Protein AF-0000000077107878 (afdb_homodimer)

InterPro domains:
  IPR003453 ABC transport permease subunit MlaE, proteobacteria [TIGR00056] (146-376)
  IPR030802 ABC transporter permease MalE [PF02405] (164-373)
  IPR030802 ABC transporter permease MalE [PTHR30188] (110-376)

Solvent-accessible surface area (backbone atoms only — not comparable to full-atom values): 37541 Å² total; per-residue (Å²): 130,84,76,52,64,42,46,74,48,79,45,63,44,100,86,67,40,36,26,42,35,39,34,25,21,26,24,75,85,33,35,70,80,46,43,63,68,49,67,64,53,49,45,87,80,37,62,87,58,50,24,36,29,48,68,53,46,74,41,77,38,70,50,24,31,47,53,52,53,51,45,41,44,55,36,62,36,60,94,79,55,74,44,61,58,42,50,87,49,70,65,57,53,52,46,36,49,50,53,57,69,62,49,69,68,74,73,63,74,70,64,86,58,50,73,64,53,47,46,48,46,46,39,50,48,47,48,49,51,48,47,52,50,44,48,54,46,49,51,48,49,49,53,48,46,54,51,42,54,52,41,70,73,42,58,85,73,54,58,60,69,58,19,53,52,42,28,42,61,56,28,59,67,39,41,52,59,42,29,49,51,25,20,35,50,17,33,38,48,27,53,49,30,35,61,65,23,44,83,68,72,42,37,76,52,22,55,44,49,38,47,47,45,26,36,40,44,47,13,44,50,52,39,49,45,48,38,11,29,33,41,18,17,42,40,11,32,53,43,15,50,34,40,52,70,43,47,54,59,48,34,47,73,73,69,42,56,59,59,61,69,59,42,38,33,48,34,54,22,31,47,55,32,40,47,53,49,18,51,46,10,23,53,28,13,46,52,22,22,43,53,43,39,30,71,73,69,66,39,50,67,69,55,49,54,50,45,34,68,71,67,40,62,72,62,38,44,52,65,19,52,67,49,30,51,58,48,19,46,47,25,37,49,40,7,41,49,33,5,70,64,26,46,84,42,69,65,39,39,30,52,30,27,20,50,25,17,45,50,28,40,49,49,47,48,52,49,49,30,50,49,49,54,52,30,52,74,70,74,95,128,86,73,52,62,42,43,75,47,80,45,63,44,97,88,66,40,38,26,42,35,38,34,26,20,27,26,75,85,33,35,70,79,45,42,64,69,48,67,65,52,48,44,86,80,38,64,85,59,51,23,37,29,49,68,54,45,75,42,79,39,71,50,25,30,48,54,50,53,51,45,41,46,56,35,64,37,60,93,79,55,76,44,62,59,41,50,89,50,70,65,58,55,51,45,37,48,50,53,58,69,63,50,69,67,75,74,62,74,70,64,86,57,51,73,63,53,49,47,48,46,47,38,50,48,48,48,48,51,47,48,53,49,45,48,54,46,50,50,48,46,50,52,49,45,52,52,40,54,52,40,68,71,41,58,85,72,55,57,60,68,57,19,54,52,42,28,41,62,55,30,58,66,38,42,53,59,41,28,50,52,24,21,35,49,17,34,36,48,27,52,49,30,35,60,66,24,44,85,68,72,42,36,77,51,20,55,45,50,40,49,46,44,24,36,40,44,47,13,44,51,53,39,49,44,48,38,11,30,34,42,16,17,40,39,11,30,53,44,14,48,34,41,51,69,44,46,54,59,50,34,49,73,72,70,41,58,61,59,62,70,61,42,37,34,49,32,54,22,30,46,55,32,40,46,53,49,19,52,47,10,24,51,28,14,45,51,22,22,44,54,43,38,30,73,73,69,65,40,48,68,67,55,48,54,50,46,35,67,73,67,39,61,71,61,38,43,52,65,20,50,66,49,29,51,58,47,20,46,47,26,38,47,40,8,42,49,32,5,70,65,26,45,85,43,69,65,39,39,31,52,30,30,19,50,25,17,44,49,28,41,48,49,48,48,51,50,49,30,50,51,49,52,50,30,52,74,70,71,95

Sequence (760 aa):
MAHAQARFDITTDLAGDPVMVLEGAWTAFTVGAIDKPLRQLTSKDVSKDVSLDVSQLEDFDTAGAYVVDRTLRQLGAPSGSLAKIVGDTHSVISLLTAVNAAKPEPVKKAKDRHGFTQLLDRVGHGTVDALKEGWGILEFIGEAFTTVFFLLLNPKKIRWTSVVAIMEEAGLNALPIVSMLSFFIGIVIAFLGVNLLQSFGAQVFTVEMVGFLMLREFGLVLTAILLAGRTDSSFTAEIGAMKMREEVDAMRVMGLNPMEVLVAPRLIALLVMTPFLSFFAMISGLVGGLLVMWGVMDISPAMFIQRIQDTVPGQNFWVGIVKAPVFATVIALVGCRQGLLVSGDVQSLGQRTTSSVVQAIFLVIVIDAIFAILYMEMGLMAHAQARFDITTDLAGDPVMVLEGAWTAFTVGAIDKPLRQLTSKDVSKDVSLDVSQLEDFDTAGAYVVDRTLRQLGAPSGSLAKIVGDTHSVISLLTAVNAAKPEPVKKAKDRHGFTQLLDRVGHGTVDALKEGWGILEFIGEAFTTVFFLLLNPKKIRWTSVVAIMEEAGLNALPIVSMLSFFIGIVIAFLGVNLLQSFGAQVFTVEMVGFLMLREFGLVLTAILLAGRTDSSFTAEIGAMKMREEVDAMRVMGLNPMEVLVAPRLIALLVMTPFLSFFAMISGLVGGLLVMWGVMDISPAMFIQRIQDTVPGQNFWVGIVKAPVFATVIALVGCRQGLLVSGDVQSLGQRTTSSVVQAIFLVIVIDAIFAILYMEMGL

Secondary structure (DSSP, 8-state):
------EEEEEE-TTS-EEEEEEEEESTTTTHHHHHHHHT--TTTS-S--EEEEEEEEEE-HHHHHHHHHHHHHTT--TT----EES--HHHHHHHHHHHHT------------HHHHHHHHHHHHHHHHHHHHHHHHHHHHHHHHHHHHHHH-GGG--HHHHHHHIIIIIGGGHHHHHHHHHHHHHHHHHHHHHHHHTTT-GGGHHHHHHHHIIIIIHHHHHHHHHIIIIIHHHHHHHHHHHHTTHHHHHHHTT--HIIIIIHHHHHHHHHHHHHHHHHHHHHHHHHHHHHHHHHH---HHHHHHHHHHHS-THHHHHHHTTHHHHHHHHHHHHHHHHHT--SSHHHHHHHHHHHHHHHHHHHHHHHHHHHHHHHHHT-/------EEEEEE-TTS-EEEEEEEEESTTTTHHHHHHHHT--TTTS-S--EEEEEEEEEE-HHHHHHHHHHHHHTT--TT----EES--HHHHHHHHHHHHT------------HHHHHHHHHHHHHHHHHHHHHHHHHHHHHHHHHHHHHHH-GGGS-HHHHHHHIIIIIGGGHHHHHHHHHHHHHHHHHHHHHHHHTTT-GGGHHHHHHHHIIIIIHHHHHHHHHIIIIIHHHHHHHHHHHHTTHHHHHHHTT--HIIIIIHHHHHHHHHHHHHHHHHHHHHHHHHHHHHHHHHH---HHHHHHHHHHHS-THHHHHHHTTHHHHHHHHHHHHHHHHHT--SSHHHHHHHHHHHHHHHHHHHHHHHHHHHHHHHHHT-

pLDDT: mean 81.05, std 15.2, range [32.72, 97.5]

Structure (mmCIF, N/CA/C/O backbone):
data_AF-0000000077107878-model_v1
#
loop_
_entity.id
_entity.type
_entity.pdbx_description
1 polymer 'STAS domain-containing protein'
#
loop_
_atom_site.group_PDB
_atom_site.id
_atom_site.type_symbol
_atom_site.label_atom_id
_atom_site.label_alt_id
_atom_site.label_comp_id
_atom_site.label_asym_id
_atom_site.label_entity_id
_atom_site.label_seq_id
_atom_site.pdbx_PDB_ins_code
_atom_site.Cartn_x
_atom_site.Cartn_y
_atom_site.Cartn_z
_atom_site.occupancy
_atom_site.B_iso_or_equiv
_atom_site.auth_seq_id
_atom_site.auth_comp_id
_atom_site.auth_asym_id
_atom_site.auth_atom_id
_atom_site.pdbx_PDB_model_num
ATOM 1 N N . MET A 1 1 ? -27.266 37.781 34.75 1 37.84 1 MET A N 1
ATOM 2 C CA . MET A 1 1 ? -28.156 38.625 33.938 1 37.84 1 MET A CA 1
ATOM 3 C C . MET A 1 1 ? -29.188 37.781 33.219 1 37.84 1 MET A C 1
ATOM 5 O O . MET A 1 1 ? -28.844 36.781 32.562 1 37.84 1 MET A O 1
ATOM 9 N N . ALA A 1 2 ? -30.359 37.719 33.594 1 48.62 2 ALA A N 1
ATOM 10 C CA . ALA A 1 2 ? -31.484 36.969 33.062 1 48.62 2 ALA A CA 1
ATOM 11 C C . ALA A 1 2 ? -31.656 37.188 31.562 1 48.62 2 ALA A C 1
ATOM 13 O O . ALA A 1 2 ? -31.891 38.312 31.125 1 48.62 2 ALA A O 1
ATOM 14 N N . HIS A 1 3 ? -30.984 36.469 30.656 1 56.38 3 HIS A N 1
ATOM 15 C CA . HIS A 1 3 ? -31.156 36.656 29.219 1 56.38 3 HIS A CA 1
ATOM 16 C C . HIS A 1 3 ? -32.625 36.625 28.828 1 56.38 3 HIS A C 1
ATOM 18 O O . HIS A 1 3 ? -33.406 35.781 29.344 1 56.38 3 HIS A O 1
ATOM 24 N N . ALA A 1 4 ? -33.188 37.719 28.422 1 70.56 4 ALA A N 1
ATOM 25 C CA . ALA A 1 4 ? -34.562 37.875 28 1 70.56 4 ALA A CA 1
ATOM 26 C C . ALA A 1 4 ? -35 36.719 27.078 1 70.56 4 ALA A C 1
ATOM 28 O O . ALA A 1 4 ? -34.25 36.312 26.188 1 70.56 4 ALA A O 1
ATOM 29 N N . GLN A 1 5 ? -35.938 36.031 27.469 1 79.75 5 GLN A N 1
ATOM 30 C CA . GLN A 1 5 ? -36.5 34.875 26.75 1 79.75 5 GLN A CA 1
ATOM 31 C C . GLN A 1 5 ? -36.938 35.25 25.344 1 79.75 5 GLN A C 1
ATOM 33 O O . GLN A 1 5 ? -37.438 36.375 25.125 1 79.75 5 GLN A O 1
ATOM 38 N N . ALA A 1 6 ? -36.562 34.438 24.312 1 86.69 6 ALA A N 1
ATOM 39 C CA . ALA A 1 6 ? -37 34.656 22.938 1 86.69 6 ALA A CA 1
ATOM 40 C C . ALA A 1 6 ? -38.5 34.469 22.797 1 86.69 6 ALA A C 1
ATOM 42 O O . ALA A 1 6 ? -39.062 33.5 23.328 1 86.69 6 ALA A O 1
ATOM 43 N N . ARG A 1 7 ? -39.219 35.469 22.312 1 87.38 7 ARG A N 1
ATOM 44 C CA . ARG A 1 7 ? -40.656 35.406 22.062 1 87.38 7 ARG A CA 1
ATOM 45 C C . ARG A 1 7 ? -41 35.875 20.656 1 87.38 7 ARG A C 1
ATOM 47 O O . ARG A 1 7 ? -40.25 36.688 20.078 1 87.38 7 ARG A O 1
ATOM 54 N N . PHE A 1 8 ? -41.938 35.25 20.016 1 87.31 8 PHE A N 1
ATOM 55 C CA . PHE A 1 8 ? -42.406 35.75 18.719 1 87.31 8 PHE A CA 1
ATOM 56 C C . PHE A 1 8 ? -43.906 35.875 18.688 1 87.31 8 PHE A C 1
ATOM 58 O O . PHE A 1 8 ? -44.625 35.188 19.469 1 87.31 8 PHE A O 1
ATOM 65 N N . ASP A 1 9 ? -44.438 36.875 17.984 1 85.12 9 ASP A N 1
ATOM 66 C CA . ASP A 1 9 ? -45.875 37.031 17.75 1 85.12 9 ASP A CA 1
ATOM 67 C C . ASP A 1 9 ? -46.156 37.375 16.281 1 85.12 9 ASP A C 1
ATOM 69 O O . ASP A 1 9 ? -45.344 38 15.609 1 85.12 9 ASP A O 1
ATOM 73 N N . ILE A 1 10 ? -47.156 36.812 15.742 1 81.56 10 ILE A N 1
ATOM 74 C CA . ILE A 1 10 ? -47.562 37.125 14.375 1 81.56 10 ILE A CA 1
ATOM 75 C C . ILE A 1 10 ? -48.719 38.094 14.383 1 81.56 10 ILE A C 1
ATOM 77 O O . ILE A 1 10 ? -49.781 37.812 14.953 1 81.56 10 ILE A O 1
ATOM 81 N N . THR A 1 11 ? -48.344 39.312 13.961 1 81.5 11 THR A N 1
ATOM 82 C CA . THR A 1 11 ? -49.375 40.312 13.875 1 81.5 11 THR A CA 1
ATOM 83 C C . THR A 1 11 ? -49.594 40.75 12.43 1 81.5 11 THR A C 1
ATOM 85 O O . THR A 1 11 ? -48.875 40.312 11.531 1 81.5 11 THR A O 1
ATOM 88 N N . THR A 1 12 ? -50.594 41.406 12.062 1 78 12 THR A N 1
ATOM 89 C CA . THR A 1 12 ? -50.875 41.938 10.734 1 78 12 THR A CA 1
ATOM 90 C C . THR A 1 12 ? -50.594 43.438 10.664 1 78 12 THR A C 1
ATOM 92 O O . THR A 1 12 ? -50.875 44.156 11.602 1 78 12 THR A O 1
ATOM 95 N N . ASP A 1 13 ? -49.812 43.844 9.719 1 71.56 13 ASP A N 1
ATOM 96 C CA . ASP A 1 13 ? -49.5 45.25 9.562 1 71.56 13 ASP A CA 1
ATOM 97 C C . ASP A 1 13 ? -50.719 46.031 9.055 1 71.56 13 ASP A C 1
ATOM 99 O O . ASP A 1 13 ? -51.75 45.438 8.742 1 71.56 13 ASP A O 1
ATOM 103 N N . LEU A 1 14 ? -50.625 47.375 9.047 1 68.69 14 LEU A N 1
ATOM 104 C CA . LEU A 1 14 ? -51.719 48.25 8.625 1 68.69 14 LEU A CA 1
ATOM 105 C C . LEU A 1 14 ? -52.219 47.906 7.227 1 68.69 14 LEU A C 1
ATOM 107 O O . LEU A 1 14 ? -53.344 48.188 6.879 1 68.69 14 LEU A O 1
ATOM 111 N N . ALA A 1 15 ? -51.312 47.219 6.344 1 70.5 15 ALA A N 1
ATOM 112 C CA . ALA A 1 15 ? -51.688 46.875 4.969 1 70.5 15 ALA A CA 1
ATOM 113 C C . ALA A 1 15 ? -52.25 45.469 4.883 1 70.5 15 ALA A C 1
ATOM 115 O O . ALA A 1 15 ? -52.625 45 3.805 1 70.5 15 ALA A O 1
ATOM 116 N N . GLY A 1 16 ? -52.438 44.781 6.031 1 72 16 GLY A N 1
ATOM 117 C CA . GLY A 1 16 ? -53.062 43.469 6.066 1 72 16 GLY A CA 1
ATOM 118 C C . GLY A 1 16 ? -52.031 42.344 5.898 1 72 16 GLY A C 1
ATOM 119 O O . GLY A 1 16 ? -52.406 41.156 5.859 1 72 16 GLY A O 1
ATOM 120 N N . ASP A 1 17 ? -50.875 42.688 5.773 1 73.62 17 ASP A N 1
ATOM 121 C CA . ASP A 1 17 ? -49.875 41.656 5.562 1 73.62 17 ASP A CA 1
ATOM 122 C C . ASP A 1 17 ? -49.312 41.125 6.895 1 73.62 17 ASP A C 1
ATOM 124 O O . ASP A 1 17 ? -49.156 41.906 7.848 1 73.62 17 ASP A O 1
ATOM 128 N N . PRO A 1 18 ? -49.156 39.906 6.996 1 78.88 18 PRO A N 1
ATOM 129 C CA . PRO A 1 18 ? -48.656 39.312 8.25 1 78.88 18 PRO A CA 1
ATOM 130 C C . PRO A 1 18 ? -47.25 39.75 8.578 1 78.88 18 PRO A C 1
ATOM 132 O O . PRO A 1 18 ? -46.406 39.812 7.68 1 78.88 18 PRO A O 1
ATOM 135 N N . VAL A 1 19 ? -47.062 40.219 9.844 1 79.12 19 VAL A N 1
ATOM 136 C CA . VAL A 1 19 ? -45.75 40.594 10.336 1 79.12 19 VAL A CA 1
ATOM 137 C C . VAL A 1 19 ? -45.375 39.719 11.516 1 79.12 19 VAL A C 1
ATOM 139 O O . VAL A 1 19 ? -46.156 39.562 12.469 1 79.12 19 VAL A O 1
ATOM 142 N N . MET A 1 20 ? -44.25 39.031 11.391 1 83.69 20 MET A N 1
ATOM 143 C CA . MET A 1 20 ? -43.688 38.281 12.508 1 83.69 20 MET A CA 1
ATOM 144 C C . MET A 1 20 ? -42.812 39.188 13.383 1 83.69 20 MET A C 1
ATOM 146 O O . MET A 1 20 ? -41.812 39.719 12.914 1 83.69 20 MET A O 1
ATOM 150 N N . VAL A 1 21 ? -43.25 39.469 14.586 1 84.12 21 VAL A N 1
ATOM 151 C CA . VAL A 1 21 ? -42.5 40.344 15.516 1 84.12 21 VAL A CA 1
ATOM 152 C C . VAL A 1 21 ? -41.625 39.469 16.422 1 84.12 21 VAL A C 1
ATOM 154 O O . VAL A 1 21 ? -42.125 38.562 17.078 1 84.12 21 VAL A O 1
ATOM 157 N N . LEU A 1 22 ? -40.344 39.688 16.359 1 88 22 LEU A N 1
ATOM 158 C CA . LEU A 1 22 ? -39.375 39 17.219 1 88 22 LEU A CA 1
ATOM 159 C C . LEU A 1 22 ? -39.062 39.844 18.438 1 88 22 LEU A C 1
ATOM 161 O O . LEU A 1 22 ? -38.781 41.062 18.312 1 88 22 LEU A O 1
ATOM 165 N N . GLU A 1 23 ? -39.281 39.281 19.609 1 87.94 23 GLU A N 1
ATOM 166 C CA . GLU A 1 23 ? -39 40 20.859 1 87.94 23 GLU A CA 1
ATOM 167 C C . GLU A 1 23 ? -38.031 39.219 21.734 1 87.94 23 GLU A C 1
ATOM 169 O O . GLU A 1 23 ? -38.031 38 21.75 1 87.94 23 GLU A O 1
ATOM 174 N N . GLY A 1 24 ? -37.125 40 22.344 1 88.62 24 GLY A N 1
ATOM 175 C CA . GLY A 1 24 ? -36.188 39.375 23.297 1 88.62 24 GLY A CA 1
ATOM 176 C C . GLY A 1 24 ? -34.844 39.031 22.672 1 88.62 24 GLY A C 1
ATOM 177 O O . GLY A 1 24 ? -34.406 39.656 21.719 1 88.62 24 GLY A O 1
ATOM 178 N N . ALA A 1 25 ? -34.156 38 23.25 1 86.44 25 ALA A N 1
ATOM 179 C CA . ALA A 1 25 ? -32.844 37.562 22.781 1 86.44 25 ALA A CA 1
ATOM 180 C C . ALA A 1 25 ? -32.969 36.25 21.969 1 86.44 25 ALA A C 1
ATOM 182 O O . ALA A 1 25 ? -33.375 35.219 22.5 1 86.44 25 ALA A O 1
ATOM 183 N N . TRP A 1 26 ? -32.688 36.344 20.688 1 88.06 26 TRP A N 1
ATOM 184 C CA . TRP A 1 26 ? -32.688 35.188 19.781 1 88.06 26 TRP A CA 1
ATOM 185 C C . TRP A 1 26 ? -31.266 34.719 19.531 1 88.06 26 TRP A C 1
ATOM 187 O O . TRP A 1 26 ? -30.625 35.094 18.562 1 88.06 26 TRP A O 1
ATOM 197 N N . THR A 1 27 ? -30.781 33.969 20.531 1 83.62 27 THR A N 1
ATOM 198 C CA . THR A 1 27 ? -29.438 33.438 20.516 1 83.62 27 THR A CA 1
ATOM 199 C C . THR A 1 27 ? -29.469 31.906 20.625 1 83.62 27 THR A C 1
ATOM 201 O O . THR A 1 27 ? -30.516 31.328 20.891 1 83.62 27 THR A O 1
ATOM 204 N N . ALA A 1 28 ? -28.297 31.266 20.453 1 80.5 28 ALA A N 1
ATOM 205 C CA . ALA A 1 28 ? -28.156 29.812 20.5 1 80.5 28 ALA A CA 1
ATOM 206 C C . ALA A 1 28 ? -28.688 29.266 21.812 1 80.5 28 ALA A C 1
ATOM 208 O O . ALA A 1 28 ? -29.172 28.125 21.859 1 80.5 28 ALA A O 1
ATOM 209 N N . PHE A 1 29 ? -28.812 30.062 22.812 1 79.12 29 PHE A N 1
ATOM 210 C CA . PHE A 1 29 ? -29.203 29.609 24.141 1 79.12 29 PHE A CA 1
ATOM 211 C C . PHE A 1 29 ? -30.703 29.75 24.328 1 79.12 29 PHE A C 1
ATOM 213 O O . PHE A 1 29 ? -31.297 29.047 25.156 1 79.12 29 PHE A O 1
ATOM 220 N N . THR A 1 30 ? -31.375 30.609 23.594 1 82.12 30 THR A N 1
ATOM 221 C CA . THR A 1 30 ? -32.75 30.922 23.922 1 82.12 30 THR A CA 1
ATOM 222 C C . THR A 1 30 ? -33.688 30.438 22.812 1 82.12 30 THR A C 1
ATOM 224 O O . THR A 1 30 ? -34.875 30.203 23.062 1 82.12 30 THR A O 1
ATOM 227 N N . VAL A 1 31 ? -33.188 30.188 21.625 1 82.75 31 VAL A N 1
ATOM 228 C CA . VAL A 1 31 ? -34.031 29.906 20.5 1 82.75 31 VAL A CA 1
ATOM 229 C C . VAL A 1 31 ? -34.594 28.484 20.594 1 82.75 31 VAL A C 1
ATOM 231 O O . VAL A 1 31 ? -35.625 28.172 20.016 1 82.75 31 VAL A O 1
ATOM 234 N N . GLY A 1 32 ? -33.906 27.609 21.266 1 81.19 32 GLY A N 1
ATOM 235 C CA . GLY A 1 32 ? -34.344 26.234 21.422 1 81.19 32 GLY A CA 1
ATOM 236 C C . GLY A 1 32 ? -35.75 26.125 22.016 1 81.19 32 GLY A C 1
ATOM 237 O O . GLY A 1 32 ? -36.531 25.234 21.641 1 81.19 32 GLY A O 1
ATOM 238 N N . ALA A 1 33 ? -36.062 26.984 22.875 1 80.75 33 ALA A N 1
ATOM 239 C CA . ALA A 1 33 ? -37.344 26.938 23.562 1 80.75 33 ALA A CA 1
ATOM 240 C C . ALA A 1 33 ? -38.5 27.344 22.641 1 80.75 33 ALA A C 1
ATOM 242 O O . ALA A 1 33 ? -39.656 26.938 22.844 1 80.75 33 ALA A O 1
ATOM 243 N N . ILE A 1 34 ? -38.219 28.109 21.562 1 80.56 34 ILE A N 1
ATOM 244 C CA . ILE A 1 34 ? -39.312 28.594 20.703 1 80.56 34 ILE A CA 1
ATOM 245 C C . ILE A 1 34 ? -39.25 27.891 19.359 1 80.56 34 ILE A C 1
ATOM 247 O O . ILE A 1 34 ? -40.062 28.156 18.469 1 80.56 34 ILE A O 1
ATOM 251 N N . ASP A 1 35 ? -38.344 27 19.234 1 80.5 35 ASP A N 1
ATOM 252 C CA . ASP A 1 35 ? -38.188 26.312 17.969 1 80.5 35 ASP A CA 1
ATOM 253 C C . ASP A 1 35 ? -39.406 25.422 17.672 1 80.5 35 ASP A C 1
ATOM 255 O O . ASP A 1 35 ? -39.875 25.359 16.547 1 80.5 35 ASP A O 1
ATOM 259 N N . LYS A 1 36 ? -39.906 24.766 18.609 1 80.94 36 LYS A N 1
ATOM 260 C CA . LYS A 1 36 ? -41.031 23.875 18.406 1 80.94 36 LYS A CA 1
ATOM 261 C C . LYS A 1 36 ? -42.281 24.641 17.953 1 80.94 36 LYS A C 1
ATOM 263 O O . LYS A 1 36 ? -42.906 24.281 16.953 1 80.94 36 LYS A O 1
ATOM 268 N N . PRO A 1 37 ? -42.656 25.703 18.609 1 81.62 37 PRO A N 1
ATOM 269 C CA . PRO A 1 37 ? -43.812 26.469 18.125 1 81.62 37 PRO A CA 1
ATOM 270 C C . PRO A 1 37 ? -43.562 27.078 16.75 1 81.62 37 PRO A C 1
ATOM 272 O O . PRO A 1 37 ? -44.531 27.234 15.969 1 81.62 37 PRO A O 1
ATOM 275 N N . LEU A 1 38 ? -42.375 27.375 16.422 1 81.56 38 LEU A N 1
ATOM 276 C CA . LEU A 1 38 ? -42.062 27.969 15.125 1 81.56 38 LEU A CA 1
ATOM 277 C C . LEU A 1 38 ? -42.219 26.938 14.016 1 81.56 38 LEU A C 1
ATOM 279 O O . LEU A 1 38 ? -42.656 27.266 12.906 1 81.56 38 LEU A O 1
ATOM 283 N N . ARG A 1 39 ? -41.906 25.734 14.336 1 78.94 39 ARG A N 1
ATOM 284 C CA . ARG A 1 39 ? -42 24.672 13.344 1 78.94 39 ARG A CA 1
ATOM 285 C C . ARG A 1 39 ? -43.438 24.312 13.055 1 78.94 39 ARG A C 1
ATOM 287 O O . ARG A 1 39 ? -43.75 23.781 11.992 1 78.94 39 ARG A O 1
ATOM 294 N N . GLN A 1 40 ? -44.188 24.609 13.898 1 77 40 GLN A N 1
ATOM 295 C CA . GLN A 1 40 ? -45.594 24.312 13.727 1 77 40 GLN A CA 1
ATOM 296 C C . GLN A 1 40 ? -46.312 25.406 12.922 1 77 40 GLN A C 1
ATOM 298 O O . GLN A 1 40 ? -47.469 25.219 12.5 1 77 40 GLN A O 1
ATOM 303 N N . LEU A 1 41 ? -45.625 26.406 12.695 1 72.94 41 LEU A N 1
ATOM 304 C CA . LEU A 1 41 ? -46.219 27.469 11.875 1 72.94 41 LEU A CA 1
ATOM 305 C C . LEU A 1 41 ? -46.25 27.047 10.414 1 72.94 41 LEU A C 1
ATOM 307 O O . LEU A 1 41 ? -45.281 26.562 9.867 1 72.94 41 LEU A O 1
ATOM 311 N N . THR A 1 42 ? -47.375 26.766 9.828 1 65.5 42 THR A N 1
ATOM 312 C CA . THR A 1 42 ? -47.531 26.312 8.453 1 65.5 42 THR A CA 1
ATOM 313 C C . THR A 1 42 ? -47.969 27.469 7.555 1 65.5 42 THR A C 1
ATOM 315 O O . THR A 1 42 ? -48.438 28.5 8.039 1 65.5 42 THR A O 1
ATOM 318 N N . SER A 1 43 ? -47.625 27.359 6.203 1 62.5 43 SER A N 1
ATOM 319 C CA . SER A 1 43 ? -47.938 28.359 5.18 1 62.5 43 SER A CA 1
ATOM 320 C C . SER A 1 43 ? -49.406 28.734 5.207 1 62.5 43 SER A C 1
ATOM 322 O O . SER A 1 43 ? -49.781 29.766 4.656 1 62.5 43 SER A O 1
ATOM 324 N N . LYS A 1 44 ? -50.25 27.906 5.715 1 61.47 44 LYS A N 1
ATOM 325 C CA . LYS A 1 44 ? -51.688 28.203 5.688 1 61.47 44 LYS A CA 1
ATOM 326 C C . LYS A 1 44 ? -52.031 29.344 6.645 1 61.47 44 LYS A C 1
ATOM 328 O O . LYS A 1 44 ? -53.031 30.031 6.453 1 61.47 44 LYS A O 1
ATOM 333 N N . ASP A 1 45 ? -51.25 29.609 7.672 1 57.97 45 ASP A N 1
ATOM 334 C CA . ASP A 1 45 ? -51.562 30.578 8.711 1 57.97 45 ASP A CA 1
ATOM 335 C C . ASP A 1 45 ? -51.094 31.984 8.305 1 57.97 45 ASP A C 1
ATOM 337 O O . ASP A 1 45 ? -51.531 32.969 8.891 1 57.97 45 ASP A O 1
ATOM 341 N N . VAL A 1 46 ? -50.094 32.094 7.52 1 57.47 46 VAL A N 1
ATOM 342 C CA . VAL A 1 46 ? -49.562 33.406 7.176 1 57.47 46 VAL A CA 1
ATOM 343 C C . VAL A 1 46 ? -49.5 33.562 5.656 1 57.47 46 VAL A C 1
ATOM 345 O O . VAL A 1 46 ? -49.094 32.625 4.945 1 57.47 46 VAL A O 1
ATOM 348 N N . SER A 1 47 ? -50.406 34.344 5.117 1 55.94 47 SER A N 1
ATOM 349 C CA . SER A 1 47 ? -50.438 34.625 3.689 1 55.94 47 SER A CA 1
ATOM 350 C C . SER A 1 47 ? -49.062 34.938 3.145 1 55.94 47 SER A C 1
ATOM 352 O O . SER A 1 47 ? -48.125 35.188 3.91 1 55.94 47 SER A O 1
ATOM 354 N N . LYS A 1 48 ? -48.938 35.062 1.824 1 59.84 48 LYS A N 1
ATOM 355 C CA . LYS A 1 48 ? -47.781 35.344 0.969 1 59.84 48 LYS A CA 1
ATOM 356 C C . LYS A 1 48 ? -47.094 36.625 1.373 1 59.84 48 LYS A C 1
ATOM 358 O O . LYS A 1 48 ? -47.75 37.594 1.781 1 59.84 48 LYS A O 1
ATOM 363 N N . ASP A 1 49 ? -45.844 36.656 1.951 1 65.56 49 ASP A N 1
ATOM 364 C CA . ASP A 1 49 ? -44.875 37.75 2.129 1 65.56 49 ASP A CA 1
ATOM 365 C C . ASP A 1 49 ? -44.844 38.219 3.586 1 65.56 49 ASP A C 1
ATOM 367 O O . ASP A 1 49 ? -45.344 39.281 3.926 1 65.56 49 ASP A O 1
ATOM 371 N N . VAL A 1 50 ? -44.469 37.5 4.461 1 71.81 50 VAL A N 1
ATOM 372 C CA . VAL A 1 50 ? -44.344 37.812 5.879 1 71.81 50 VAL A CA 1
ATOM 373 C C . VAL A 1 50 ? -43.188 38.781 6.109 1 71.81 50 VAL A C 1
ATOM 375 O O . VAL A 1 50 ? -42.094 38.562 5.598 1 71.81 50 VAL A O 1
ATOM 378 N N . SER A 1 51 ? -43.625 39.938 6.629 1 76.19 51 SER A N 1
ATOM 379 C CA . SER A 1 51 ? -42.562 40.875 7.027 1 76.19 51 SER A CA 1
ATOM 380 C C . SER A 1 51 ? -42.062 40.562 8.43 1 76.19 51 SER A C 1
ATOM 382 O O . SER A 1 51 ? -42.781 40 9.25 1 76.19 51 SER A O 1
ATOM 384 N N . LEU A 1 52 ? -40.781 40.812 8.68 1 81.12 52 LEU A N 1
ATOM 385 C CA . LEU A 1 52 ? -40.125 40.531 9.961 1 81.12 52 LEU A CA 1
ATOM 386 C C . LEU A 1 52 ? -39.875 41.844 10.719 1 81.12 52 LEU A C 1
ATOM 388 O O . LEU A 1 52 ? -39.281 42.781 10.172 1 81.12 52 LEU A O 1
ATOM 392 N N . ASP A 1 53 ? -40.469 42 11.867 1 81.38 53 ASP A N 1
ATOM 393 C CA . ASP A 1 53 ? -40.219 43.156 12.742 1 81.38 53 ASP A CA 1
ATOM 394 C C . ASP A 1 53 ? -39.188 42.781 13.828 1 81.38 53 ASP A C 1
ATOM 396 O O . ASP A 1 53 ? -39.469 41.969 14.703 1 81.38 53 ASP A O 1
ATOM 400 N N . VAL A 1 54 ? -38.031 43.375 13.758 1 84.62 54 VAL A N 1
ATOM 401 C CA . VAL A 1 54 ? -36.969 43.094 14.695 1 84.62 54 VAL A CA 1
ATOM 402 C C . VAL A 1 54 ? -36.75 44.281 15.633 1 84.62 54 VAL A C 1
ATOM 404 O O . VAL A 1 54 ? -35.688 44.406 16.25 1 84.62 54 VAL A O 1
ATOM 407 N N . SER A 1 55 ? -37.688 45.125 15.758 1 81.94 55 SER A N 1
ATOM 408 C CA . SER A 1 55 ? -37.594 46.375 16.531 1 81.94 55 SER A CA 1
ATOM 409 C C . SER A 1 55 ? -37.438 46.062 18.016 1 81.94 55 SER A C 1
ATOM 411 O O . SER A 1 55 ? -36.875 46.875 18.766 1 81.94 55 SER A O 1
ATOM 413 N N . GLN A 1 56 ? -37.906 44.938 18.453 1 82.25 56 GLN A N 1
ATOM 414 C CA . GLN A 1 56 ? -37.906 44.625 19.875 1 82.25 56 GLN A CA 1
ATOM 415 C C . GLN A 1 56 ? -36.875 43.531 20.203 1 82.25 56 GLN A C 1
ATOM 417 O O . GLN A 1 56 ? -36.906 42.938 21.281 1 82.25 56 GLN A O 1
ATOM 422 N N . LEU A 1 57 ? -36 43.219 19.328 1 83.12 57 LEU A N 1
ATOM 423 C CA . LEU A 1 57 ? -34.969 42.219 19.5 1 83.12 57 LEU A CA 1
ATOM 424 C C . LEU A 1 57 ? -33.844 42.75 20.375 1 83.12 57 LEU A C 1
ATOM 426 O O . LEU A 1 57 ? -33.375 43.875 20.188 1 83.12 57 LEU A O 1
ATOM 430 N N . GLU A 1 58 ? -33.469 42.156 21.375 1 85.38 58 GLU A N 1
ATOM 431 C CA . GLU A 1 58 ? -32.406 42.594 22.297 1 85.38 58 GLU A CA 1
ATOM 432 C C . GLU A 1 58 ? -31.047 42.031 21.906 1 85.38 58 GLU A C 1
ATOM 434 O O . GLU A 1 58 ? -30.031 42.719 22.016 1 85.38 58 GLU A O 1
ATOM 439 N N . ASP A 1 59 ? -31.031 40.75 21.609 1 84.81 59 ASP A N 1
ATOM 440 C CA . ASP A 1 59 ? -29.828 40.062 21.172 1 84.81 59 ASP A CA 1
ATOM 441 C C . ASP A 1 59 ? -30.125 39.094 20.016 1 84.81 59 ASP A C 1
ATOM 443 O O . ASP A 1 59 ? -31.219 38.531 19.938 1 84.81 59 ASP A O 1
ATOM 447 N N . PHE A 1 60 ? -29.203 39 19.016 1 84.38 60 PHE A N 1
ATOM 448 C CA . PHE A 1 60 ? -29.391 38.219 17.812 1 84.38 60 PHE A CA 1
ATOM 449 C C . PHE A 1 60 ? -28.078 37.625 17.344 1 84.38 60 PHE A C 1
ATOM 451 O O . PHE A 1 60 ? -27.094 38.344 17.141 1 84.38 60 PHE A O 1
ATOM 458 N N . ASP A 1 61 ? -28.078 36.312 17.375 1 82.38 61 ASP A N 1
ATOM 459 C CA . ASP A 1 61 ? -26.859 35.688 16.906 1 82.38 61 ASP A CA 1
ATOM 460 C C . ASP A 1 61 ? -27.141 34.75 15.711 1 82.38 61 ASP A C 1
ATOM 462 O O . ASP A 1 61 ? -28.25 34.781 15.172 1 82.38 61 ASP A O 1
ATOM 466 N N . THR A 1 62 ? -26.172 33.906 15.359 1 82.56 62 THR A N 1
ATOM 467 C CA . THR A 1 62 ? -26.25 33.094 14.156 1 82.56 62 THR A CA 1
ATOM 468 C C . THR A 1 62 ? -27.344 32.031 14.305 1 82.56 62 THR A C 1
ATOM 470 O O . THR A 1 62 ? -28.062 31.734 13.344 1 82.56 62 THR A O 1
ATOM 473 N N . ALA A 1 63 ? -27.469 31.562 15.453 1 80.25 63 ALA A N 1
ATOM 474 C CA . ALA A 1 63 ? -28.516 30.578 15.695 1 80.25 63 ALA A CA 1
ATOM 475 C C . ALA A 1 63 ? -29.906 31.188 15.531 1 80.25 63 ALA A C 1
ATOM 477 O O . ALA A 1 63 ? -30.812 30.578 14.953 1 80.25 63 ALA A O 1
ATOM 478 N N . GLY A 1 64 ? -30.031 32.312 16.031 1 83.31 64 GLY A N 1
ATOM 479 C CA . GLY A 1 64 ? -31.281 33.031 15.836 1 83.31 64 GLY A CA 1
ATOM 480 C C . GLY A 1 64 ? -31.578 33.312 14.375 1 83.31 64 GLY A C 1
ATOM 481 O O . GLY A 1 64 ? -32.719 33.156 13.922 1 83.31 64 GLY A O 1
ATOM 482 N N . ALA A 1 65 ? -30.547 33.688 13.719 1 81.94 65 ALA A N 1
ATOM 483 C CA . ALA A 1 65 ? -30.703 34 12.297 1 81.94 65 ALA A CA 1
ATOM 484 C C . ALA A 1 65 ? -31.125 32.781 11.508 1 81.94 65 ALA A C 1
ATOM 486 O O . ALA A 1 65 ? -31.953 32.844 10.602 1 81.94 65 ALA A O 1
ATOM 487 N N . TYR A 1 66 ? -30.609 31.641 11.875 1 81.12 66 TYR A N 1
ATOM 488 C CA . TYR A 1 66 ? -30.922 30.375 11.203 1 81.12 66 TYR A CA 1
ATOM 489 C C . TYR A 1 66 ? -32.375 30 11.422 1 81.12 66 TYR A C 1
ATOM 491 O O . TYR A 1 66 ? -33.062 29.609 10.484 1 81.12 66 TYR A O 1
ATOM 499 N N . VAL A 1 67 ? -32.812 30.141 12.625 1 81.81 67 VAL A N 1
ATOM 500 C CA . VAL A 1 67 ? -34.156 29.75 12.969 1 81.81 67 VAL A CA 1
ATOM 501 C C . VAL A 1 67 ? -35.156 30.688 12.289 1 81.81 67 VAL A C 1
ATOM 503 O O . VAL A 1 67 ? -36.188 30.25 11.773 1 81.81 67 VAL A O 1
ATOM 506 N N . VAL A 1 68 ? -34.812 31.922 12.227 1 82.06 68 VAL A N 1
ATOM 507 C CA . VAL A 1 68 ? -35.656 32.906 11.586 1 82.06 68 VAL A CA 1
ATOM 508 C C . VAL A 1 68 ? -35.719 32.656 10.086 1 82.06 68 VAL A C 1
ATOM 510 O O . VAL A 1 68 ? -36.812 32.656 9.484 1 82.06 68 VAL A O 1
ATOM 513 N N . ASP A 1 69 ? -34.531 32.375 9.508 1 79.44 69 ASP A N 1
ATOM 514 C CA . ASP A 1 69 ? -34.469 32.125 8.07 1 79.44 69 ASP A CA 1
ATOM 515 C C . ASP A 1 69 ? -35.25 30.859 7.719 1 79.44 69 ASP A C 1
ATOM 517 O O . ASP A 1 69 ? -36 30.844 6.738 1 79.44 69 ASP A O 1
ATOM 521 N N . ARG A 1 70 ? -35.094 29.859 8.516 1 79.56 70 ARG A N 1
ATOM 522 C CA . ARG A 1 70 ? -35.812 28.609 8.312 1 79.56 70 ARG A CA 1
ATOM 523 C C . ARG A 1 70 ? -37.312 28.812 8.422 1 79.56 70 ARG A C 1
ATOM 525 O O . ARG A 1 70 ? -38.094 28.281 7.613 1 79.56 70 ARG A O 1
ATOM 532 N N . THR A 1 71 ? -37.75 29.516 9.367 1 80.25 71 THR A N 1
ATOM 533 C CA . THR A 1 71 ? -39.156 29.766 9.602 1 80.25 71 THR A CA 1
ATOM 534 C C . THR A 1 71 ? -39.75 30.609 8.484 1 80.25 71 THR A C 1
ATOM 536 O O . THR A 1 71 ? -40.875 30.328 8.023 1 80.25 71 THR A O 1
ATOM 539 N N . LEU A 1 72 ? -38.969 31.516 8.023 1 77.56 72 LEU A N 1
ATOM 540 C CA . LEU A 1 72 ? -39.469 32.344 6.938 1 77.56 72 LEU A CA 1
ATOM 541 C C . LEU A 1 72 ? -39.625 31.547 5.656 1 77.56 72 LEU A C 1
ATOM 543 O O . LEU A 1 72 ? -40.594 31.734 4.914 1 77.56 72 LEU A O 1
ATOM 547 N N . ARG A 1 73 ? -38.75 30.625 5.512 1 75.62 73 ARG A N 1
ATOM 548 C CA . ARG A 1 73 ? -38.844 29.766 4.34 1 75.62 73 ARG A CA 1
ATOM 549 C C . ARG A 1 73 ? -40.031 28.812 4.434 1 75.62 73 ARG A C 1
ATOM 551 O O . ARG A 1 73 ? -40.688 28.547 3.436 1 75.62 73 ARG A O 1
ATOM 558 N N . GLN A 1 74 ? -40.156 28.359 5.586 1 75.25 74 GLN A N 1
ATOM 559 C CA . GLN A 1 74 ? -41.281 27.453 5.824 1 75.25 74 GLN A CA 1
ATOM 560 C C . GLN A 1 74 ? -42.594 28.172 5.602 1 75.25 74 GLN A C 1
ATOM 562 O O . GLN A 1 74 ? -43.594 27.562 5.18 1 75.25 74 GLN A O 1
ATOM 567 N N . LEU A 1 75 ? -42.594 29.391 5.809 1 72.75 75 LEU A N 1
ATOM 568 C CA . LEU A 1 75 ? -43.812 30.188 5.66 1 72.75 75 LEU A CA 1
ATOM 569 C C . LEU A 1 75 ? -43.969 30.688 4.23 1 72.75 75 LEU A C 1
ATOM 571 O O . LEU A 1 75 ? -44.938 31.375 3.908 1 72.75 75 LEU A O 1
ATOM 575 N N . GLY A 1 76 ? -43 30.172 3.223 1 65.88 76 GLY A N 1
ATOM 576 C CA . GLY A 1 76 ? -43.156 30.422 1.8 1 65.88 76 GLY A CA 1
ATOM 577 C C . GLY A 1 76 ? -42.5 31.734 1.362 1 65.88 76 GLY A C 1
ATOM 578 O O . GLY A 1 76 ? -42.781 32.219 0.264 1 65.88 76 GLY A O 1
ATOM 579 N N . ALA A 1 77 ? -41.781 32.438 2.17 1 61.75 77 ALA A N 1
ATOM 580 C CA . ALA A 1 77 ? -41.125 33.688 1.728 1 61.75 77 ALA A CA 1
ATOM 581 C C . ALA A 1 77 ? -40 33.375 0.732 1 61.75 77 ALA A C 1
ATOM 583 O O . ALA A 1 77 ? -39.25 32.438 0.898 1 61.75 77 ALA A O 1
ATOM 584 N N . PRO A 1 78 ? -40 33.844 -0.535 1 54.56 78 PRO A N 1
ATOM 585 C CA . PRO A 1 78 ? -38.938 33.594 -1.521 1 54.56 78 PRO A CA 1
ATOM 586 C C . PRO A 1 78 ? -37.531 33.812 -0.962 1 54.56 78 PRO A C 1
ATOM 588 O O . PRO A 1 78 ? -37.344 34.656 -0.081 1 54.56 78 PRO A O 1
ATOM 591 N N . SER A 1 79 ? -36.5 32.812 -1.055 1 53.81 79 SER A N 1
ATOM 592 C CA . SER A 1 79 ? -35.156 32.75 -0.546 1 53.81 79 SER A CA 1
ATOM 593 C C . SER A 1 79 ? -34.469 34.125 -0.596 1 53.81 79 SER A C 1
ATOM 595 O O . SER A 1 79 ? -33.688 34.469 0.28 1 53.81 79 SER A O 1
ATOM 597 N N . GLY A 1 80 ? -34.688 34.906 -1.604 1 49.16 80 GLY A N 1
ATOM 598 C CA . GLY A 1 80 ? -34.062 36.156 -1.921 1 49.16 80 GLY A CA 1
ATOM 599 C C . GLY A 1 80 ? -34.812 37.344 -1.317 1 49.16 80 GLY A C 1
ATOM 600 O O . GLY A 1 80 ? -34.312 38.5 -1.392 1 49.16 80 GLY A O 1
ATOM 601 N N . SER A 1 81 ? -36 37.281 -1.125 1 49.62 81 SER A N 1
ATOM 602 C CA . SER A 1 81 ? -36.75 38.469 -0.721 1 49.62 81 SER A CA 1
ATOM 603 C C . SER A 1 81 ? -36.531 38.75 0.762 1 49.62 81 SER A C 1
ATOM 605 O O . SER A 1 81 ? -36.906 37.938 1.615 1 49.62 81 SER A O 1
ATOM 607 N N . LEU A 1 82 ? -35.469 39.219 1.145 1 48.97 82 LEU A N 1
ATOM 608 C CA . LEU A 1 82 ? -35.469 39.844 2.461 1 48.97 82 LEU A CA 1
ATOM 609 C C . LEU A 1 82 ? -36.812 40.469 2.758 1 48.97 82 LEU A C 1
ATOM 611 O O . LEU A 1 82 ? -37.219 41.438 2.09 1 48.97 82 LEU A O 1
ATOM 615 N N . ALA A 1 83 ? -37.75 39.75 3.148 1 54.41 83 ALA A N 1
ATOM 616 C CA . ALA A 1 83 ? -38.969 40.312 3.693 1 54.41 83 ALA A CA 1
ATOM 617 C C . ALA A 1 83 ? -38.75 41.688 4.336 1 54.41 83 ALA A C 1
ATOM 619 O O . ALA A 1 83 ? -37.625 42 4.723 1 54.41 83 ALA A O 1
ATOM 620 N N . LYS A 1 84 ? -39.594 42.594 4.121 1 66.69 84 LYS A N 1
ATOM 621 C CA . LYS A 1 84 ? -39.656 43.875 4.781 1 66.69 84 LYS A CA 1
ATOM 622 C C . LYS A 1 84 ? -39.344 43.75 6.27 1 66.69 84 LYS A C 1
ATOM 624 O O . LYS A 1 84 ? -40.094 43.125 7.008 1 66.69 84 LYS A O 1
ATOM 629 N N . ILE A 1 85 ? -38.062 43.75 6.57 1 70.62 85 ILE A N 1
ATOM 630 C CA . ILE A 1 85 ? -37.656 43.75 7.973 1 70.62 85 ILE A CA 1
ATOM 631 C C . ILE A 1 85 ? -37.875 45.125 8.57 1 70.62 85 ILE A C 1
ATOM 633 O O . ILE A 1 85 ? -37.375 46.125 8.047 1 70.62 85 ILE A O 1
ATOM 637 N N . VAL A 1 86 ? -38.812 45.156 9.352 1 72.38 86 VAL A N 1
ATOM 638 C CA . VAL A 1 86 ? -39.094 46.406 10.055 1 72.38 86 VAL A CA 1
ATOM 639 C C . VAL A 1 86 ? -38.281 46.469 11.344 1 72.38 86 VAL A C 1
ATOM 641 O O . VAL A 1 86 ? -38.281 45.531 12.141 1 72.38 86 VAL A O 1
ATOM 644 N N . GLY A 1 87 ? -37.406 47.531 11.508 1 67.56 87 GLY A N 1
ATOM 645 C CA . GLY A 1 87 ? -36.562 47.781 12.68 1 67.56 87 GLY A CA 1
ATOM 646 C C . GLY A 1 87 ? -35.094 47.594 12.406 1 67.56 87 GLY A C 1
ATOM 647 O O . GLY A 1 87 ? -34.688 46.75 11.602 1 67.56 87 GLY A O 1
ATOM 648 N N . ASP A 1 88 ? -34.375 48.5 11.734 1 60.03 88 ASP A N 1
ATOM 649 C CA . ASP A 1 88 ? -33.125 48.562 10.953 1 60.03 88 ASP A CA 1
ATOM 650 C C . ASP A 1 88 ? -31.906 48.312 11.82 1 60.03 88 ASP A C 1
ATOM 652 O O . ASP A 1 88 ? -31.375 49.219 12.461 1 60.03 88 ASP A O 1
ATOM 656 N N . THR A 1 89 ? -31.812 46.969 12.391 1 66.56 89 THR A N 1
ATOM 657 C CA . THR A 1 89 ? -30.438 46.875 12.852 1 66.56 89 THR A CA 1
ATOM 658 C C . THR A 1 89 ? -29.562 46.219 11.797 1 66.56 89 THR A C 1
ATOM 660 O O . THR A 1 89 ? -29.891 45.156 11.266 1 66.56 89 THR A O 1
ATOM 663 N N . HIS A 1 90 ? -28.719 46.938 11.273 1 73.75 90 HIS A N 1
ATOM 664 C CA . HIS A 1 90 ? -27.734 46.531 10.281 1 73.75 90 HIS A CA 1
ATOM 665 C C . HIS A 1 90 ? -27.125 45.188 10.625 1 73.75 90 HIS A C 1
ATOM 667 O O . HIS A 1 90 ? -26.875 44.375 9.734 1 73.75 90 HIS A O 1
ATOM 673 N N . SER A 1 91 ? -27.094 44.938 11.82 1 77.56 91 SER A N 1
ATOM 674 C CA . SER A 1 91 ? -26.453 43.688 12.266 1 77.56 91 SER A CA 1
ATOM 675 C C . SER A 1 91 ? -27.344 42.5 12.008 1 77.56 91 SER A C 1
ATOM 677 O O . SER A 1 91 ? -26.859 41.406 11.641 1 77.56 91 SER A O 1
ATOM 679 N N . VAL A 1 92 ? -28.688 42.688 12.148 1 79.69 92 VAL A N 1
ATOM 680 C CA . VAL A 1 92 ? -29.625 41.594 11.969 1 79.69 92 VAL A CA 1
ATOM 681 C C . VAL A 1 92 ? -29.75 41.25 10.484 1 79.69 92 VAL A C 1
ATOM 683 O O . VAL A 1 92 ? -29.703 40.062 10.109 1 79.69 92 VAL A O 1
ATOM 686 N N . ILE A 1 93 ? -29.766 42.25 9.742 1 75 93 ILE A N 1
ATOM 687 C CA . ILE A 1 93 ? -29.875 42.031 8.297 1 75 93 ILE A CA 1
ATOM 688 C C . ILE A 1 93 ? -28.609 41.344 7.777 1 75 93 ILE A C 1
ATOM 690 O O . ILE A 1 93 ? -28.688 40.438 6.957 1 75 93 ILE A O 1
ATOM 694 N N . SER A 1 94 ? -27.531 41.812 8.234 1 79.19 94 SER A N 1
ATOM 695 C CA . SER A 1 94 ? -26.266 41.219 7.793 1 79.19 94 SER A CA 1
ATOM 696 C C . SER A 1 94 ? -26.172 39.75 8.18 1 79.19 94 SER A C 1
ATOM 698 O O . SER A 1 94 ? -25.688 38.906 7.398 1 79.19 94 SER A O 1
ATOM 700 N N . LEU A 1 95 ? -26.625 39.406 9.367 1 78.56 95 LEU A N 1
ATOM 701 C CA . LEU A 1 95 ? -26.578 38.031 9.82 1 78.56 95 LEU A CA 1
ATOM 702 C C . LEU A 1 95 ? -27.578 37.156 9.055 1 78.56 95 LEU A C 1
ATOM 704 O O . LEU A 1 95 ? -27.266 36.031 8.703 1 78.56 95 LEU A O 1
ATOM 708 N N . LEU A 1 96 ? -28.656 37.719 8.773 1 77.25 96 LEU A N 1
ATOM 709 C CA . LEU A 1 96 ? -29.672 36.969 8.023 1 77.25 96 LEU A CA 1
ATOM 710 C C . LEU A 1 96 ? -29.219 36.75 6.582 1 77.25 96 LEU A C 1
ATOM 712 O O . LEU A 1 96 ? -29.438 35.688 6.016 1 77.25 96 LEU A O 1
ATOM 716 N N . THR A 1 97 ? -28.656 37.719 6.062 1 73.38 97 THR A N 1
ATOM 717 C CA . THR A 1 97 ? -28.125 37.594 4.703 1 73.38 97 THR A CA 1
ATOM 718 C C . THR A 1 97 ? -26.984 36.594 4.645 1 73.38 97 THR A C 1
ATOM 720 O O . THR A 1 97 ? -26.875 35.844 3.693 1 73.38 97 THR A O 1
ATOM 723 N N . ALA A 1 98 ? -26.141 36.656 5.559 1 73.44 98 ALA A N 1
ATOM 724 C CA . ALA A 1 98 ? -25.016 35.719 5.629 1 73.44 98 ALA A CA 1
ATOM 725 C C . ALA A 1 98 ? -25.5 34.281 5.762 1 73.44 98 ALA A C 1
ATOM 727 O O . ALA A 1 98 ? -24.953 33.375 5.129 1 73.44 98 ALA A O 1
ATOM 728 N N . VAL A 1 99 ? -26.438 34.094 6.676 1 71.75 99 VAL A N 1
ATOM 729 C CA . VAL A 1 99 ? -26.984 32.781 6.883 1 71.75 99 VAL A CA 1
ATOM 730 C C . VAL A 1 99 ? -27.719 32.312 5.625 1 71.75 99 VAL A C 1
ATOM 732 O O . VAL A 1 99 ? -27.656 31.141 5.254 1 71.75 99 VAL A O 1
ATOM 735 N N . ASN A 1 100 ? -28.469 33.25 5.012 1 64 100 ASN A N 1
ATOM 736 C CA . ASN A 1 100 ? -29.156 32.938 3.766 1 64 100 ASN A CA 1
ATOM 737 C C . ASN A 1 100 ? -28.188 32.625 2.641 1 64 100 ASN A C 1
ATOM 739 O O . ASN A 1 100 ? -28.469 31.75 1.803 1 64 100 ASN A O 1
ATOM 743 N N . ALA A 1 101 ? -27.188 33.375 2.529 1 60.59 101 ALA A N 1
ATOM 744 C CA . ALA A 1 101 ? -26.172 33.156 1.501 1 60.59 101 ALA A CA 1
ATOM 745 C C . ALA A 1 101 ? -25.406 31.875 1.742 1 60.59 101 ALA A C 1
ATOM 747 O O . ALA A 1 101 ? -24.891 31.25 0.799 1 60.59 101 ALA A O 1
ATOM 748 N N . ALA A 1 102 ? -25.078 31.531 2.895 1 50.25 102 ALA A N 1
ATOM 749 C CA . ALA A 1 102 ? -24.391 30.281 3.25 1 50.25 102 ALA A CA 1
ATOM 750 C C . ALA A 1 102 ? -25.344 29.094 3.131 1 50.25 102 ALA A C 1
ATOM 752 O O . ALA A 1 102 ? -25.062 28.016 3.682 1 50.25 102 ALA A O 1
ATOM 753 N N . LYS A 1 103 ? -26.375 29.125 2.502 1 44.88 103 LYS A N 1
ATOM 754 C CA . LYS A 1 103 ? -27.422 28.125 2.285 1 44.88 103 LYS A CA 1
ATOM 755 C C . LYS A 1 103 ? -26.812 26.766 1.909 1 44.88 103 LYS A C 1
ATOM 757 O O . LYS A 1 103 ? -26.125 26.656 0.9 1 44.88 103 LYS A O 1
ATOM 762 N N . PRO A 1 104 ? -26.609 25.906 2.775 1 37.53 104 PRO A N 1
ATOM 763 C CA . PRO A 1 104 ? -26.406 24.609 2.141 1 37.53 104 PRO A CA 1
ATOM 764 C C . PRO A 1 104 ? -27.5 24.25 1.151 1 37.53 104 PRO A C 1
ATOM 766 O O . PRO A 1 104 ? -28.656 24.641 1.336 1 37.53 104 PRO A O 1
ATOM 769 N N . GLU A 1 105 ? -27.438 24.328 -0.176 1 36.94 105 GLU A N 1
ATOM 770 C CA . GLU A 1 105 ? -28.438 23.703 -1.028 1 36.94 105 GLU A CA 1
ATOM 771 C C . GLU A 1 105 ? -29.234 22.656 -0.26 1 36.94 105 GLU A C 1
ATOM 773 O O . GLU A 1 105 ? -28.703 21.984 0.625 1 36.94 105 GLU A O 1
ATOM 778 N N . PRO A 1 106 ? -30.625 22.891 -0.084 1 33.47 106 PRO A N 1
ATOM 779 C CA . PRO A 1 106 ? -31.328 21.766 0.536 1 33.47 106 PRO A CA 1
ATOM 780 C C . PRO A 1 106 ? -30.641 20.438 0.296 1 33.47 106 PRO A C 1
ATOM 782 O O . PRO A 1 106 ? -30.203 20.156 -0.822 1 33.47 106 PRO A O 1
ATOM 785 N N . VAL A 1 107 ? -29.938 19.969 1.167 1 32.72 107 VAL A N 1
ATOM 786 C CA . VAL A 1 107 ? -29.672 18.547 0.954 1 32.72 107 VAL A CA 1
ATOM 787 C C . VAL A 1 107 ? -30.922 17.844 0.432 1 32.72 107 VAL A C 1
ATOM 789 O O . VAL A 1 107 ? -31.953 17.812 1.111 1 32.72 107 VAL A O 1
ATOM 792 N N . LYS A 1 108 ? -31.453 18.109 -0.806 1 33.28 108 LYS A N 1
ATOM 793 C CA . LYS A 1 108 ? -32.531 17.25 -1.288 1 33.28 108 LYS A CA 1
ATOM 794 C C . LYS A 1 108 ? -32.719 16.016 -0.402 1 33.28 108 LYS A C 1
ATOM 796 O O . LYS A 1 108 ? -31.734 15.328 -0.1 1 33.28 108 LYS A O 1
ATOM 801 N N . LYS A 1 109 ? -33.781 15.969 0.335 1 33.69 109 LYS A N 1
ATOM 802 C CA . LYS A 1 109 ? -34.062 14.656 0.916 1 33.69 109 LYS A CA 1
ATOM 803 C C . LYS A 1 109 ? -33.469 13.539 0.059 1 33.69 109 LYS A C 1
ATOM 805 O O . LYS A 1 109 ? -33.844 13.375 -1.104 1 33.69 109 LYS A O 1
ATOM 810 N N . ALA A 1 110 ? -32.344 13.25 0.074 1 34 110 ALA A N 1
ATOM 811 C CA . ALA A 1 110 ? -32 12.016 -0.625 1 34 110 ALA A CA 1
ATOM 812 C C . ALA A 1 110 ? -33.156 11.031 -0.615 1 34 110 ALA A C 1
ATOM 814 O O . ALA A 1 110 ? -33.688 10.688 0.449 1 34 110 ALA A O 1
ATOM 815 N N . LYS A 1 111 ? -34.094 11.148 -1.487 1 34.41 111 LYS A N 1
ATOM 816 C CA . LYS A 1 111 ? -35.062 10.078 -1.641 1 34.41 111 LYS A CA 1
ATOM 817 C C . LYS A 1 111 ? -34.594 8.797 -0.945 1 34.41 111 LYS A C 1
ATOM 819 O O . LYS A 1 111 ? -33.406 8.508 -0.901 1 34.41 111 LYS A O 1
ATOM 824 N N . ASP A 1 112 ? -35.469 8.164 -0.199 1 36.47 112 ASP A N 1
ATOM 825 C CA . ASP A 1 112 ? -35.281 6.867 0.451 1 36.47 112 ASP A CA 1
ATOM 826 C C . ASP A 1 112 ? -34.438 5.934 -0.412 1 36.47 112 ASP A C 1
ATOM 828 O O . ASP A 1 112 ? -34.969 5.094 -1.138 1 36.47 112 ASP A O 1
ATOM 832 N N . ARG A 1 113 ? -33.688 6.539 -1.26 1 39.53 113 ARG A N 1
ATOM 833 C CA . ARG A 1 113 ? -33.062 5.551 -2.117 1 39.53 113 ARG A CA 1
ATOM 834 C C . ARG A 1 113 ? -32.469 4.398 -1.292 1 39.53 113 ARG A C 1
ATOM 836 O O . ARG A 1 113 ? -31.828 4.621 -0.27 1 39.53 113 ARG A O 1
ATOM 843 N N . HIS A 1 114 ? -33 3.322 -1.41 1 41.94 114 HIS A N 1
ATOM 844 C CA . HIS A 1 114 ? -32.625 2.035 -0.82 1 41.94 114 HIS A CA 1
ATOM 845 C C . HIS A 1 114 ? -31.125 1.864 -0.733 1 41.94 114 HIS A C 1
ATOM 847 O O . HIS A 1 114 ? -30.391 2.412 -1.555 1 41.94 114 HIS A O 1
ATOM 853 N N . GLY A 1 115 ? -30.719 1.587 0.478 1 46.62 115 GLY A N 1
ATOM 854 C CA . GLY A 1 115 ? -29.359 1.331 0.911 1 46.62 115 GLY A CA 1
ATOM 855 C C . GLY A 1 115 ? -28.469 0.812 -0.201 1 46.62 115 GLY A C 1
ATOM 856 O O . GLY A 1 115 ? -27.328 1.253 -0.345 1 46.62 115 GLY A O 1
ATOM 857 N N . PHE A 1 116 ? -29.125 0.024 -0.983 1 50.41 116 PHE A N 1
ATOM 858 C CA . PHE A 1 116 ? -28.359 -0.616 -2.047 1 50.41 116 PHE A CA 1
ATOM 859 C C . PHE A 1 116 ? -28.094 0.362 -3.186 1 50.41 116 PHE A C 1
ATOM 861 O O . PHE A 1 116 ? -27 0.361 -3.77 1 50.41 116 PHE A O 1
ATOM 868 N N . THR A 1 117 ? -29.031 1.206 -3.48 1 50.59 117 THR A N 1
ATOM 869 C CA . THR A 1 117 ? -28.875 2.143 -4.59 1 50.59 117 THR A CA 1
ATOM 870 C C . THR A 1 117 ? -27.891 3.244 -4.227 1 50.59 117 THR A C 1
ATOM 872 O O . THR A 1 117 ? -27.156 3.738 -5.09 1 50.59 117 THR A O 1
ATOM 875 N N . GLN A 1 118 ? -27.906 3.543 -3.111 1 53.72 118 GLN A N 1
ATOM 876 C CA . GLN A 1 118 ? -26.969 4.562 -2.66 1 53.72 118 GLN A CA 1
ATOM 877 C C . GLN A 1 118 ? -25.531 4.035 -2.688 1 53.72 118 GLN A C 1
ATOM 879 O O . GLN A 1 118 ? -24.609 4.773 -3.014 1 53.72 118 GLN A O 1
ATOM 884 N N . LEU A 1 119 ? -25.594 2.732 -2.355 1 53.78 119 LEU A N 1
ATOM 885 C CA . LEU A 1 119 ? -24.297 2.09 -2.449 1 53.78 119 LEU A CA 1
ATOM 886 C C . LEU A 1 119 ? -23.781 2.092 -3.889 1 53.78 119 LEU A C 1
ATOM 888 O O . LEU A 1 119 ? -22.609 2.365 -4.141 1 53.78 119 LEU A O 1
ATOM 892 N N . LEU A 1 120 ? -24.781 1.778 -4.742 1 54.5 120 LEU A N 1
ATOM 893 C CA . LEU A 1 120 ? -24.438 1.76 -6.16 1 54.5 120 LEU A CA 1
ATOM 894 C C . LEU A 1 120 ? -24.078 3.16 -6.648 1 54.5 120 LEU A C 1
ATOM 896 O O . LEU A 1 120 ? -23.172 3.324 -7.461 1 54.5 120 LEU A O 1
ATOM 900 N N . ASP A 1 121 ? -24.703 4.07 -6.215 1 54.5 121 ASP A N 1
ATOM 901 C CA . ASP A 1 121 ? -24.438 5.457 -6.586 1 54.5 121 ASP A CA 1
ATOM 902 C C . ASP A 1 121 ? -23.094 5.918 -6.055 1 54.5 121 ASP A C 1
ATOM 904 O O . ASP A 1 121 ? -22.344 6.605 -6.754 1 54.5 121 ASP A O 1
ATOM 908 N N . ARG A 1 122 ? -22.938 5.504 -4.969 1 54.72 122 ARG A N 1
ATOM 909 C CA . ARG A 1 122 ? -21.672 5.871 -4.371 1 54.72 122 ARG A CA 1
ATOM 910 C C . ARG A 1 122 ? -20.516 5.156 -5.066 1 54.72 122 ARG A C 1
ATOM 912 O O . ARG A 1 122 ? -19.453 5.75 -5.305 1 54.72 122 ARG A O 1
ATOM 919 N N . VAL A 1 123 ? -20.812 3.885 -5.309 1 55.53 123 VAL A N 1
ATOM 920 C CA . VAL A 1 123 ? -19.812 3.135 -6.07 1 55.53 123 VAL A CA 1
ATOM 921 C C . VAL A 1 123 ? -19.641 3.758 -7.453 1 55.53 123 VAL A C 1
ATOM 923 O O . VAL A 1 123 ? -18.516 3.889 -7.949 1 55.53 123 VAL A O 1
ATOM 926 N N . GLY A 1 124 ? -20.797 4.062 -8.023 1 52.47 124 GLY A N 1
ATOM 927 C CA . GLY A 1 124 ? -20.75 4.719 -9.32 1 52.47 124 GLY A CA 1
ATOM 928 C C . GLY A 1 124 ? -20.062 6.07 -9.281 1 52.47 124 GLY A C 1
ATOM 929 O O . GLY A 1 124 ? -19.188 6.352 -10.102 1 52.47 124 GLY A O 1
ATOM 930 N N . HIS A 1 125 ? -20.406 6.859 -8.398 1 53.75 125 HIS A N 1
ATOM 931 C CA . HIS A 1 125 ? -19.797 8.18 -8.273 1 53.75 125 HIS A CA 1
ATOM 932 C C . HIS A 1 125 ? -18.344 8.078 -7.852 1 53.75 125 HIS A C 1
ATOM 934 O O . HIS A 1 125 ? -17.5 8.852 -8.312 1 53.75 125 HIS A O 1
ATOM 940 N N . GLY A 1 126 ? -18.141 7.16 -7.094 1 53.88 126 GLY A N 1
ATOM 941 C CA . GLY A 1 126 ? -16.766 6.902 -6.73 1 53.88 126 GLY A CA 1
ATOM 942 C C . GLY A 1 126 ? -15.898 6.516 -7.914 1 53.88 126 GLY A C 1
ATOM 943 O O . GLY A 1 126 ? -14.758 6.969 -8.031 1 53.88 126 GLY A O 1
ATOM 944 N N . THR A 1 127 ? -16.562 5.766 -8.805 1 54.94 127 THR A N 1
ATOM 945 C CA . THR A 1 127 ? -15.859 5.395 -10.023 1 54.94 127 THR A CA 1
ATOM 946 C C . THR A 1 127 ? -15.625 6.617 -10.906 1 54.94 127 THR A C 1
ATOM 948 O O . THR A 1 127 ? -14.539 6.789 -11.469 1 54.94 127 THR A O 1
ATOM 951 N N . VAL A 1 128 ? -16.547 7.426 -10.961 1 51.03 128 VAL A N 1
ATOM 952 C CA . VAL A 1 128 ? -16.422 8.633 -11.773 1 51.03 128 VAL A CA 1
ATOM 953 C C . VAL A 1 128 ? -15.391 9.57 -11.148 1 51.03 128 VAL A C 1
ATOM 955 O O . VAL A 1 128 ? -14.57 10.164 -11.859 1 51.03 128 VAL A O 1
ATOM 958 N N . ASP A 1 129 ? -15.484 9.75 -9.953 1 54.53 129 ASP A N 1
ATOM 959 C CA . ASP A 1 129 ? -14.5 10.578 -9.266 1 54.53 129 ASP A CA 1
ATOM 960 C C . ASP A 1 129 ? -13.094 10 -9.414 1 54.53 129 ASP A C 1
ATOM 962 O O . ASP A 1 129 ? -12.125 10.734 -9.609 1 54.53 129 ASP A O 1
ATOM 966 N N . ALA A 1 130 ? -13.141 8.703 -9.422 1 56.47 130 ALA A N 1
ATOM 967 C CA . ALA A 1 130 ? -11.867 8.039 -9.656 1 56.47 130 ALA A CA 1
ATOM 968 C C . ALA A 1 130 ? -11.359 8.289 -11.07 1 56.47 130 ALA A C 1
ATOM 970 O O . ALA A 1 130 ? -10.164 8.508 -11.281 1 56.47 130 ALA A O 1
ATOM 971 N N . LEU A 1 131 ? -12.297 8.281 -11.969 1 55 131 LEU A N 1
ATOM 972 C CA . LEU A 1 131 ? -11.938 8.547 -13.352 1 55 131 LEU A CA 1
ATOM 973 C C . LEU A 1 131 ? -11.523 10 -13.539 1 55 131 LEU A C 1
ATOM 975 O O . LEU A 1 131 ? -10.578 10.297 -14.273 1 55 131 LEU A O 1
ATOM 979 N N . LYS A 1 132 ? -12.227 10.891 -12.945 1 54.94 132 LYS A N 1
ATOM 980 C CA . LYS A 1 132 ? -11.852 12.305 -13.008 1 54.94 132 LYS A CA 1
ATOM 981 C C . LYS A 1 132 ? -10.492 12.547 -12.359 1 54.94 132 LYS A C 1
ATOM 983 O O . LYS A 1 132 ? -9.672 13.297 -12.883 1 54.94 132 LYS A O 1
ATOM 988 N N . GLU A 1 133 ? -10.445 11.922 -11.305 1 56.25 133 GLU A N 1
ATOM 989 C CA . GLU A 1 133 ? -9.133 11.969 -10.664 1 56.25 133 GLU A CA 1
ATOM 990 C C . GLU A 1 133 ? -8.07 11.305 -11.531 1 56.25 133 GLU A C 1
ATOM 992 O O . GLU A 1 133 ? -6.938 11.781 -11.602 1 56.25 133 GLU A O 1
ATOM 997 N N . GLY A 1 134 ? -8.539 10.328 -12.211 1 59.19 134 GLY A N 1
ATOM 998 C CA . GLY A 1 134 ? -7.645 9.68 -13.156 1 59.19 134 GLY A CA 1
ATOM 999 C C . GLY A 1 134 ? -7.184 10.594 -14.273 1 59.19 134 GLY A C 1
ATOM 1000 O O . GLY A 1 134 ? -6.008 10.586 -14.641 1 59.19 134 GLY A O 1
ATOM 1001 N N . TRP A 1 135 ? -8.094 11.43 -14.719 1 57.66 135 TRP A N 1
ATOM 1002 C CA . TRP A 1 135 ? -7.754 12.383 -15.773 1 57.66 135 TRP A CA 1
ATOM 1003 C C . TRP A 1 135 ? -6.797 13.453 -15.25 1 57.66 135 TRP A C 1
ATOM 1005 O O . TRP A 1 135 ? -5.871 13.859 -15.953 1 57.66 135 TRP A O 1
ATOM 1015 N N . GLY A 1 136 ? -7.039 13.953 -14.109 1 57.66 136 GLY A N 1
ATOM 1016 C CA . GLY A 1 136 ? -6.113 14.898 -13.5 1 57.66 136 GLY A CA 1
ATOM 1017 C C . GLY A 1 136 ? -4.719 14.336 -13.312 1 57.66 136 GLY A C 1
ATOM 1018 O O . GLY A 1 136 ? -3.729 15.023 -13.562 1 57.66 136 GLY A O 1
ATOM 1019 N N . ILE A 1 137 ? -4.75 13.102 -13.086 1 61.09 137 ILE A N 1
ATOM 1020 C CA . ILE A 1 137 ? -3.477 12.414 -12.914 1 61.09 137 ILE A CA 1
ATOM 1021 C C . ILE A 1 137 ? -2.764 12.297 -14.258 1 61.09 137 ILE A C 1
ATOM 1023 O O . ILE A 1 137 ? -1.56 12.555 -14.352 1 61.09 137 ILE A O 1
ATOM 1027 N N . LEU A 1 138 ? -3.641 12.062 -15.25 1 61.47 138 LEU A N 1
ATOM 1028 C CA . LEU A 1 138 ? -3.047 11.914 -16.578 1 61.47 138 LEU A CA 1
ATOM 1029 C C . LEU A 1 138 ? -2.477 13.242 -17.062 1 61.47 138 LEU A C 1
ATOM 1031 O O . LEU A 1 138 ? -1.406 13.273 -17.672 1 61.47 138 LEU A O 1
ATOM 1035 N N . GLU A 1 139 ? -3.219 14.273 -16.797 1 58.56 139 GLU A N 1
ATOM 1036 C CA . GLU A 1 139 ? -2.73 15.602 -17.141 1 58.56 139 GLU A CA 1
ATOM 1037 C C . GLU A 1 139 ? -1.438 15.93 -16.406 1 58.56 139 GLU A C 1
ATOM 1039 O O . GLU A 1 139 ? -0.503 16.484 -17 1 58.56 139 GLU A O 1
ATOM 1044 N N . PHE A 1 140 ? -1.492 15.68 -15.219 1 61.66 140 PHE A N 1
ATOM 1045 C CA . PHE A 1 140 ? -0.304 15.945 -14.414 1 61.66 140 PHE A CA 1
ATOM 1046 C C . PHE A 1 140 ? 0.856 15.062 -14.852 1 61.66 140 PHE A C 1
ATOM 1048 O O . PHE A 1 140 ? 1.995 15.523 -14.953 1 61.66 140 PHE A O 1
ATOM 1055 N N . ILE A 1 141 ? 0.511 13.867 -15.133 1 63.91 141 ILE A N 1
ATOM 1056 C CA . ILE A 1 141 ? 1.541 12.945 -15.602 1 63.91 141 ILE A CA 1
ATOM 1057 C C . ILE A 1 141 ? 2.129 13.453 -16.922 1 63.91 141 ILE A C 1
ATOM 1059 O O . ILE A 1 141 ? 3.346 13.43 -17.109 1 63.91 141 ILE A O 1
ATOM 1063 N N . GLY A 1 142 ? 1.249 13.984 -17.766 1 62.78 142 GLY A N 1
ATOM 1064 C CA . GLY A 1 142 ? 1.71 14.547 -19.031 1 62.78 142 GLY A CA 1
ATOM 1065 C C . GLY A 1 142 ? 2.623 15.742 -18.844 1 62.78 142 GLY A C 1
ATOM 1066 O O . GLY A 1 142 ? 3.701 15.805 -19.438 1 62.78 142 GLY A O 1
ATOM 1067 N N . GLU A 1 143 ? 2.199 16.609 -18.031 1 61.28 143 GLU A N 1
ATOM 1068 C CA . GLU A 1 143 ? 3 17.797 -17.766 1 61.28 143 GLU A CA 1
ATOM 1069 C C . GLU A 1 143 ? 4.32 17.453 -17.094 1 61.28 143 GLU A C 1
ATOM 1071 O O . GLU A 1 143 ? 5.371 17.984 -17.438 1 61.28 143 GLU A O 1
ATOM 1076 N N . ALA A 1 144 ? 4.199 16.609 -16.156 1 63.16 144 ALA A N 1
ATOM 1077 C CA . ALA A 1 144 ? 5.387 16.188 -15.414 1 63.16 144 ALA A CA 1
ATOM 1078 C C . ALA A 1 144 ? 6.375 15.461 -16.328 1 63.16 144 ALA A C 1
ATOM 1080 O O . ALA A 1 144 ? 7.582 15.68 -16.234 1 63.16 144 ALA A O 1
ATOM 1081 N N . PHE A 1 145 ? 5.75 14.688 -17.125 1 65.31 145 PHE A N 1
ATOM 1082 C CA . PHE A 1 145 ? 6.598 13.953 -18.047 1 65.31 145 PHE A CA 1
ATOM 1083 C C . PHE A 1 145 ? 7.328 14.906 -18.984 1 65.31 145 PHE A C 1
ATOM 1085 O O . PHE A 1 145 ? 8.531 14.742 -19.234 1 65.31 145 PHE A O 1
ATOM 1092 N N . THR A 1 146 ? 6.676 15.883 -19.5 1 63.75 146 THR A N 1
ATOM 1093 C CA . THR A 1 146 ? 7.305 16.844 -20.406 1 63.75 146 THR A CA 1
ATOM 1094 C C . THR A 1 146 ? 8.383 17.641 -19.688 1 63.75 146 THR A C 1
ATOM 1096 O O . THR A 1 146 ? 9.484 17.828 -20.219 1 63.75 146 THR A O 1
ATOM 1099 N N . THR A 1 147 ? 8.094 18.016 -18.562 1 61.56 147 THR A N 1
ATOM 1100 C CA . THR A 1 147 ? 9.039 18.828 -17.812 1 61.56 147 THR A CA 1
ATOM 1101 C C . THR A 1 147 ? 10.266 18 -17.422 1 61.56 147 THR A C 1
ATOM 1103 O O . THR A 1 147 ? 11.406 18.453 -17.594 1 61.56 147 THR A O 1
ATOM 1106 N N . VAL A 1 148 ? 9.969 16.891 -16.922 1 64.31 148 VAL A N 1
ATOM 1107 C CA . VAL A 1 148 ? 11.07 16.047 -16.469 1 64.31 148 VAL A CA 1
ATOM 1108 C C . VAL A 1 148 ? 11.891 15.578 -17.672 1 64.31 148 VAL A C 1
ATOM 1110 O O . VAL A 1 148 ? 13.125 15.5 -17.594 1 64.31 148 VAL A O 1
ATOM 1113 N N . PHE A 1 149 ? 11.156 15.289 -18.688 1 68.12 149 PHE A N 1
ATOM 1114 C CA . PHE A 1 149 ? 11.844 14.898 -19.906 1 68.12 149 PHE A CA 1
ATOM 1115 C C . PHE A 1 149 ? 12.805 15.992 -20.359 1 68.12 149 PHE A C 1
ATOM 1117 O O . PHE A 1 149 ? 13.953 15.711 -20.703 1 68.12 149 PHE A O 1
ATOM 1124 N N . PHE A 1 150 ? 12.383 17.188 -20.281 1 65 150 PHE A N 1
ATOM 1125 C CA . PHE A 1 150 ? 13.227 18.281 -20.703 1 65 150 PHE A CA 1
ATOM 1126 C C . PHE A 1 150 ? 14.352 18.531 -19.703 1 65 150 PHE A C 1
ATOM 1128 O O . PHE A 1 150 ? 15.453 18.938 -20.094 1 65 150 PHE A O 1
ATOM 1135 N N . LEU A 1 151 ? 14.055 18.25 -18.547 1 65.38 151 LEU A N 1
ATOM 1136 C CA . LEU A 1 151 ? 15.07 18.438 -17.516 1 65.38 151 LEU A CA 1
ATOM 1137 C C . LEU A 1 151 ? 16.156 17.359 -17.625 1 65.38 151 LEU A C 1
ATOM 1139 O O . LEU A 1 151 ? 17.328 17.641 -17.391 1 65.38 151 LEU A O 1
ATOM 1143 N N . LEU A 1 152 ? 15.664 16.25 -17.969 1 67.75 152 LEU A N 1
ATOM 1144 C CA . LEU A 1 152 ? 16.625 15.188 -18.156 1 67.75 152 LEU A CA 1
ATOM 1145 C C . LEU A 1 152 ? 17.562 15.492 -19.328 1 67.75 152 LEU A C 1
ATOM 1147 O O . LEU A 1 152 ? 18.703 15.031 -19.344 1 67.75 152 LEU A O 1
ATOM 1151 N N . LEU A 1 153 ? 17.094 16.359 -20.141 1 67.81 153 LEU A N 1
ATOM 1152 C CA . LEU A 1 153 ? 17.906 16.766 -21.281 1 67.81 153 LEU A CA 1
ATOM 1153 C C . LEU A 1 153 ? 18.844 17.906 -20.906 1 67.81 153 LEU A C 1
ATOM 1155 O O . LEU A 1 153 ? 19.828 18.172 -21.609 1 67.81 153 LEU A O 1
ATOM 1159 N N . ASN A 1 154 ? 18.578 18.625 -19.844 1 70.5 154 ASN A N 1
ATOM 1160 C CA . ASN A 1 154 ? 19.453 19.688 -19.391 1 70.5 154 ASN A CA 1
ATOM 1161 C C . ASN A 1 154 ? 19.891 19.469 -17.938 1 70.5 154 ASN A C 1
ATOM 1163 O O . ASN A 1 154 ? 19.422 20.156 -17.031 1 70.5 154 ASN A O 1
ATOM 1167 N N . PRO A 1 155 ? 20.844 18.641 -17.797 1 70.94 155 PRO A N 1
ATOM 1168 C CA . PRO A 1 155 ? 21.234 18.219 -16.453 1 70.94 155 PRO A CA 1
ATOM 1169 C C . PRO A 1 155 ? 21.891 19.359 -15.664 1 70.94 155 PRO A C 1
ATOM 1171 O O . PRO A 1 155 ? 22 19.266 -14.438 1 70.94 155 PRO A O 1
ATOM 1174 N N . LYS A 1 156 ? 22.25 20.344 -16.297 1 69.25 156 LYS A N 1
ATOM 1175 C CA . LYS A 1 156 ? 22.922 21.453 -15.602 1 69.25 156 LYS A CA 1
ATOM 1176 C C . LYS A 1 156 ? 21.984 22.141 -14.609 1 69.25 156 LYS A C 1
ATOM 1178 O O . LYS A 1 156 ? 22.438 22.766 -13.656 1 69.25 156 LYS A O 1
ATOM 1183 N N . LYS A 1 157 ? 20.859 21.938 -14.789 1 73.12 157 LYS A N 1
ATOM 1184 C CA . LYS A 1 157 ? 19.891 22.625 -13.93 1 73.12 157 LYS A CA 1
ATOM 1185 C C . LYS A 1 157 ? 19.453 21.75 -12.766 1 73.12 157 LYS A C 1
ATOM 1187 O O . LYS A 1 157 ? 18.781 22.203 -11.844 1 73.12 157 LYS A O 1
ATOM 1192 N N . ILE A 1 158 ? 20 20.609 -12.836 1 77.19 158 ILE A N 1
ATOM 1193 C CA . ILE A 1 158 ? 19.578 19.656 -11.805 1 77.19 158 ILE A CA 1
ATOM 1194 C C . ILE A 1 158 ? 20.453 19.797 -10.57 1 77.19 158 ILE A C 1
ATOM 1196 O O . ILE A 1 158 ? 21.688 19.938 -10.688 1 77.19 158 ILE A O 1
ATOM 1200 N N . ARG A 1 159 ? 19.891 19.922 -9.461 1 81.19 159 ARG A N 1
ATOM 1201 C CA . ARG A 1 159 ? 20.594 19.938 -8.18 1 81.19 159 ARG A CA 1
ATOM 1202 C C . ARG A 1 159 ? 20.938 18.516 -7.734 1 81.19 159 ARG A C 1
ATOM 1204 O O . ARG A 1 159 ? 20.172 17.891 -6.996 1 81.19 159 ARG A O 1
ATOM 1211 N N . TRP A 1 160 ? 22.078 18.047 -7.973 1 86.19 160 TRP A N 1
ATOM 1212 C CA . TRP A 1 160 ? 22.5 16.656 -7.777 1 86.19 160 TRP A CA 1
ATOM 1213 C C . TRP A 1 160 ? 22.625 16.328 -6.289 1 86.19 160 TRP A C 1
ATOM 1215 O O . TRP A 1 160 ? 22.453 15.18 -5.887 1 86.19 160 TRP A O 1
ATOM 1225 N N . THR A 1 161 ? 22.922 17.344 -5.543 1 85.62 161 THR A N 1
ATOM 1226 C CA . THR A 1 161 ? 23 17.109 -4.105 1 85.62 161 THR A CA 1
ATOM 1227 C C . THR A 1 161 ? 21.641 16.703 -3.539 1 85.62 161 THR A C 1
ATOM 1229 O O . THR A 1 161 ? 21.562 15.805 -2.693 1 85.62 161 THR A O 1
ATOM 1232 N N . SER A 1 162 ? 20.703 17.375 -4.055 1 89.12 162 SER A N 1
ATOM 1233 C CA . SER A 1 162 ? 19.344 17.031 -3.625 1 89.12 162 SER A CA 1
ATOM 1234 C C . SER A 1 162 ? 18.938 15.656 -4.121 1 89.12 162 SER A C 1
ATOM 1236 O O . SER A 1 162 ? 18.297 14.898 -3.402 1 89.12 162 SER A O 1
ATOM 1238 N N . VAL A 1 163 ? 19.375 15.273 -5.293 1 91.38 163 VAL A N 1
ATOM 1239 C CA . VAL A 1 163 ? 19.047 13.977 -5.875 1 91.38 163 VAL A CA 1
ATOM 1240 C C . VAL A 1 163 ? 19.672 12.867 -5.031 1 91.38 163 VAL A C 1
ATOM 1242 O O . VAL A 1 163 ? 19.016 11.883 -4.695 1 91.38 163 VAL A O 1
ATOM 1245 N N . VAL A 1 164 ? 20.859 13.023 -4.664 1 91.62 164 VAL A N 1
ATOM 1246 C CA . VAL A 1 164 ? 21.578 12.008 -3.9 1 91.62 164 VAL A CA 1
ATOM 1247 C C . VAL A 1 164 ? 20.969 11.875 -2.508 1 91.62 164 VAL A C 1
ATOM 1249 O O . VAL A 1 164 ? 20.859 10.766 -1.976 1 91.62 164 VAL A O 1
ATOM 1252 N N . ALA A 1 165 ? 20.609 12.984 -1.959 1 90.81 165 ALA A N 1
ATOM 1253 C CA . ALA A 1 165 ? 19.969 12.961 -0.646 1 90.81 165 ALA A CA 1
ATOM 1254 C C . ALA A 1 165 ? 18.641 12.219 -0.699 1 90.81 165 ALA A C 1
ATOM 1256 O O . ALA A 1 165 ? 18.312 11.438 0.201 1 90.81 165 ALA A O 1
ATOM 1257 N N . ILE A 1 166 ? 17.969 12.445 -1.769 1 92.69 166 ILE A N 1
ATOM 1258 C CA . ILE A 1 166 ? 16.672 11.797 -1.932 1 92.69 166 ILE A CA 1
ATOM 1259 C C . ILE A 1 166 ? 16.859 10.312 -2.232 1 92.69 166 ILE A C 1
ATOM 1261 O O . ILE A 1 166 ? 16.078 9.477 -1.783 1 92.69 166 ILE A O 1
ATOM 1265 N N . MET A 1 167 ? 17.859 9.977 -2.957 1 92.94 167 MET A N 1
ATOM 1266 C CA . MET A 1 167 ? 18.172 8.578 -3.242 1 92.94 167 MET A CA 1
ATOM 1267 C C . MET A 1 167 ? 18.453 7.809 -1.955 1 92.94 167 MET A C 1
ATOM 1269 O O . MET A 1 167 ? 18.047 6.656 -1.81 1 92.94 167 MET A O 1
ATOM 1273 N N . GLU A 1 168 ? 19.078 8.469 -1.13 1 89.25 168 GLU A N 1
ATOM 1274 C CA . GLU A 1 168 ? 19.391 7.828 0.143 1 89.25 168 GLU A CA 1
ATOM 1275 C C . GLU A 1 168 ? 18.125 7.66 0.998 1 89.25 168 GLU A C 1
ATOM 1277 O O . GLU A 1 168 ? 17.859 6.57 1.511 1 89.25 168 GLU A O 1
ATOM 1282 N N . GLU A 1 169 ? 17.375 8.672 1.106 1 85.88 169 GLU A N 1
ATOM 1283 C CA . GLU A 1 169 ? 16.203 8.664 1.974 1 85.88 169 GLU A CA 1
ATOM 1284 C C . GLU A 1 169 ? 15.094 7.801 1.389 1 85.88 169 GLU A C 1
ATOM 1286 O O . GLU A 1 169 ? 14.5 6.98 2.094 1 85.88 169 GLU A O 1
ATOM 1291 N N . ALA A 1 170 ? 14.906 7.973 0.125 1 83 170 ALA A N 1
ATOM 1292 C CA . ALA A 1 170 ? 13.773 7.312 -0.524 1 83 170 ALA A CA 1
ATOM 1293 C C . ALA A 1 170 ? 14.164 5.922 -1.017 1 83 170 ALA A C 1
ATOM 1295 O O . ALA A 1 170 ? 13.305 5.043 -1.139 1 83 170 ALA A O 1
ATOM 1296 N N . GLY A 1 171 ? 15.422 5.727 -1.274 1 83.38 171 GLY A N 1
ATOM 1297 C CA . GLY A 1 171 ? 15.859 4.473 -1.864 1 83.38 171 GLY A CA 1
ATOM 1298 C C . GLY A 1 171 ? 16.594 3.574 -0.883 1 83.38 171 GLY A C 1
ATOM 1299 O O . GLY A 1 171 ? 16.062 2.543 -0.466 1 83.38 171 GLY A O 1
ATOM 1300 N N . LEU A 1 172 ? 17.625 4.039 -0.405 1 85.38 172 LEU A N 1
ATOM 1301 C CA . LEU A 1 172 ? 18.5 3.189 0.399 1 85.38 172 LEU A CA 1
ATOM 1302 C C . LEU A 1 172 ? 17.844 2.844 1.731 1 85.38 172 LEU A C 1
ATOM 1304 O O . LEU A 1 172 ? 17.984 1.723 2.225 1 85.38 172 LEU A O 1
ATOM 1308 N N . ASN A 1 173 ? 17.203 3.811 2.273 1 86.5 173 ASN A N 1
ATOM 1309 C CA . ASN A 1 173 ? 16.562 3.576 3.559 1 86.5 173 ASN A CA 1
ATOM 1310 C C . ASN A 1 173 ? 15.375 2.631 3.422 1 86.5 173 ASN A C 1
ATOM 1312 O O . ASN A 1 173 ? 14.898 2.074 4.414 1 86.5 173 ASN A O 1
ATOM 1316 N N . ALA A 1 174 ? 14.922 2.461 2.201 1 89.31 174 ALA A N 1
ATOM 1317 C CA . ALA A 1 174 ? 13.789 1.574 1.96 1 89.31 174 ALA A CA 1
ATOM 1318 C C . ALA A 1 174 ? 14.258 0.149 1.679 1 89.31 174 ALA A C 1
ATOM 1320 O O . ALA A 1 174 ? 13.453 -0.79 1.709 1 89.31 174 ALA A O 1
ATOM 1321 N N . LEU A 1 175 ? 15.492 -0.099 1.522 1 90.62 175 LEU A N 1
ATOM 1322 C CA . LEU A 1 175 ? 16.031 -1.372 1.066 1 90.62 175 LEU A CA 1
ATOM 1323 C C . LEU A 1 175 ? 15.742 -2.48 2.07 1 90.62 175 LEU A C 1
ATOM 1325 O O . LEU A 1 175 ? 15.305 -3.568 1.69 1 90.62 175 LEU A O 1
ATOM 1329 N N . PRO A 1 176 ? 15.977 -2.232 3.346 1 86.88 176 PRO A N 1
ATOM 1330 C CA . PRO A 1 176 ? 15.719 -3.311 4.305 1 86.88 176 PRO A CA 1
ATOM 1331 C C . PRO A 1 176 ? 14.25 -3.738 4.328 1 86.88 176 PRO A C 1
ATOM 1333 O O . PRO A 1 176 ? 13.953 -4.934 4.355 1 86.88 176 PRO A O 1
ATOM 1336 N N . ILE A 1 177 ? 13.336 -2.805 4.285 1 86.94 177 ILE A N 1
ATOM 1337 C CA . ILE A 1 177 ? 11.914 -3.129 4.367 1 86.94 177 ILE A CA 1
ATOM 1338 C C . ILE A 1 177 ? 11.469 -3.822 3.082 1 86.94 177 ILE A C 1
ATOM 1340 O O . ILE A 1 177 ? 10.742 -4.816 3.127 1 86.94 177 ILE A O 1
ATOM 1344 N N . VAL A 1 178 ? 11.945 -3.342 1.963 1 93 178 VAL A N 1
ATOM 1345 C CA . VAL A 1 178 ? 11.594 -3.936 0.675 1 93 178 VAL A CA 1
ATOM 1346 C C . VAL A 1 178 ? 12.117 -5.367 0.609 1 93 178 VAL A C 1
ATOM 1348 O O . VAL A 1 178 ? 11.406 -6.273 0.157 1 93 178 VAL A O 1
ATOM 1351 N N . SER A 1 179 ? 13.328 -5.551 1.058 1 93.56 179 SER A N 1
ATOM 1352 C CA . SER A 1 179 ? 13.938 -6.875 1.022 1 93.56 179 SER A CA 1
ATOM 1353 C C . SER A 1 179 ? 13.211 -7.84 1.96 1 93.56 179 SER A C 1
ATOM 1355 O O . SER A 1 179 ? 12.961 -8.992 1.601 1 93.56 179 SER A O 1
ATOM 1357 N N . MET A 1 180 ? 12.898 -7.379 3.047 1 91.5 180 MET A N 1
ATOM 1358 C CA . MET A 1 180 ? 12.227 -8.227 4.023 1 91.5 180 MET A CA 1
ATOM 1359 C C . MET A 1 180 ? 10.836 -8.609 3.547 1 91.5 180 MET A C 1
ATOM 1361 O O . MET A 1 180 ? 10.445 -9.773 3.621 1 91.5 180 MET A O 1
ATOM 1365 N N . LEU A 1 181 ? 10.164 -7.676 3.102 1 91.62 181 LEU A N 1
ATOM 1366 C CA . LEU A 1 181 ? 8.805 -7.93 2.629 1 91.62 181 LEU A CA 1
ATOM 1367 C C . LEU A 1 181 ? 8.812 -8.898 1.453 1 91.62 181 LEU A C 1
ATOM 1369 O O . LEU A 1 181 ? 7.973 -9.797 1.381 1 91.62 181 LEU A O 1
ATOM 1373 N N . SER A 1 182 ? 9.734 -8.656 0.607 1 96.19 182 SER A N 1
ATOM 1374 C CA . SER A 1 182 ? 9.828 -9.539 -0.552 1 96.19 182 SER A CA 1
ATOM 1375 C C . SER A 1 182 ? 10.25 -10.945 -0.144 1 96.19 182 SER A C 1
ATOM 1377 O O . SER A 1 182 ? 9.828 -11.93 -0.763 1 96.19 182 SER A O 1
ATOM 1379 N N . PHE A 1 183 ? 11.086 -11 0.855 1 95.94 183 PHE A N 1
ATOM 1380 C CA . PHE A 1 183 ? 11.484 -12.297 1.405 1 95.94 183 PHE A CA 1
ATOM 1381 C C . PHE A 1 183 ? 10.266 -13.062 1.908 1 95.94 183 PHE A C 1
ATOM 1383 O O . PHE A 1 183 ? 10.086 -14.234 1.571 1 95.94 183 PHE A O 1
ATOM 1390 N N . PHE A 1 184 ? 9.398 -12.438 2.568 1 93.62 184 PHE A N 1
ATOM 1391 C CA . PHE A 1 184 ? 8.219 -13.086 3.139 1 93.62 184 PHE A CA 1
ATOM 1392 C C . PHE A 1 184 ? 7.203 -13.422 2.053 1 93.62 184 PHE A C 1
ATOM 1394 O O . PHE A 1 184 ? 6.531 -14.453 2.121 1 93.62 184 PHE A O 1
ATOM 1401 N N . ILE A 1 185 ? 7.055 -12.555 1.113 1 94.88 185 ILE A N 1
ATOM 1402 C CA . ILE A 1 185 ? 6.129 -12.828 0.018 1 94.88 185 ILE A CA 1
ATOM 1403 C C . ILE A 1 185 ? 6.621 -14.031 -0.782 1 94.88 185 ILE A C 1
ATOM 1405 O O . ILE A 1 185 ? 5.82 -14.836 -1.267 1 94.88 185 ILE A O 1
ATOM 1409 N N . GLY A 1 186 ? 7.984 -14.117 -0.937 1 95.81 186 GLY A N 1
ATOM 1410 C CA . GLY A 1 186 ? 8.547 -15.305 -1.56 1 95.81 186 GLY A CA 1
ATOM 1411 C C . GLY A 1 186 ? 8.195 -16.578 -0.824 1 95.81 186 GLY A C 1
ATOM 1412 O O . GLY A 1 186 ? 7.887 -17.594 -1.449 1 95.81 186 GLY A O 1
ATOM 1413 N N . ILE A 1 187 ? 8.242 -16.531 0.447 1 94.56 187 ILE A N 1
ATOM 1414 C CA . ILE A 1 187 ? 7.867 -17.672 1.283 1 94.56 187 ILE A CA 1
ATOM 1415 C C . ILE A 1 187 ? 6.406 -18.031 1.033 1 94.56 187 ILE A C 1
ATOM 1417 O O . ILE A 1 187 ? 6.078 -19.203 0.831 1 94.56 187 ILE A O 1
ATOM 1421 N N . VAL A 1 188 ? 5.582 -17.062 0.978 1 92.69 188 VAL A N 1
ATOM 1422 C CA . VAL A 1 188 ? 4.148 -17.281 0.814 1 92.69 188 VAL A CA 1
ATOM 1423 C C . VAL A 1 188 ? 3.869 -17.891 -0.559 1 92.69 188 VAL A C 1
ATOM 1425 O O . VAL A 1 188 ? 3.088 -18.828 -0.679 1 92.69 188 VAL A O 1
ATOM 1428 N N . ILE A 1 189 ? 4.48 -17.344 -1.549 1 93.88 189 ILE A N 1
ATOM 1429 C CA . ILE A 1 189 ? 4.277 -17.828 -2.91 1 93.88 189 ILE A CA 1
ATOM 1430 C C . ILE A 1 189 ? 4.723 -19.281 -3.01 1 93.88 189 ILE A C 1
ATOM 1432 O O . ILE A 1 189 ? 4.066 -20.094 -3.668 1 93.88 189 ILE A O 1
ATOM 1436 N N . ALA A 1 190 ? 5.824 -19.594 -2.412 1 95.19 190 ALA A N 1
ATOM 1437 C CA . ALA A 1 190 ? 6.328 -20.969 -2.441 1 95.19 190 ALA A CA 1
ATOM 1438 C C . ALA A 1 190 ? 5.359 -21.922 -1.748 1 95.19 190 ALA A C 1
ATOM 1440 O O . ALA A 1 190 ? 5.086 -23.016 -2.256 1 95.19 190 ALA A O 1
ATOM 1441 N N . PHE A 1 191 ? 4.812 -21.531 -0.686 1 92 191 PHE A N 1
ATOM 1442 C CA . PHE A 1 191 ? 3.85 -22.359 0.03 1 92 191 PHE A CA 1
ATOM 1443 C C . PHE A 1 191 ? 2.58 -22.547 -0.792 1 92 191 PHE A C 1
ATOM 1445 O O . PHE A 1 191 ? 2.02 -23.641 -0.837 1 92 191 PHE A O 1
ATOM 1452 N N . LEU A 1 192 ? 2.193 -21.5 -1.39 1 89.38 192 LEU A N 1
ATOM 1453 C CA . LEU A 1 192 ? 1.01 -21.578 -2.238 1 89.38 192 LEU A CA 1
ATOM 1454 C C . LEU A 1 192 ? 1.256 -22.5 -3.43 1 89.38 192 LEU A C 1
ATOM 1456 O O . LEU A 1 192 ? 0.369 -23.25 -3.828 1 89.38 192 LEU A O 1
ATOM 1460 N N . GLY A 1 193 ? 2.43 -22.344 -3.904 1 90.44 193 GLY A N 1
ATOM 1461 C CA . GLY A 1 193 ? 2.775 -23.188 -5.043 1 90.44 193 GLY A CA 1
ATOM 1462 C C . GLY A 1 193 ? 2.824 -24.656 -4.707 1 90.44 193 GLY A C 1
ATOM 1463 O O . GLY A 1 193 ? 2.281 -25.484 -5.441 1 90.44 193 GLY A O 1
ATOM 1464 N N . VAL A 1 194 ? 3.459 -24.984 -3.627 1 91.31 194 VAL A N 1
ATOM 1465 C CA . VAL A 1 194 ? 3.559 -26.391 -3.203 1 91.31 194 VAL A CA 1
ATOM 1466 C C . VAL A 1 194 ? 2.162 -26.953 -2.973 1 91.31 194 VAL A C 1
ATOM 1468 O O . VAL A 1 194 ? 1.863 -28.078 -3.398 1 91.31 194 VAL A O 1
ATOM 1471 N N . ASN A 1 195 ? 1.286 -26.188 -2.379 1 87.31 195 ASN A N 1
ATOM 1472 C CA . ASN A 1 195 ? -0.071 -26.641 -2.086 1 87.31 195 ASN A CA 1
ATOM 1473 C C . ASN A 1 195 ? -0.907 -26.75 -3.355 1 87.31 195 ASN A C 1
ATOM 1475 O O . ASN A 1 195 ? -1.657 -27.719 -3.52 1 87.31 195 ASN A O 1
ATOM 1479 N N . LEU A 1 196 ? -0.763 -25.781 -4.168 1 84.62 196 LEU A N 1
ATOM 1480 C CA . LEU A 1 196 ? -1.527 -25.75 -5.41 1 84.62 196 LEU A CA 1
ATOM 1481 C C . LEU A 1 196 ? -1.124 -26.906 -6.328 1 84.62 196 LEU A C 1
ATOM 1483 O O . LEU A 1 196 ? -1.981 -27.562 -6.926 1 84.62 196 LEU A O 1
ATOM 1487 N N . LEU A 1 197 ? 0.188 -27.234 -6.371 1 85.75 197 LEU A N 1
ATOM 1488 C CA . LEU A 1 197 ? 0.698 -28.188 -7.352 1 85.75 197 LEU A CA 1
ATOM 1489 C C . LEU A 1 197 ? 0.768 -29.594 -6.762 1 85.75 197 LEU A C 1
ATOM 1491 O O . LEU A 1 197 ? 1.079 -30.547 -7.469 1 85.75 197 LEU A O 1
ATOM 1495 N N . GLN A 1 198 ? 0.447 -29.656 -5.516 1 85.38 198 GLN A N 1
ATOM 1496 C CA . GLN A 1 198 ? 0.445 -30.953 -4.859 1 85.38 198 GLN A CA 1
ATOM 1497 C C . GLN A 1 198 ? -0.574 -31.891 -5.504 1 85.38 198 GLN A C 1
ATOM 1499 O O . GLN A 1 198 ? -0.293 -33.062 -5.707 1 85.38 198 GLN A O 1
ATOM 1504 N N . SER A 1 199 ? -1.644 -31.328 -5.777 1 76.94 199 SER A N 1
ATOM 1505 C CA . SER A 1 199 ? -2.699 -32.156 -6.367 1 76.94 199 SER A CA 1
ATOM 1506 C C . SER A 1 199 ? -2.287 -32.688 -7.734 1 76.94 199 SER A C 1
ATOM 1508 O O . SER A 1 199 ? -2.834 -33.688 -8.211 1 76.94 199 SER A O 1
ATOM 1510 N N . PHE A 1 200 ? -1.301 -32.094 -8.273 1 76.62 200 PHE A N 1
ATOM 1511 C CA . PHE A 1 200 ? -0.831 -32.5 -9.594 1 76.62 200 PHE A CA 1
ATOM 1512 C C . PHE A 1 200 ? 0.45 -33.344 -9.484 1 76.62 200 PHE A C 1
ATOM 1514 O O . PHE A 1 200 ? 0.963 -33.812 -10.492 1 76.62 200 PHE A O 1
ATOM 1521 N N . GLY A 1 201 ? 0.869 -33.5 -8.344 1 82.19 201 GLY A N 1
ATOM 1522 C CA . GLY A 1 201 ? 2.148 -34.188 -8.164 1 82.19 201 GLY A CA 1
ATOM 1523 C C . GLY A 1 201 ? 3.312 -33.406 -8.75 1 82.19 201 GLY A C 1
ATOM 1524 O O . GLY A 1 201 ? 4.328 -34 -9.133 1 82.19 201 GLY A O 1
ATOM 1525 N N . ALA A 1 202 ? 3.121 -32.125 -8.945 1 85.25 202 ALA A N 1
ATOM 1526 C CA . ALA A 1 202 ? 4.098 -31.266 -9.633 1 85.25 202 ALA A CA 1
ATOM 1527 C C . ALA A 1 202 ? 4.668 -30.219 -8.695 1 85.25 202 ALA A C 1
ATOM 1529 O O . ALA A 1 202 ? 4.891 -29.062 -9.102 1 85.25 202 ALA A O 1
ATOM 1530 N N . GLN A 1 203 ? 4.91 -30.594 -7.477 1 88.88 203 GLN A N 1
ATOM 1531 C CA . GLN A 1 203 ? 5.332 -29.641 -6.453 1 88.88 203 GLN A CA 1
ATOM 1532 C C . GLN A 1 203 ? 6.707 -29.062 -6.773 1 88.88 203 GLN A C 1
ATOM 1534 O O . GLN A 1 203 ? 7.004 -27.922 -6.414 1 88.88 203 GLN A O 1
ATOM 1539 N N . VAL A 1 204 ? 7.492 -29.844 -7.504 1 86.56 204 VAL A N 1
ATOM 1540 C CA . VAL A 1 204 ? 8.844 -29.406 -7.812 1 86.56 204 VAL A CA 1
ATOM 1541 C C . VAL A 1 204 ? 8.797 -28.156 -8.703 1 86.56 204 VAL A C 1
ATOM 1543 O O . VAL A 1 204 ? 9.703 -27.328 -8.68 1 86.56 204 VAL A O 1
ATOM 1546 N N . PHE A 1 205 ? 7.711 -27.984 -9.391 1 87.75 205 PHE A N 1
ATOM 1547 C CA . PHE A 1 205 ? 7.582 -26.875 -10.328 1 87.75 205 PHE A CA 1
ATOM 1548 C C . PHE A 1 205 ? 7.281 -25.578 -9.586 1 87.75 205 PHE A C 1
ATOM 1550 O O . PHE A 1 205 ? 7.219 -24.516 -10.195 1 87.75 205 PHE A O 1
ATOM 1557 N N . THR A 1 206 ? 7.168 -25.719 -8.32 1 92.62 206 THR A N 1
ATOM 1558 C CA . THR A 1 206 ? 7.02 -24.531 -7.496 1 92.62 206 THR A CA 1
ATOM 1559 C C . THR A 1 206 ? 8.234 -23.625 -7.645 1 92.62 206 THR A C 1
ATOM 1561 O O . THR A 1 206 ? 8.109 -22.391 -7.574 1 92.62 206 THR A O 1
ATOM 1564 N N . VAL A 1 207 ? 9.398 -24.219 -7.926 1 94.12 207 VAL A N 1
ATOM 1565 C CA . VAL A 1 207 ? 10.617 -23.438 -8.125 1 94.12 207 VAL A CA 1
ATOM 1566 C C . VAL A 1 207 ? 10.445 -22.5 -9.312 1 94.12 207 VAL A C 1
ATOM 1568 O O . VAL A 1 207 ? 10.75 -21.312 -9.219 1 94.12 207 VAL A O 1
ATOM 1571 N N . GLU A 1 208 ? 9.891 -23.031 -10.367 1 91.81 208 GLU A N 1
ATOM 1572 C CA . GLU A 1 208 ? 9.633 -22.234 -11.562 1 91.81 208 GLU A CA 1
ATOM 1573 C C . GLU A 1 208 ? 8.586 -21.156 -11.297 1 91.81 208 GLU A C 1
ATOM 1575 O O . GLU A 1 208 ? 8.711 -20.031 -11.789 1 91.81 208 GLU A O 1
ATOM 1580 N N . MET A 1 209 ? 7.613 -21.562 -10.562 1 91.12 209 MET A N 1
ATOM 1581 C CA . MET A 1 209 ? 6.543 -20.625 -10.242 1 91.12 209 MET A CA 1
ATOM 1582 C C . MET A 1 209 ? 7.074 -19.438 -9.453 1 91.12 209 MET A C 1
ATOM 1584 O O . MET A 1 209 ? 6.754 -18.281 -9.758 1 91.12 209 MET A O 1
ATOM 1588 N N . VAL A 1 210 ? 7.863 -19.688 -8.445 1 94.81 210 VAL A N 1
ATOM 1589 C CA . VAL A 1 210 ? 8.445 -18.641 -7.609 1 94.81 210 VAL A CA 1
ATOM 1590 C C . VAL A 1 210 ? 9.328 -17.734 -8.453 1 94.81 210 VAL A C 1
ATOM 1592 O O . VAL A 1 210 ? 9.227 -16.516 -8.367 1 94.81 210 VAL A O 1
ATOM 1595 N N . GLY A 1 211 ? 10.18 -18.359 -9.25 1 94.62 211 GLY A N 1
ATOM 1596 C CA . GLY A 1 211 ? 11.047 -17.578 -10.117 1 94.62 211 GLY A CA 1
ATOM 1597 C C . GLY A 1 211 ? 10.289 -16.703 -11.102 1 94.62 211 GLY A C 1
ATOM 1598 O O . GLY A 1 211 ? 10.578 -15.516 -11.234 1 94.62 211 GLY A O 1
ATOM 1599 N N . PHE A 1 212 ? 9.32 -17.281 -11.664 1 92.06 212 PHE A N 1
ATOM 1600 C CA . PHE A 1 212 ? 8.523 -16.594 -12.672 1 92.06 212 PHE A CA 1
ATOM 1601 C C . PHE A 1 212 ? 7.754 -15.43 -12.047 1 92.06 212 PHE A C 1
ATOM 1603 O O . PHE A 1 212 ? 7.797 -14.312 -12.555 1 92.06 212 PHE A O 1
ATOM 1610 N N . LEU A 1 213 ? 7.082 -15.656 -10.984 1 93.44 213 LEU A N 1
ATOM 1611 C CA . LEU A 1 213 ? 6.23 -14.648 -10.352 1 93.44 213 LEU A CA 1
ATOM 1612 C C . LEU A 1 213 ? 7.066 -13.523 -9.758 1 93.44 213 LEU A C 1
ATOM 1614 O O . LEU A 1 213 ? 6.699 -12.352 -9.859 1 93.44 213 LEU A O 1
ATOM 1618 N N . MET A 1 214 ? 8.195 -13.852 -9.164 1 95.56 214 MET A N 1
ATOM 1619 C CA . MET A 1 214 ? 9.016 -12.844 -8.508 1 95.56 214 MET A CA 1
ATOM 1620 C C . MET A 1 214 ? 9.742 -11.977 -9.531 1 95.56 214 MET A C 1
ATOM 1622 O O . MET A 1 214 ? 9.82 -10.758 -9.375 1 95.56 214 MET A O 1
ATOM 1626 N N . LEU A 1 215 ? 10.25 -12.578 -10.57 1 94.88 215 LEU A N 1
ATOM 1627 C CA . LEU A 1 215 ? 11.062 -11.844 -11.547 1 94.88 215 LEU A CA 1
ATOM 1628 C C . LEU A 1 215 ? 10.18 -11.039 -12.492 1 94.88 215 LEU A C 1
ATOM 1630 O O . LEU A 1 215 ? 10.523 -9.914 -12.859 1 94.88 215 LEU A O 1
ATOM 1634 N N . ARG A 1 216 ? 9.016 -11.531 -12.797 1 91.56 216 ARG A N 1
ATOM 1635 C CA . ARG A 1 216 ? 8.195 -10.883 -13.812 1 91.56 216 ARG A CA 1
ATOM 1636 C C . ARG A 1 216 ? 7.25 -9.859 -13.18 1 91.56 216 ARG A C 1
ATOM 1638 O O . ARG A 1 216 ? 6.922 -8.844 -13.805 1 91.56 216 ARG A O 1
ATOM 1645 N N . GLU A 1 217 ? 6.84 -10.141 -11.977 1 92.62 217 GLU A N 1
ATOM 1646 C CA . GLU A 1 217 ? 5.703 -9.344 -11.516 1 92.62 217 GLU A CA 1
ATOM 1647 C C . GLU A 1 217 ? 5.914 -8.859 -10.086 1 92.62 217 GLU A C 1
ATOM 1649 O O . GLU A 1 217 ? 6.047 -7.66 -9.844 1 92.62 217 GLU A O 1
ATOM 1654 N N . PHE A 1 218 ? 6.066 -9.734 -9.141 1 94.31 218 PHE A N 1
ATOM 1655 C CA . PHE A 1 218 ? 5.875 -9.406 -7.734 1 94.31 218 PHE A CA 1
ATOM 1656 C C . PHE A 1 218 ? 7.07 -8.633 -7.191 1 94.31 218 PHE A C 1
ATOM 1658 O O . PHE A 1 218 ? 6.922 -7.793 -6.297 1 94.31 218 PHE A O 1
ATOM 1665 N N . GLY A 1 219 ? 8.273 -8.93 -7.699 1 95.62 219 GLY A N 1
ATOM 1666 C CA . GLY A 1 219 ? 9.422 -8.156 -7.246 1 95.62 219 GLY A CA 1
ATOM 1667 C C . GLY A 1 219 ? 9.242 -6.664 -7.434 1 95.62 219 GLY A C 1
ATOM 1668 O O . GLY A 1 219 ? 9.461 -5.883 -6.504 1 95.62 219 GLY A O 1
ATOM 1669 N N . LEU A 1 220 ? 8.812 -6.309 -8.57 1 96.44 220 LEU A N 1
ATOM 1670 C CA . LEU A 1 220 ? 8.656 -4.895 -8.883 1 96.44 220 LEU A CA 1
ATOM 1671 C C . LEU A 1 220 ? 7.375 -4.34 -8.281 1 96.44 220 LEU A C 1
ATOM 1673 O O . LEU A 1 220 ? 7.363 -3.223 -7.758 1 96.44 220 LEU A O 1
ATOM 1677 N N . VAL A 1 221 ? 6.293 -5.102 -8.359 1 95.31 221 VAL A N 1
ATOM 1678 C CA . VAL A 1 221 ? 4.996 -4.613 -7.914 1 95.31 221 VAL A CA 1
ATOM 1679 C C . VAL A 1 221 ? 5.031 -4.348 -6.41 1 95.31 221 VAL A C 1
ATOM 1681 O O . VAL A 1 221 ? 4.531 -3.322 -5.941 1 95.31 221 VAL A O 1
ATOM 1684 N N . LEU A 1 222 ? 5.598 -5.246 -5.707 1 94.94 222 LEU A N 1
ATOM 1685 C CA . LEU A 1 222 ? 5.699 -5.062 -4.266 1 94.94 222 LEU A CA 1
ATOM 1686 C C . LEU A 1 222 ? 6.57 -3.855 -3.928 1 94.94 222 LEU A C 1
ATOM 1688 O O . LEU A 1 222 ? 6.273 -3.115 -2.986 1 94.94 222 LEU A O 1
ATOM 1692 N N . THR A 1 223 ? 7.648 -3.742 -4.617 1 96.38 223 THR A N 1
ATOM 1693 C CA . THR A 1 223 ? 8.508 -2.578 -4.441 1 96.38 223 THR A CA 1
ATOM 1694 C C . THR A 1 223 ? 7.73 -1.288 -4.695 1 96.38 223 THR A C 1
ATOM 1696 O O . THR A 1 223 ? 7.82 -0.341 -3.91 1 96.38 223 THR A O 1
ATOM 1699 N N . ALA A 1 224 ? 7.012 -1.29 -5.738 1 96.44 224 ALA A N 1
ATOM 1700 C CA . ALA A 1 224 ? 6.246 -0.105 -6.117 1 96.44 224 ALA A CA 1
ATOM 1701 C C . ALA A 1 224 ? 5.184 0.217 -5.07 1 96.44 224 ALA A C 1
ATOM 1703 O O . ALA A 1 224 ? 4.949 1.385 -4.754 1 96.44 224 ALA A O 1
ATOM 1704 N N . ILE A 1 225 ? 4.535 -0.771 -4.586 1 93.56 225 ILE A N 1
ATOM 1705 C CA . ILE A 1 225 ? 3.502 -0.577 -3.576 1 93.56 225 ILE A CA 1
ATOM 1706 C C . ILE A 1 225 ? 4.121 0.019 -2.314 1 93.56 225 ILE A C 1
ATOM 1708 O O . ILE A 1 225 ? 3.555 0.936 -1.711 1 93.56 225 ILE A O 1
ATOM 1712 N N . LEU A 1 226 ? 5.242 -0.49 -1.98 1 93.12 226 LEU A N 1
ATOM 1713 C CA . LEU A 1 226 ? 5.914 0.011 -0.788 1 93.12 226 LEU A CA 1
ATOM 1714 C C . LEU A 1 226 ? 6.398 1.441 -0.998 1 93.12 226 LEU A C 1
ATOM 1716 O O . LEU A 1 226 ? 6.336 2.264 -0.081 1 93.12 226 LEU A O 1
ATOM 1720 N N . LEU A 1 227 ? 6.922 1.67 -2.146 1 95.69 227 LEU A N 1
ATOM 1721 C CA . LEU A 1 227 ? 7.355 3.027 -2.457 1 95.69 227 LEU A CA 1
ATOM 1722 C C . LEU A 1 227 ? 6.168 3.982 -2.494 1 95.69 227 LEU A C 1
ATOM 1724 O O . LEU A 1 227 ? 6.293 5.148 -2.111 1 95.69 227 LEU A O 1
ATOM 1728 N N . ALA A 1 228 ? 5.074 3.504 -2.941 1 94.12 228 ALA A N 1
ATOM 1729 C CA . ALA A 1 228 ? 3.852 4.309 -2.941 1 94.12 228 ALA A CA 1
ATOM 1730 C C . ALA A 1 228 ? 3.418 4.641 -1.518 1 94.12 228 ALA A C 1
ATOM 1732 O O . ALA A 1 228 ? 2.939 5.746 -1.252 1 94.12 228 ALA A O 1
ATOM 1733 N N . GLY A 1 229 ? 3.596 3.756 -0.673 1 89.69 229 GLY A N 1
ATOM 1734 C CA . GLY A 1 229 ? 3.205 3.965 0.712 1 89.69 229 GLY A CA 1
ATOM 1735 C C . GLY A 1 229 ? 4.203 4.801 1.493 1 89.69 229 GLY A C 1
ATOM 1736 O O . GLY A 1 229 ? 3.814 5.617 2.332 1 89.69 229 GLY A O 1
ATOM 1737 N N . ARG A 1 230 ? 5.398 4.633 1.186 1 88.25 230 ARG A N 1
ATOM 1738 C CA . ARG A 1 230 ? 6.438 5.266 1.991 1 88.25 230 ARG A CA 1
ATOM 1739 C C . ARG A 1 230 ? 6.969 6.52 1.311 1 88.25 230 ARG A C 1
ATOM 1741 O O . ARG A 1 230 ? 6.852 7.621 1.85 1 88.25 230 ARG A O 1
ATOM 1748 N N . THR A 1 231 ? 7.492 6.312 0.203 1 93.12 231 THR A N 1
ATOM 1749 C CA . THR A 1 231 ? 8.211 7.379 -0.481 1 93.12 231 THR A CA 1
ATOM 1750 C C . THR A 1 231 ? 7.242 8.406 -1.059 1 93.12 231 THR A C 1
ATOM 1752 O O . THR A 1 231 ? 7.453 9.609 -0.923 1 93.12 231 THR A O 1
ATOM 1755 N N . ASP A 1 232 ? 6.215 7.91 -1.711 1 93.94 232 ASP A N 1
ATOM 1756 C CA . ASP A 1 232 ? 5.184 8.797 -2.248 1 93.94 232 ASP A CA 1
ATOM 1757 C C . ASP A 1 232 ? 4.555 9.641 -1.144 1 93.94 232 ASP A C 1
ATOM 1759 O O . ASP A 1 232 ? 4.402 10.852 -1.293 1 93.94 232 ASP A O 1
ATOM 1763 N N . SER A 1 233 ? 4.262 9.016 -0.06 1 90.88 233 SER A N 1
ATOM 1764 C CA . SER A 1 233 ? 3.666 9.719 1.07 1 90.88 233 SER A CA 1
ATOM 1765 C C . SER A 1 233 ? 4.621 10.766 1.637 1 90.88 233 SER A C 1
ATOM 1767 O O . SER A 1 233 ? 4.199 11.852 2.031 1 90.88 233 SER A O 1
ATOM 1769 N N . SER A 1 234 ? 5.84 10.453 1.665 1 91.5 234 SER A N 1
ATOM 1770 C CA . SER A 1 234 ? 6.855 11.375 2.162 1 91.5 234 SER A CA 1
ATOM 1771 C C . SER A 1 234 ? 6.984 12.602 1.256 1 91.5 234 SER A C 1
ATOM 1773 O O . SER A 1 234 ? 7.148 13.719 1.737 1 91.5 234 SER A O 1
ATOM 1775 N N . PHE A 1 235 ? 6.961 12.328 0 1 95.31 235 PHE A N 1
ATOM 1776 C CA . PHE A 1 235 ? 7.012 13.438 -0.947 1 95.31 235 PHE A CA 1
ATOM 1777 C C . PHE A 1 235 ? 5.832 14.375 -0.742 1 95.31 235 PHE A C 1
ATOM 1779 O O . PHE A 1 235 ? 6.004 15.602 -0.713 1 95.31 235 PHE A O 1
ATOM 1786 N N . THR A 1 236 ? 4.672 13.781 -0.556 1 94.12 236 THR A N 1
ATOM 1787 C CA . THR A 1 236 ? 3.465 14.578 -0.357 1 94.12 236 THR A CA 1
ATOM 1788 C C . THR A 1 236 ? 3.553 15.383 0.938 1 94.12 236 THR A C 1
ATOM 1790 O O . THR A 1 236 ? 3.24 16.578 0.958 1 94.12 236 THR A O 1
ATOM 1793 N N . ALA A 1 237 ? 3.996 14.758 1.967 1 90.81 237 ALA A N 1
ATOM 1794 C CA . ALA A 1 237 ? 4.086 15.398 3.273 1 90.81 237 ALA A CA 1
ATOM 1795 C C . ALA A 1 237 ? 5.102 16.547 3.254 1 90.81 237 ALA A C 1
ATOM 1797 O O . ALA A 1 237 ? 4.855 17.609 3.818 1 90.81 237 ALA A O 1
ATOM 1798 N N . GLU A 1 238 ? 6.219 16.328 2.639 1 92 238 GLU A N 1
ATOM 1799 C CA . GLU A 1 238 ? 7.277 17.328 2.6 1 92 238 GLU A CA 1
ATOM 1800 C C . GLU A 1 238 ? 6.863 18.531 1.764 1 92 238 GLU A C 1
ATOM 1802 O O . GLU A 1 238 ? 7.004 19.688 2.201 1 92 238 GLU A O 1
ATOM 1807 N N . ILE A 1 239 ? 6.387 18.266 0.637 1 94.38 239 ILE A N 1
ATOM 1808 C CA . ILE A 1 239 ? 5.977 19.359 -0.253 1 94.38 239 ILE A CA 1
ATOM 1809 C C . ILE A 1 239 ? 4.75 20.062 0.319 1 94.38 239 ILE A C 1
ATOM 1811 O O . ILE A 1 239 ? 4.633 21.281 0.239 1 94.38 239 ILE A O 1
ATOM 1815 N N . GLY A 1 240 ? 3.881 19.234 0.833 1 93.44 240 GLY A N 1
ATOM 1816 C CA . GLY A 1 240 ? 2.719 19.812 1.483 1 93.44 240 GLY A CA 1
ATOM 1817 C C . GLY A 1 240 ? 3.078 20.719 2.641 1 93.44 240 GLY A C 1
ATOM 1818 O O . GLY A 1 240 ? 2.482 21.797 2.803 1 93.44 240 GLY A O 1
ATOM 1819 N N . ALA A 1 241 ? 4 20.312 3.463 1 90 241 ALA A N 1
ATOM 1820 C CA . ALA A 1 241 ? 4.473 21.141 4.566 1 90 241 ALA A CA 1
ATOM 1821 C C . ALA A 1 241 ? 5.078 22.453 4.055 1 90 241 ALA A C 1
ATOM 1823 O O . ALA A 1 241 ? 4.879 23.516 4.648 1 90 241 ALA A O 1
ATOM 1824 N N . MET A 1 242 ? 5.848 22.359 2.971 1 91.88 242 MET A N 1
ATOM 1825 C CA . MET A 1 242 ? 6.441 23.547 2.359 1 91.88 242 MET A CA 1
ATOM 1826 C C . MET A 1 242 ? 5.359 24.484 1.838 1 91.88 242 MET A C 1
ATOM 1828 O O . MET A 1 242 ? 5.508 25.703 1.909 1 91.88 242 MET A O 1
ATOM 1832 N N . LYS A 1 243 ? 4.344 23.859 1.375 1 92.19 243 LYS A N 1
ATOM 1833 C CA . LYS A 1 243 ? 3.225 24.656 0.883 1 92.19 243 LYS A CA 1
ATOM 1834 C C . LYS A 1 243 ? 2.51 25.359 2.029 1 92.19 243 LYS A C 1
ATOM 1836 O O . LYS A 1 243 ? 2.148 26.531 1.91 1 92.19 243 LYS A O 1
ATOM 1841 N N . MET A 1 244 ? 2.342 24.703 3.068 1 88.69 244 MET A N 1
ATOM 1842 C CA . MET A 1 244 ? 1.668 25.266 4.234 1 88.69 244 MET A CA 1
ATOM 1843 C C . MET A 1 244 ? 2.477 26.422 4.824 1 88.69 244 MET A C 1
ATOM 1845 O O . MET A 1 244 ? 1.909 27.375 5.359 1 88.69 244 MET A O 1
ATOM 1849 N N . ARG A 1 245 ? 3.783 26.359 4.66 1 88 245 ARG A N 1
ATOM 1850 C CA . ARG A 1 245 ? 4.672 27.406 5.168 1 88 245 ARG A CA 1
ATOM 1851 C C . ARG A 1 245 ? 4.91 28.484 4.113 1 88 245 ARG A C 1
ATOM 1853 O O . ARG A 1 245 ? 5.77 29.344 4.285 1 88 245 ARG A O 1
ATOM 1860 N N . GLU A 1 246 ? 4.332 28.359 2.971 1 89.75 246 GLU A N 1
ATOM 1861 C CA . GLU A 1 246 ? 4.375 29.297 1.856 1 89.75 246 GLU A CA 1
ATOM 1862 C C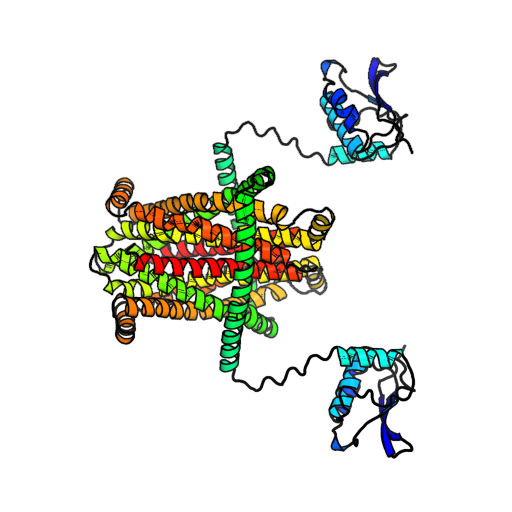 . GLU A 1 246 ? 5.758 29.312 1.21 1 89.75 246 GLU A C 1
ATOM 1864 O O . GLU A 1 246 ? 6.129 30.297 0.562 1 89.75 246 GLU A O 1
ATOM 1869 N N . GLU A 1 247 ? 6.402 28.266 1.387 1 90.5 247 GLU A N 1
ATOM 1870 C CA . GLU A 1 247 ? 7.734 28.156 0.799 1 90.5 247 GLU A CA 1
ATOM 1871 C C . GLU A 1 247 ? 7.66 27.984 -0.714 1 90.5 247 GLU A C 1
ATOM 1873 O O . GLU A 1 247 ? 8.539 28.438 -1.444 1 90.5 247 GLU A O 1
ATOM 1878 N N . VAL A 1 248 ? 6.633 27.297 -1.137 1 91.19 248 VAL A N 1
ATOM 1879 C CA . VAL A 1 248 ? 6.48 27.047 -2.568 1 91.19 248 VAL A CA 1
ATOM 1880 C C . VAL A 1 248 ? 6.18 28.359 -3.285 1 91.19 248 VAL A C 1
ATOM 1882 O O . VAL A 1 248 ? 6.719 28.625 -4.363 1 91.19 248 VAL A O 1
ATOM 1885 N N . ASP A 1 249 ? 5.375 29.141 -2.727 1 88.31 249 ASP A N 1
ATOM 1886 C CA . ASP A 1 249 ? 5.07 30.453 -3.287 1 88.31 249 ASP A CA 1
ATOM 1887 C C . ASP A 1 249 ? 6.297 31.359 -3.244 1 88.31 249 ASP A C 1
ATOM 1889 O O . ASP A 1 249 ? 6.52 32.156 -4.164 1 88.31 249 ASP A O 1
ATOM 1893 N N . ALA A 1 250 ? 7.023 31.25 -2.152 1 89.06 250 ALA A N 1
ATOM 1894 C CA . ALA A 1 250 ? 8.258 32 -2.029 1 89.06 250 ALA A CA 1
ATOM 1895 C C . ALA A 1 250 ? 9.242 31.656 -3.143 1 89.06 250 ALA A C 1
ATOM 1897 O O . ALA A 1 250 ? 9.961 32.531 -3.643 1 89.06 250 ALA A O 1
ATOM 1898 N N . MET A 1 251 ? 9.258 30.375 -3.568 1 87.25 251 MET A N 1
ATOM 1899 C CA . MET A 1 251 ? 10.109 29.922 -4.668 1 87.25 251 MET A CA 1
ATOM 1900 C C . MET A 1 251 ? 9.711 30.609 -5.973 1 87.25 251 MET A C 1
ATOM 1902 O O . MET A 1 251 ? 10.57 31.031 -6.746 1 87.25 251 MET A O 1
ATOM 1906 N N . ARG A 1 252 ? 8.469 30.781 -6.156 1 87.19 252 ARG A N 1
ATOM 1907 C CA . ARG A 1 252 ? 7.973 31.422 -7.371 1 87.19 252 ARG A CA 1
ATOM 1908 C C . ARG A 1 252 ? 8.328 32.906 -7.398 1 87.19 252 ARG A C 1
ATOM 1910 O O . ARG A 1 252 ? 8.664 33.438 -8.453 1 87.19 252 ARG A O 1
ATOM 1917 N N . VAL A 1 253 ? 8.289 33.469 -6.27 1 89.06 253 VAL A N 1
ATOM 1918 C CA . VAL A 1 253 ? 8.617 34.875 -6.164 1 89.06 253 VAL A CA 1
ATOM 1919 C C . VAL A 1 253 ? 10.102 35.094 -6.43 1 89.06 253 VAL A C 1
ATOM 1921 O O . VAL A 1 253 ? 10.5 36.094 -7.012 1 89.06 253 VAL A O 1
ATOM 1924 N N . MET A 1 254 ? 10.883 34.156 -6.082 1 90.5 254 MET A N 1
ATOM 1925 C CA . MET A 1 254 ? 12.328 34.219 -6.281 1 90.5 254 MET A CA 1
ATOM 1926 C C . MET A 1 254 ? 12.695 33.844 -7.719 1 90.5 254 MET A C 1
ATOM 1928 O O . MET A 1 254 ? 13.875 33.844 -8.078 1 90.5 254 MET A O 1
ATOM 1932 N N . GLY A 1 255 ? 11.719 33.469 -8.492 1 84.69 255 GLY A N 1
ATOM 1933 C CA . GLY A 1 255 ? 11.945 33.156 -9.898 1 84.69 255 GLY A CA 1
ATOM 1934 C C . GLY A 1 255 ? 12.336 31.703 -10.133 1 84.69 255 GLY A C 1
ATOM 1935 O O . GLY A 1 255 ? 12.844 31.359 -11.195 1 84.69 255 GLY A O 1
ATOM 1936 N N . LEU A 1 256 ? 12.117 31 -9.078 1 84.25 256 LEU A N 1
ATOM 1937 C CA . LEU A 1 256 ? 12.414 29.578 -9.211 1 84.25 256 LEU A CA 1
ATOM 1938 C C . LEU A 1 256 ? 11.172 28.797 -9.602 1 84.25 256 LEU A C 1
ATOM 1940 O O . LEU A 1 256 ? 10.062 29.109 -9.164 1 84.25 256 LEU A O 1
ATOM 1944 N N . ASN A 1 257 ? 11.344 27.828 -10.445 1 83.12 257 ASN A N 1
ATOM 1945 C CA . ASN A 1 257 ? 10.25 26.938 -10.805 1 83.12 257 ASN A CA 1
ATOM 1946 C C . ASN A 1 257 ? 10.141 25.75 -9.836 1 83.12 257 ASN A C 1
ATOM 1948 O O . ASN A 1 257 ? 11.023 24.891 -9.797 1 83.12 257 ASN A O 1
ATOM 1952 N N . PRO A 1 258 ? 9.047 25.688 -9.156 1 85.25 258 PRO A N 1
ATOM 1953 C CA . PRO A 1 258 ? 8.891 24.625 -8.172 1 85.25 258 PRO A CA 1
ATOM 1954 C C . PRO A 1 258 ? 8.977 23.219 -8.789 1 85.25 258 PRO A C 1
ATOM 1956 O O . PRO A 1 258 ? 9.398 22.281 -8.125 1 85.25 258 PRO A O 1
ATOM 1959 N N . MET A 1 259 ? 8.625 23.078 -9.953 1 82.75 259 MET A N 1
ATOM 1960 C CA . MET A 1 259 ? 8.695 21.781 -10.625 1 82.75 259 MET A CA 1
ATOM 1961 C C . MET A 1 259 ? 10.148 21.344 -10.812 1 82.75 259 MET A C 1
ATOM 1963 O O . MET A 1 259 ? 10.461 20.156 -10.672 1 82.75 259 MET A O 1
ATOM 1967 N N . GLU A 1 260 ? 10.969 22.234 -11.055 1 82.06 260 GLU A N 1
ATOM 1968 C CA . GLU A 1 260 ? 12.383 21.938 -11.273 1 82.06 260 GLU A CA 1
ATOM 1969 C C . GLU A 1 260 ? 13.102 21.688 -9.953 1 82.06 260 GLU A C 1
ATOM 1971 O O . GLU A 1 260 ? 13.992 20.844 -9.875 1 82.06 260 GLU A O 1
ATOM 1976 N N . VAL A 1 261 ? 12.656 22.391 -8.984 1 85.94 261 VAL A N 1
ATOM 1977 C CA . VAL A 1 261 ? 13.391 22.359 -7.723 1 85.94 261 VAL A CA 1
ATOM 1978 C C . VAL A 1 261 ? 12.875 21.219 -6.852 1 85.94 261 VAL A C 1
ATOM 1980 O O . VAL A 1 261 ? 13.656 20.531 -6.18 1 85.94 261 VAL A O 1
ATOM 1983 N N . LEU A 1 262 ? 11.586 20.984 -6.918 1 89.38 262 LEU A N 1
ATOM 1984 C CA . LEU A 1 262 ? 11 20.047 -5.977 1 89.38 262 LEU A CA 1
ATOM 1985 C C . LEU A 1 262 ? 10.703 18.703 -6.656 1 89.38 262 LEU A C 1
ATOM 1987 O O . LEU A 1 262 ? 10.922 17.641 -6.074 1 89.38 262 LEU A O 1
ATOM 1991 N N . VAL A 1 263 ? 10.281 18.688 -7.91 1 88.88 263 VAL A N 1
ATOM 1992 C CA . VAL A 1 263 ? 9.75 17.5 -8.555 1 88.88 263 VAL A CA 1
ATOM 1993 C C . VAL A 1 263 ? 10.875 16.766 -9.289 1 88.88 263 VAL A C 1
ATOM 1995 O O . VAL A 1 263 ? 10.992 15.539 -9.195 1 88.88 263 VAL A O 1
ATOM 1998 N N . ALA A 1 264 ? 11.734 17.484 -9.93 1 88 264 ALA A N 1
ATOM 1999 C CA . ALA A 1 264 ? 12.75 16.891 -10.797 1 88 264 ALA A CA 1
ATOM 2000 C C . ALA A 1 264 ? 13.711 16.016 -9.992 1 88 264 ALA A C 1
ATOM 2002 O O . ALA A 1 264 ? 14 14.883 -10.383 1 88 264 ALA A O 1
ATOM 2003 N N . PRO A 1 265 ? 14.203 16.531 -8.93 1 90.31 265 PRO A N 1
ATOM 2004 C CA . PRO A 1 265 ? 15.125 15.695 -8.164 1 90.31 265 PRO A CA 1
ATOM 2005 C C . PRO A 1 265 ? 14.469 14.422 -7.633 1 90.31 265 PRO A C 1
ATOM 2007 O O . PRO A 1 265 ? 15.102 13.367 -7.59 1 90.31 265 PRO A O 1
ATOM 2010 N N . ARG A 1 266 ? 13.258 14.492 -7.219 1 92.56 266 ARG A N 1
ATOM 2011 C CA . ARG A 1 266 ? 12.531 13.344 -6.688 1 92.56 266 ARG A CA 1
ATOM 2012 C C . ARG A 1 266 ? 12.273 12.312 -7.781 1 92.56 266 ARG A C 1
ATOM 2014 O O . ARG A 1 266 ? 12.391 11.109 -7.543 1 92.56 266 ARG A O 1
ATOM 2021 N N . LEU A 1 267 ? 11.961 12.789 -8.922 1 90.81 267 LEU A N 1
ATOM 2022 C CA . LEU A 1 267 ? 11.711 11.898 -10.055 1 90.81 267 LEU A CA 1
ATOM 2023 C C . LEU A 1 267 ? 12.992 11.172 -10.461 1 90.81 267 LEU A C 1
ATOM 2025 O O . LEU A 1 267 ? 12.977 9.961 -10.664 1 90.81 267 LEU A O 1
ATOM 2029 N N . ILE A 1 268 ? 14.062 11.883 -10.57 1 90.56 268 ILE A N 1
ATOM 2030 C CA . ILE A 1 268 ? 15.336 11.305 -10.977 1 90.56 268 ILE A CA 1
ATOM 2031 C C . ILE A 1 268 ? 15.789 10.281 -9.945 1 90.56 268 ILE A C 1
ATOM 2033 O O . ILE A 1 268 ? 16.266 9.195 -10.297 1 90.56 268 ILE A O 1
ATOM 2037 N N . ALA A 1 269 ? 15.641 10.648 -8.742 1 94.12 269 ALA A N 1
ATOM 2038 C CA . ALA A 1 269 ? 16.047 9.742 -7.672 1 94.12 269 ALA A CA 1
ATOM 2039 C C . ALA A 1 269 ? 15.273 8.43 -7.742 1 94.12 269 ALA A C 1
ATOM 2041 O O . ALA A 1 269 ? 15.852 7.352 -7.621 1 94.12 269 ALA A O 1
ATOM 2042 N N . LEU A 1 270 ? 13.977 8.508 -8 1 94.88 270 LEU A N 1
ATOM 2043 C CA . LEU A 1 270 ? 13.156 7.301 -8.016 1 94.88 270 LEU A CA 1
ATOM 2044 C C . LEU A 1 270 ? 13.398 6.496 -9.289 1 94.88 270 LEU A C 1
ATOM 2046 O O . LEU A 1 270 ? 13.289 5.266 -9.281 1 94.88 270 LEU A O 1
ATOM 2050 N N . LEU A 1 271 ? 13.719 7.18 -10.367 1 92.5 271 LEU A N 1
ATOM 2051 C CA . LEU A 1 271 ? 14.023 6.484 -11.609 1 92.5 271 LEU A CA 1
ATOM 2052 C C . LEU A 1 271 ? 15.242 5.594 -11.453 1 92.5 271 LEU A C 1
ATOM 2054 O O . LEU A 1 271 ? 15.32 4.523 -12.07 1 92.5 271 LEU A O 1
ATOM 2058 N N . VAL A 1 272 ? 16.062 6.012 -10.633 1 93.81 272 VAL A N 1
ATOM 2059 C CA . VAL A 1 272 ? 17.297 5.25 -10.43 1 93.81 272 VAL A CA 1
ATOM 2060 C C . VAL A 1 272 ? 17.078 4.199 -9.344 1 93.81 272 VAL A C 1
ATOM 2062 O O . VAL A 1 272 ? 17.484 3.045 -9.5 1 93.81 272 VAL A O 1
ATOM 2065 N N . MET A 1 273 ? 16.406 4.543 -8.352 1 96.06 273 MET A N 1
ATOM 2066 C CA . MET A 1 273 ? 16.344 3.688 -7.168 1 96.06 273 MET A CA 1
ATOM 2067 C C . MET A 1 273 ? 15.297 2.596 -7.34 1 96.06 273 MET A C 1
ATOM 2069 O O . MET A 1 273 ? 15.406 1.521 -6.75 1 96.06 273 MET A O 1
ATOM 2073 N N . THR A 1 274 ? 14.273 2.857 -8.102 1 96.44 274 THR A N 1
ATOM 2074 C CA . THR A 1 274 ? 13.195 1.881 -8.234 1 96.44 274 THR A CA 1
ATOM 2075 C C . THR A 1 274 ? 13.711 0.589 -8.859 1 96.44 274 THR A C 1
ATOM 2077 O O . THR A 1 274 ? 13.469 -0.501 -8.344 1 96.44 274 THR A O 1
ATOM 2080 N N . PRO A 1 275 ? 14.469 0.664 -10 1 96.25 275 PRO A N 1
ATOM 2081 C CA . PRO A 1 275 ? 15.031 -0.577 -10.539 1 96.25 275 PRO A CA 1
ATOM 2082 C C . PRO A 1 275 ? 16 -1.251 -9.578 1 96.25 275 PRO A C 1
ATOM 2084 O O . PRO A 1 275 ? 16.031 -2.48 -9.484 1 96.25 275 PRO A O 1
ATOM 2087 N N . PHE A 1 276 ? 16.672 -0.464 -8.914 1 95.94 276 PHE A N 1
ATOM 2088 C CA . PHE A 1 276 ? 17.641 -0.99 -7.957 1 95.94 276 PHE A CA 1
ATOM 2089 C C . PHE A 1 276 ? 16.938 -1.737 -6.832 1 95.94 276 PHE A C 1
ATOM 2091 O O . PHE A 1 276 ? 17.297 -2.873 -6.512 1 95.94 276 PHE A O 1
ATOM 2098 N N . LEU A 1 277 ? 15.984 -1.141 -6.238 1 96.62 277 LEU A N 1
ATOM 2099 C CA . LEU A 1 277 ? 15.227 -1.753 -5.152 1 96.62 277 LEU A CA 1
ATOM 2100 C C . LEU A 1 277 ? 14.484 -2.992 -5.641 1 96.62 277 LEU A C 1
ATOM 2102 O O . LEU A 1 277 ? 14.367 -3.977 -4.906 1 96.62 277 LEU A O 1
ATOM 2106 N N . SER A 1 278 ? 13.992 -2.922 -6.816 1 97.06 278 SER A N 1
ATOM 2107 C CA . SER A 1 278 ? 13.266 -4.055 -7.387 1 97.06 278 SER A CA 1
ATOM 2108 C C . SER A 1 278 ? 14.18 -5.262 -7.562 1 97.06 278 SER A C 1
ATOM 2110 O O . SER A 1 278 ? 13.75 -6.402 -7.375 1 97.06 278 SER A O 1
ATOM 2112 N N . PHE A 1 279 ? 15.383 -5.027 -7.988 1 96.62 279 PHE A N 1
ATOM 2113 C CA . PHE A 1 279 ? 16.359 -6.102 -8.141 1 96.62 279 PHE A CA 1
ATOM 2114 C C . PHE A 1 279 ? 16.578 -6.824 -6.816 1 96.62 279 PHE A C 1
ATOM 2116 O O . PHE A 1 279 ? 16.578 -8.055 -6.766 1 96.62 279 PHE A O 1
ATOM 2123 N N . PHE A 1 280 ? 16.688 -6.121 -5.797 1 95.56 280 PHE A N 1
ATOM 2124 C CA . PHE A 1 280 ? 16.891 -6.711 -4.48 1 95.56 280 PHE A CA 1
ATOM 2125 C C . PHE A 1 280 ? 15.625 -7.422 -4.008 1 95.56 280 PHE A C 1
ATOM 2127 O O . PHE A 1 280 ? 15.695 -8.445 -3.322 1 95.56 280 PHE A O 1
ATOM 2134 N N . ALA A 1 281 ? 14.531 -6.801 -4.34 1 97.25 281 ALA A N 1
ATOM 2135 C CA . ALA A 1 281 ? 13.258 -7.441 -4.004 1 97.25 281 ALA A CA 1
ATOM 2136 C C . ALA A 1 281 ? 13.141 -8.805 -4.688 1 97.25 281 ALA A C 1
ATOM 2138 O O . ALA A 1 281 ? 12.703 -9.773 -4.07 1 97.25 281 ALA A O 1
ATOM 2139 N N . MET A 1 282 ? 13.547 -8.859 -5.93 1 97.19 282 MET A N 1
ATOM 2140 C CA . MET A 1 282 ? 13.492 -10.109 -6.684 1 97.19 282 MET A CA 1
ATOM 2141 C C . MET A 1 282 ? 14.391 -11.164 -6.051 1 97.19 282 MET A C 1
ATOM 2143 O O . MET A 1 282 ? 13.969 -12.312 -5.859 1 97.19 282 MET A O 1
ATOM 2147 N N . ILE A 1 283 ? 15.539 -10.758 -5.711 1 96.94 283 ILE A N 1
ATOM 2148 C CA . ILE A 1 283 ? 16.5 -11.688 -5.125 1 96.94 283 ILE A CA 1
ATOM 2149 C C . ILE A 1 283 ? 16 -12.164 -3.762 1 96.94 283 ILE A C 1
ATOM 2151 O O . ILE A 1 283 ? 16.047 -13.352 -3.455 1 96.94 283 ILE A O 1
ATOM 2155 N N . SER A 1 284 ? 15.57 -11.289 -2.977 1 97.19 284 SER A N 1
ATOM 2156 C CA . SER A 1 284 ? 15.078 -11.633 -1.646 1 97.19 284 SER A CA 1
ATOM 2157 C C . SER A 1 284 ? 13.875 -12.57 -1.729 1 97.19 284 SER A C 1
ATOM 2159 O O . SER A 1 284 ? 13.727 -13.477 -0.906 1 97.19 284 SER A O 1
ATOM 2161 N N . GLY A 1 285 ? 12.992 -12.258 -2.662 1 97.5 285 GLY A N 1
ATOM 2162 C CA . GLY A 1 285 ? 11.859 -13.141 -2.869 1 97.5 285 GLY A CA 1
ATOM 2163 C C . GLY A 1 285 ? 12.266 -14.547 -3.27 1 97.5 285 GLY A C 1
ATOM 2164 O O . GLY A 1 285 ? 11.688 -15.523 -2.793 1 97.5 285 GLY A O 1
ATOM 2165 N N . LEU A 1 286 ? 13.273 -14.617 -4.129 1 97.5 286 LEU A N 1
ATOM 2166 C CA . LEU A 1 286 ? 13.781 -15.922 -4.535 1 97.5 286 LEU A CA 1
ATOM 2167 C C . LEU A 1 286 ? 14.375 -16.672 -3.348 1 97.5 286 LEU A C 1
ATOM 2169 O O . LEU A 1 286 ? 14.195 -17.875 -3.215 1 97.5 286 LEU A O 1
ATOM 2173 N N . VAL A 1 287 ? 15.039 -15.922 -2.543 1 97.44 287 VAL A N 1
ATOM 2174 C CA . VAL A 1 287 ? 15.648 -16.531 -1.361 1 97.44 287 VAL A CA 1
ATOM 2175 C C . VAL A 1 287 ? 14.562 -17.047 -0.432 1 97.44 287 VAL A C 1
ATOM 2177 O O . VAL A 1 287 ? 14.711 -18.125 0.169 1 97.44 287 VAL A O 1
ATOM 2180 N N . GLY A 1 288 ? 13.523 -16.312 -0.271 1 96.25 288 GLY A N 1
ATOM 2181 C CA . GLY A 1 288 ? 12.391 -16.797 0.502 1 96.25 288 GLY A CA 1
ATOM 2182 C C . GLY A 1 288 ? 11.82 -18.094 -0.039 1 96.25 288 GLY A C 1
ATOM 2183 O O . GLY A 1 288 ? 11.555 -19.031 0.722 1 96.25 288 GLY A O 1
ATOM 2184 N N . GLY A 1 289 ? 11.617 -18.109 -1.315 1 96.62 289 GLY A N 1
ATOM 2185 C CA . GLY A 1 289 ? 11.148 -19.328 -1.948 1 96.62 289 GLY A CA 1
ATOM 2186 C C . GLY A 1 289 ? 12.102 -20.5 -1.795 1 96.62 289 GLY A C 1
ATOM 2187 O O . GLY A 1 289 ? 11.68 -21.625 -1.576 1 96.62 289 GLY A O 1
ATOM 2188 N N . LEU A 1 290 ? 13.391 -20.188 -1.904 1 97.19 290 LEU A N 1
ATOM 2189 C CA . LEU A 1 290 ? 14.438 -21.188 -1.753 1 97.19 290 LEU A CA 1
ATOM 2190 C C . LEU A 1 290 ? 14.367 -21.844 -0.378 1 97.19 290 LEU A C 1
ATOM 2192 O O . LEU A 1 290 ? 14.492 -23.062 -0.261 1 97.19 290 LEU A O 1
ATOM 2196 N N . LEU A 1 291 ? 14.18 -21.094 0.597 1 96.19 291 LEU A N 1
ATOM 2197 C CA . LEU A 1 291 ? 14.133 -21.609 1.962 1 96.19 291 LEU A CA 1
ATOM 2198 C C . LEU A 1 291 ? 12.961 -22.562 2.143 1 96.19 291 LEU A C 1
ATOM 2200 O O . LEU A 1 291 ? 13.094 -23.594 2.814 1 96.19 291 LEU A O 1
ATOM 2204 N N . VAL A 1 292 ? 11.875 -22.234 1.576 1 94.5 292 VAL A N 1
ATOM 2205 C CA . VAL A 1 292 ? 10.688 -23.078 1.695 1 94.5 292 VAL A CA 1
ATOM 2206 C C . VAL A 1 292 ? 10.891 -24.375 0.92 1 94.5 292 VAL A C 1
ATOM 2208 O O . VAL A 1 292 ? 10.562 -25.453 1.412 1 94.5 292 VAL A O 1
ATOM 2211 N N . MET A 1 293 ? 11.398 -24.25 -0.227 1 96 293 MET A N 1
ATOM 2212 C CA . MET A 1 293 ? 11.609 -25.438 -1.044 1 96 293 MET A CA 1
ATOM 2213 C C . MET A 1 293 ? 12.641 -26.359 -0.406 1 96 293 MET A C 1
ATOM 2215 O O . MET A 1 293 ? 12.539 -27.578 -0.519 1 96 293 MET A O 1
ATOM 2219 N N . TRP A 1 294 ? 13.609 -25.781 0.211 1 95.44 294 TRP A N 1
ATOM 2220 C CA . TRP A 1 294 ? 14.617 -26.562 0.925 1 95.44 294 TRP A CA 1
ATOM 2221 C C . TRP A 1 294 ? 14.008 -27.25 2.146 1 95.44 294 TRP A C 1
ATOM 2223 O O . TRP A 1 294 ? 14.25 -28.438 2.387 1 95.44 294 TRP A O 1
ATOM 2233 N N . GLY A 1 295 ? 13.25 -26.625 2.875 1 92.5 295 GLY A N 1
ATOM 2234 C CA . GLY A 1 295 ? 12.695 -27.141 4.121 1 92.5 295 GLY A CA 1
ATOM 2235 C C . GLY A 1 295 ? 11.516 -28.062 3.91 1 92.5 295 GLY A C 1
ATOM 2236 O O . GLY A 1 295 ? 11.352 -29.031 4.648 1 92.5 295 GLY A O 1
ATOM 2237 N N . VAL A 1 296 ? 10.766 -27.812 2.918 1 90.12 296 VAL A N 1
ATOM 2238 C CA . VAL A 1 296 ? 9.508 -28.531 2.76 1 90.12 296 VAL A CA 1
ATOM 2239 C C . VAL A 1 296 ? 9.68 -29.641 1.72 1 90.12 296 VAL A C 1
ATOM 2241 O O . VAL A 1 296 ? 9.125 -30.734 1.871 1 90.12 296 VAL A O 1
ATOM 2244 N N . MET A 1 297 ? 10.469 -29.406 0.679 1 92.56 297 MET A N 1
ATOM 2245 C CA . MET A 1 297 ? 10.586 -30.344 -0.428 1 92.56 297 MET A CA 1
ATOM 2246 C C . MET A 1 297 ? 11.977 -30.953 -0.478 1 92.56 297 MET A C 1
ATOM 2248 O O . MET A 1 297 ? 12.273 -31.781 -1.348 1 92.56 297 MET A O 1
ATOM 2252 N N . ASP A 1 298 ? 12.891 -30.516 0.402 1 94 298 ASP A N 1
ATOM 2253 C CA . ASP A 1 298 ? 14.258 -31.016 0.483 1 94 298 ASP A CA 1
ATOM 2254 C C . ASP A 1 298 ? 15.023 -30.719 -0.802 1 94 298 ASP A C 1
ATOM 2256 O O . ASP A 1 298 ? 15.852 -31.531 -1.236 1 94 298 ASP A O 1
ATOM 2260 N N . ILE A 1 299 ? 14.672 -29.734 -1.424 1 93.62 299 ILE A N 1
ATOM 2261 C CA . ILE A 1 299 ? 15.43 -29.266 -2.574 1 93.62 299 ILE A CA 1
ATOM 2262 C C . ILE A 1 299 ? 16.578 -28.375 -2.104 1 93.62 299 ILE A C 1
ATOM 2264 O O . ILE A 1 299 ? 16.359 -27.328 -1.511 1 93.62 299 ILE A O 1
ATOM 2268 N N . SER A 1 300 ? 17.766 -28.797 -2.398 1 95.56 300 SER A N 1
ATOM 2269 C CA . SER A 1 300 ? 18.953 -28.062 -1.955 1 95.56 300 SER A CA 1
ATOM 2270 C C . SER A 1 300 ? 19.047 -26.703 -2.643 1 95.56 300 SER A C 1
ATOM 2272 O O . SER A 1 300 ? 18.5 -26.516 -3.729 1 95.56 300 SER A O 1
ATOM 2274 N N . PRO A 1 301 ? 19.703 -25.781 -2.01 1 95.62 301 PRO A N 1
ATOM 2275 C CA . PRO A 1 301 ? 19.891 -24.453 -2.611 1 95.62 301 PRO A CA 1
ATOM 2276 C C . PRO A 1 301 ? 20.547 -24.516 -3.986 1 95.62 301 PRO A C 1
ATOM 2278 O O . PRO A 1 301 ? 20.172 -23.781 -4.895 1 95.62 301 PRO A O 1
ATOM 2281 N N . ALA A 1 302 ? 21.484 -25.422 -4.117 1 95.69 302 ALA A N 1
ATOM 2282 C CA . ALA A 1 302 ? 22.156 -25.562 -5.402 1 95.69 302 ALA A CA 1
ATOM 2283 C C . ALA A 1 302 ? 21.188 -26.031 -6.484 1 95.69 302 ALA A C 1
ATOM 2285 O O . ALA A 1 302 ? 21.219 -25.547 -7.613 1 95.69 302 ALA A O 1
ATOM 2286 N N . MET A 1 303 ? 20.391 -26.938 -6.098 1 94.56 303 MET A N 1
ATOM 2287 C CA . MET A 1 303 ? 19.406 -27.469 -7.043 1 94.56 303 MET A CA 1
ATOM 2288 C C . MET A 1 303 ? 18.359 -26.406 -7.379 1 94.56 303 MET A C 1
ATOM 2290 O O . MET A 1 303 ? 17.891 -26.328 -8.516 1 94.56 303 MET A O 1
ATOM 2294 N N . PHE A 1 304 ? 18.016 -25.641 -6.406 1 96 304 PHE A N 1
ATOM 2295 C CA . PHE A 1 304 ? 17.062 -24.562 -6.605 1 96 304 PHE A CA 1
ATOM 2296 C C . PHE A 1 304 ? 17.578 -23.562 -7.629 1 96 304 PHE A C 1
ATOM 2298 O O . PHE A 1 304 ? 16.875 -23.188 -8.57 1 96 304 PHE A O 1
ATOM 2305 N N . ILE A 1 305 ? 18.797 -23.156 -7.438 1 94.81 305 ILE A N 1
ATOM 2306 C CA . ILE A 1 305 ? 19.406 -22.156 -8.312 1 94.81 305 ILE A CA 1
ATOM 2307 C C . ILE A 1 305 ? 19.562 -22.734 -9.711 1 94.81 305 ILE A C 1
ATOM 2309 O O . ILE A 1 305 ? 19.312 -22.047 -10.703 1 94.81 305 ILE A O 1
ATOM 2313 N N . GLN A 1 306 ? 19.938 -24 -9.828 1 94 306 GLN A N 1
ATOM 2314 C CA . GLN A 1 306 ? 20.094 -24.656 -11.117 1 94 306 GLN A CA 1
ATOM 2315 C C . GLN A 1 306 ? 18.766 -24.766 -11.859 1 94 306 GLN A C 1
ATOM 2317 O O . GLN A 1 306 ? 18.703 -24.547 -13.062 1 94 306 GLN A O 1
ATOM 2322 N N . ARG A 1 307 ? 17.828 -25.047 -11.109 1 92.06 307 ARG A N 1
ATOM 2323 C CA . ARG A 1 307 ? 16.516 -25.172 -11.711 1 92.06 307 ARG A CA 1
ATOM 2324 C C . ARG A 1 307 ? 16 -23.828 -12.211 1 92.06 307 ARG A C 1
ATOM 2326 O O . ARG A 1 307 ? 15.398 -23.734 -13.281 1 92.06 307 ARG A O 1
ATOM 2333 N N . ILE A 1 308 ? 16.219 -22.844 -11.445 1 92.94 308 ILE A N 1
ATOM 2334 C CA . ILE A 1 308 ? 15.82 -21.516 -11.867 1 92.94 308 ILE A CA 1
ATOM 2335 C C . ILE A 1 308 ? 16.531 -21.141 -13.164 1 92.94 308 ILE A C 1
ATOM 2337 O O . ILE A 1 308 ? 15.914 -20.625 -14.094 1 92.94 308 ILE A O 1
ATOM 2341 N N . GLN A 1 309 ? 17.781 -21.422 -13.242 1 91.88 309 GLN A N 1
ATOM 2342 C CA . GLN A 1 309 ? 18.562 -21.094 -14.422 1 91.88 309 GLN A CA 1
ATOM 2343 C C . GLN A 1 309 ? 18.094 -21.891 -15.641 1 91.88 309 GLN A C 1
ATOM 2345 O O . GLN A 1 309 ? 18.109 -21.391 -16.766 1 91.88 309 GLN A O 1
ATOM 2350 N N . ASP A 1 310 ? 17.594 -23.047 -15.391 1 90.25 310 ASP A N 1
ATOM 2351 C CA . ASP A 1 310 ? 17.219 -23.953 -16.469 1 90.25 310 ASP A CA 1
ATOM 2352 C C . ASP A 1 310 ? 15.797 -23.672 -16.953 1 90.25 310 ASP A C 1
ATOM 2354 O O . ASP A 1 310 ? 15.5 -23.812 -18.141 1 90.25 310 ASP A O 1
ATOM 2358 N N . THR A 1 311 ? 14.992 -23.297 -16.016 1 86.5 311 THR A N 1
ATOM 2359 C CA . THR A 1 311 ? 13.57 -23.328 -16.344 1 86.5 311 THR A CA 1
ATOM 2360 C C . THR A 1 311 ? 13 -21.906 -16.422 1 86.5 311 THR A C 1
ATOM 2362 O O . THR A 1 311 ? 11.93 -21.703 -17 1 86.5 311 THR A O 1
ATOM 2365 N N . VAL A 1 312 ? 13.695 -20.969 -15.867 1 88.19 312 VAL A N 1
ATOM 2366 C CA . VAL A 1 312 ? 13.18 -19.594 -15.883 1 88.19 312 VAL A CA 1
ATOM 2367 C C . VAL A 1 312 ? 14.062 -18.734 -16.781 1 88.19 312 VAL A C 1
ATOM 2369 O O . VAL A 1 312 ? 15.141 -18.281 -16.375 1 88.19 312 VAL A O 1
ATOM 2372 N N . PRO A 1 313 ? 13.586 -18.438 -17.922 1 85.44 313 PRO A N 1
ATOM 2373 C CA . PRO A 1 313 ? 14.391 -17.625 -18.844 1 85.44 313 PRO A CA 1
ATOM 2374 C C . PRO A 1 313 ? 14.734 -16.25 -18.281 1 85.44 313 PRO A C 1
ATOM 2376 O O . PRO A 1 313 ? 13.914 -15.641 -17.594 1 85.44 313 PRO A O 1
ATOM 2379 N N . GLY A 1 314 ? 15.852 -15.797 -18.609 1 86.44 314 GLY A N 1
ATOM 2380 C CA . GLY A 1 314 ? 16.312 -14.477 -18.203 1 86.44 314 GLY A CA 1
ATOM 2381 C C . GLY A 1 314 ? 15.453 -13.352 -18.719 1 86.44 314 GLY A C 1
ATOM 2382 O O . GLY A 1 314 ? 15.43 -12.258 -18.141 1 86.44 314 GLY A O 1
ATOM 2383 N N . GLN A 1 315 ? 14.703 -13.648 -19.672 1 87.56 315 GLN A N 1
ATOM 2384 C CA . GLN A 1 315 ? 13.797 -12.672 -20.266 1 87.56 315 GLN A CA 1
ATOM 2385 C C . GLN A 1 315 ? 12.758 -12.195 -19.25 1 87.56 315 GLN A C 1
ATOM 2387 O O . GLN A 1 315 ? 12.266 -11.07 -19.344 1 87.56 315 GLN A O 1
ATOM 2392 N N . ASN A 1 316 ? 12.453 -13.055 -18.359 1 89.06 316 ASN A N 1
ATOM 2393 C CA . ASN A 1 316 ? 11.469 -12.695 -17.344 1 89.06 316 ASN A CA 1
ATOM 2394 C C . ASN A 1 316 ? 11.961 -11.539 -16.469 1 89.06 316 ASN A C 1
ATOM 2396 O O . ASN A 1 316 ? 11.164 -10.703 -16.047 1 89.06 316 ASN A O 1
ATOM 2400 N N . PHE A 1 317 ? 13.227 -11.492 -16.266 1 91.88 317 PHE A N 1
ATOM 2401 C CA . PHE A 1 317 ? 13.812 -10.391 -15.5 1 91.88 317 PHE A CA 1
ATOM 2402 C C . PHE A 1 317 ? 13.617 -9.07 -16.219 1 91.88 317 PHE A C 1
ATOM 2404 O O . PHE A 1 317 ? 13.203 -8.078 -15.625 1 91.88 317 PHE A O 1
ATOM 2411 N N . TRP A 1 318 ? 13.875 -9.094 -17.469 1 90.12 318 TRP A N 1
ATOM 2412 C CA . TRP A 1 318 ? 13.797 -7.871 -18.266 1 90.12 318 TRP A CA 1
ATOM 2413 C C . TRP A 1 318 ? 12.352 -7.41 -18.422 1 90.12 318 TRP A C 1
ATOM 2415 O O . TRP A 1 318 ? 12.078 -6.207 -18.391 1 90.12 318 TRP A O 1
ATOM 2425 N N . VAL A 1 319 ? 11.477 -8.344 -18.594 1 88.38 319 VAL A N 1
ATOM 2426 C CA . VAL A 1 319 ? 10.062 -8.023 -18.719 1 88.38 319 VAL A CA 1
ATOM 2427 C C . VAL A 1 319 ? 9.57 -7.359 -17.438 1 88.38 319 VAL A C 1
ATOM 2429 O O . VAL A 1 319 ? 8.727 -6.461 -17.469 1 88.38 319 VAL A O 1
ATOM 2432 N N . GLY A 1 320 ? 10.133 -7.762 -16.344 1 90.56 320 GLY A N 1
ATOM 2433 C CA . GLY A 1 320 ? 9.766 -7.18 -15.062 1 90.56 320 GLY A CA 1
ATOM 2434 C C . GLY A 1 320 ? 10.375 -5.809 -14.836 1 90.56 320 GLY A C 1
ATOM 2435 O O . GLY A 1 320 ? 9.664 -4.859 -14.477 1 90.56 320 GLY A O 1
ATOM 2436 N N . ILE A 1 321 ? 11.594 -5.691 -15.156 1 93.25 321 ILE A N 1
ATOM 2437 C CA . ILE A 1 321 ? 12.344 -4.5 -14.766 1 93.25 321 ILE A CA 1
ATOM 2438 C C . ILE A 1 321 ? 12.016 -3.352 -15.719 1 93.25 321 ILE A C 1
ATOM 2440 O O . ILE A 1 321 ? 12.125 -2.18 -15.352 1 93.25 321 ILE A O 1
ATOM 2444 N N . VAL A 1 322 ? 11.562 -3.605 -16.891 1 92 322 VAL A N 1
ATOM 2445 C CA . VAL A 1 322 ? 11.273 -2.592 -17.891 1 92 322 VAL A CA 1
ATOM 2446 C C . VAL A 1 322 ? 10.133 -1.699 -17.406 1 92 322 VAL A C 1
ATOM 2448 O O . VAL A 1 322 ? 10.055 -0.524 -17.781 1 92 322 VAL A O 1
ATOM 2451 N N . LYS A 1 323 ? 9.297 -2.199 -16.562 1 94.25 323 LYS A N 1
ATOM 2452 C CA . LYS A 1 323 ? 8.156 -1.45 -16.047 1 94.25 323 LYS A CA 1
ATOM 2453 C C . LYS A 1 323 ? 8.594 -0.468 -14.961 1 94.25 323 LYS A C 1
ATOM 2455 O O . LYS A 1 323 ? 7.848 0.446 -14.602 1 94.25 323 LYS A O 1
ATOM 2460 N N . ALA A 1 324 ? 9.789 -0.63 -14.453 1 96.12 324 ALA A N 1
ATOM 2461 C CA . ALA A 1 324 ? 10.258 0.08 -13.258 1 96.12 324 ALA A CA 1
ATOM 2462 C C . ALA A 1 324 ? 10.258 1.589 -13.492 1 96.12 324 ALA A C 1
ATOM 2464 O O . ALA A 1 324 ? 9.797 2.354 -12.641 1 96.12 324 ALA A O 1
ATOM 2465 N N . PRO A 1 325 ? 10.734 2.064 -14.664 1 91.94 325 PRO A N 1
ATOM 2466 C CA . PRO A 1 325 ? 10.734 3.512 -14.875 1 91.94 325 PRO A CA 1
ATOM 2467 C C . PRO A 1 325 ? 9.328 4.102 -14.891 1 91.94 325 PRO A C 1
ATOM 2469 O O . PRO A 1 325 ? 9.117 5.223 -14.422 1 91.94 325 PRO A O 1
ATOM 2472 N N . VAL A 1 326 ? 8.438 3.396 -15.406 1 91.31 326 VAL A N 1
ATOM 2473 C CA . VAL A 1 326 ? 7.066 3.877 -15.469 1 91.31 326 VAL A CA 1
ATOM 2474 C C . VAL A 1 326 ? 6.48 3.961 -14.062 1 91.31 326 VAL A C 1
ATOM 2476 O O . VAL A 1 326 ? 5.859 4.961 -13.703 1 91.31 326 VAL A O 1
ATOM 2479 N N . PHE A 1 327 ? 6.688 2.902 -13.281 1 94.94 327 PHE A N 1
ATOM 2480 C CA . PHE A 1 327 ? 6.207 2.891 -11.906 1 94.94 327 PHE A CA 1
ATOM 2481 C C . PHE A 1 327 ? 6.836 4.023 -11.102 1 94.94 327 PHE A C 1
ATOM 2483 O O . PHE A 1 327 ? 6.152 4.707 -10.336 1 94.94 327 PHE A O 1
ATOM 2490 N N . ALA A 1 328 ? 8.133 4.207 -11.344 1 94.12 328 ALA A N 1
ATOM 2491 C CA . ALA A 1 328 ? 8.859 5.266 -10.648 1 94.12 328 ALA A CA 1
ATOM 2492 C C . ALA A 1 328 ? 8.281 6.637 -10.969 1 94.12 328 ALA A C 1
ATOM 2494 O O . ALA A 1 328 ? 8.117 7.473 -10.078 1 94.12 328 ALA A O 1
ATOM 2495 N N . THR A 1 329 ? 7.988 6.832 -12.164 1 91 329 THR A N 1
ATOM 2496 C CA . THR A 1 329 ? 7.457 8.109 -12.617 1 91 329 THR A CA 1
ATOM 2497 C C . THR A 1 329 ? 6.086 8.383 -12 1 91 329 THR A C 1
ATOM 2499 O O . THR A 1 329 ? 5.824 9.484 -11.516 1 91 329 THR A O 1
ATOM 2502 N N . VAL A 1 330 ? 5.285 7.383 -12 1 90.94 330 VAL A N 1
ATOM 2503 C CA . VAL A 1 330 ? 3.938 7.516 -11.453 1 90.94 330 VAL A CA 1
ATOM 2504 C C . VAL A 1 330 ? 4.008 7.832 -9.961 1 90.94 330 VAL A C 1
ATOM 2506 O O . VAL A 1 330 ? 3.338 8.75 -9.484 1 90.94 330 VAL A O 1
ATOM 2509 N N . ILE A 1 331 ? 4.773 7.141 -9.258 1 94.25 331 ILE A N 1
ATOM 2510 C CA . ILE A 1 331 ? 4.879 7.285 -7.809 1 94.25 331 ILE A CA 1
ATOM 2511 C C . ILE A 1 331 ? 5.406 8.68 -7.469 1 94.25 331 ILE A C 1
ATOM 2513 O O . ILE A 1 331 ? 4.859 9.359 -6.598 1 94.25 331 ILE A O 1
ATOM 2517 N N . ALA A 1 332 ? 6.453 9.078 -8.164 1 93.25 332 ALA A N 1
ATOM 2518 C CA . ALA A 1 332 ? 7.059 10.383 -7.898 1 93.25 332 ALA A CA 1
ATOM 2519 C C . ALA A 1 332 ? 6.086 11.508 -8.234 1 93.25 332 ALA A C 1
ATOM 2521 O O . ALA A 1 332 ? 5.922 12.445 -7.445 1 93.25 332 ALA A O 1
ATOM 2522 N N . LEU A 1 333 ? 5.449 11.398 -9.32 1 90.75 333 LEU A N 1
ATOM 2523 C CA . LEU A 1 333 ? 4.613 12.492 -9.797 1 90.75 333 LEU A CA 1
ATOM 2524 C C . LEU A 1 333 ? 3.336 12.602 -8.977 1 90.75 333 LEU A C 1
ATOM 2526 O O . LEU A 1 333 ? 2.865 13.711 -8.695 1 90.75 333 LEU A O 1
ATOM 2530 N N . VAL A 1 334 ? 2.764 11.508 -8.656 1 91.44 334 VAL A N 1
ATOM 2531 C CA . VAL A 1 334 ? 1.554 11.531 -7.84 1 91.44 334 VAL A CA 1
ATOM 2532 C C . VAL A 1 334 ? 1.862 12.141 -6.473 1 91.44 334 VAL A C 1
ATOM 2534 O O . VAL A 1 334 ? 1.098 12.961 -5.965 1 91.44 334 VAL A O 1
ATOM 2537 N N . GLY A 1 335 ? 2.951 11.711 -5.879 1 93 335 GLY A N 1
ATOM 2538 C CA . GLY A 1 335 ? 3.344 12.258 -4.586 1 93 335 GLY A CA 1
ATOM 2539 C C . GLY A 1 335 ? 3.57 13.758 -4.617 1 93 335 GLY A C 1
ATOM 2540 O O . GLY A 1 335 ? 3.096 14.477 -3.736 1 93 335 GLY A O 1
ATOM 2541 N N . CYS A 1 336 ? 4.27 14.211 -5.566 1 92.12 336 CYS A N 1
ATOM 2542 C CA . CYS A 1 336 ? 4.57 15.633 -5.68 1 92.12 336 CYS A CA 1
ATOM 2543 C C . CYS A 1 336 ? 3.309 16.438 -5.977 1 92.12 336 CYS A C 1
ATOM 2545 O O . CYS A 1 336 ? 3.117 17.531 -5.43 1 92.12 336 CYS A O 1
ATOM 2547 N N . ARG A 1 337 ? 2.5 15.914 -6.832 1 89.94 337 ARG A N 1
ATOM 2548 C CA . ARG A 1 337 ? 1.274 16.609 -7.195 1 89.94 337 ARG A CA 1
ATOM 2549 C C . ARG A 1 337 ? 0.361 16.781 -5.988 1 89.94 337 ARG A C 1
ATOM 2551 O O . ARG A 1 337 ? -0.166 17.875 -5.75 1 89.94 337 ARG A O 1
ATOM 2558 N N . GLN A 1 338 ? 0.151 15.711 -5.34 1 92.12 338 GLN A N 1
ATOM 2559 C CA . GLN A 1 338 ? -0.724 15.773 -4.176 1 92.12 338 GLN A CA 1
ATOM 2560 C C . GLN A 1 338 ? -0.159 16.719 -3.113 1 92.12 338 GLN A C 1
ATOM 2562 O O . GLN A 1 338 ? -0.913 17.375 -2.402 1 92.12 338 GLN A O 1
ATOM 2567 N N . GLY A 1 339 ? 1.146 16.75 -2.996 1 92.94 339 GLY A N 1
ATOM 2568 C CA . GLY A 1 339 ? 1.762 17.703 -2.094 1 92.94 339 GLY A CA 1
ATOM 2569 C C . GLY A 1 339 ? 1.499 19.141 -2.486 1 92.94 339 GLY A C 1
ATOM 2570 O O . GLY A 1 339 ? 1.213 19.984 -1.631 1 92.94 339 GLY A O 1
ATOM 2571 N N . LEU A 1 340 ? 1.564 19.422 -3.74 1 91 340 LEU A N 1
ATOM 2572 C CA . LEU A 1 340 ? 1.37 20.766 -4.254 1 91 340 LEU A CA 1
ATOM 2573 C C . LEU A 1 340 ? -0.091 21.188 -4.133 1 91 340 LEU A C 1
ATOM 2575 O O . LEU A 1 340 ? -0.405 22.375 -4.199 1 91 340 LEU A O 1
ATOM 2579 N N . LEU A 1 341 ? -0.944 20.203 -3.934 1 90.81 341 LEU A N 1
ATOM 2580 C CA . LEU A 1 341 ? -2.373 20.484 -3.861 1 90.81 341 LEU A CA 1
ATOM 2581 C C . LEU A 1 341 ? -2.811 20.719 -2.418 1 90.81 341 LEU A C 1
ATOM 2583 O O . LEU A 1 341 ? -3.963 21.062 -2.162 1 90.81 341 LEU A O 1
ATOM 2587 N N . VAL A 1 342 ? -1.837 20.484 -1.514 1 91.75 342 VAL A N 1
ATOM 2588 C CA . VAL A 1 342 ? -2.174 20.688 -0.11 1 91.75 342 VAL A CA 1
ATOM 2589 C C . VAL A 1 342 ? -2.578 22.141 0.116 1 91.75 342 VAL A C 1
ATOM 2591 O O . VAL A 1 342 ? -1.949 23.062 -0.422 1 91.75 342 VAL A O 1
ATOM 2594 N N . SER A 1 343 ? -3.639 22.203 0.91 1 88.31 343 SER A N 1
ATOM 2595 C CA . SER A 1 343 ? -4.082 23.547 1.266 1 88.31 343 SER A CA 1
ATOM 2596 C C . SER A 1 343 ? -3.43 24.016 2.561 1 88.31 343 SER A C 1
ATOM 2598 O O . SER A 1 343 ? -2.475 23.406 3.041 1 88.31 343 SER A O 1
ATOM 2600 N N . GLY A 1 344 ? -3.881 25.094 3.16 1 80.56 344 GLY A N 1
ATOM 2601 C CA . GLY A 1 344 ? -3.236 25.766 4.273 1 80.56 344 GLY A CA 1
ATOM 2602 C C . GLY A 1 344 ? -3.543 25.141 5.617 1 80.56 344 GLY A C 1
ATOM 2603 O O . GLY A 1 344 ? -3.229 25.703 6.664 1 80.56 344 GLY A O 1
ATOM 2604 N N . ASP A 1 345 ? -4.137 23.906 5.605 1 83.88 345 ASP A N 1
ATOM 2605 C CA . ASP A 1 345 ? -4.473 23.359 6.91 1 83.88 345 ASP A CA 1
ATOM 2606 C C . ASP A 1 345 ? -3.973 21.922 7.039 1 83.88 345 ASP A C 1
ATOM 2608 O O . ASP A 1 345 ? -3.697 21.25 6.031 1 83.88 345 ASP A O 1
ATOM 2612 N N . VAL A 1 346 ? -3.83 21.547 8.305 1 82.31 346 VAL A N 1
ATOM 2613 C CA . VAL A 1 346 ? -3.275 20.25 8.664 1 82.31 346 VAL A CA 1
ATOM 2614 C C . VAL A 1 346 ? -4.207 19.141 8.18 1 82.31 346 VAL A C 1
ATOM 2616 O O . VAL A 1 346 ? -3.748 18.062 7.797 1 82.31 346 VAL A O 1
ATOM 2619 N N . GLN A 1 347 ? -5.438 19.375 8.133 1 82.19 347 GLN A N 1
ATOM 2620 C CA . GLN A 1 347 ? -6.402 18.375 7.668 1 82.19 347 GLN A CA 1
ATOM 2621 C C . GLN A 1 347 ? -6.234 18.094 6.18 1 82.19 347 GLN A C 1
ATOM 2623 O O . GLN A 1 347 ? -6.328 16.953 5.742 1 82.19 347 GLN A O 1
ATOM 2628 N N . SER A 1 348 ? -5.988 19.125 5.5 1 87.88 348 SER A N 1
ATOM 2629 C CA . SER A 1 348 ? -5.75 18.969 4.07 1 87.88 348 SER A CA 1
ATOM 2630 C C . SER A 1 348 ? -4.484 18.156 3.812 1 87.88 348 SER A C 1
ATOM 2632 O O . SER A 1 348 ? -4.445 17.328 2.896 1 87.88 348 SER A O 1
ATOM 2634 N N . LEU A 1 349 ? -3.482 18.391 4.582 1 88.81 349 LEU A N 1
ATOM 2635 C CA . LEU A 1 349 ? -2.24 17.641 4.441 1 88.81 349 LEU A CA 1
ATOM 2636 C C . LEU A 1 349 ? -2.482 16.156 4.66 1 88.81 349 LEU A C 1
ATOM 2638 O O . LEU A 1 349 ? -2.012 15.32 3.877 1 88.81 349 LEU A O 1
ATOM 2642 N N . GLY A 1 350 ? -3.174 15.859 5.668 1 84.25 350 GLY A N 1
ATOM 2643 C CA . GLY A 1 350 ? -3.498 14.469 5.941 1 84.25 350 GLY A CA 1
ATOM 2644 C C . GLY A 1 350 ? -4.324 13.82 4.844 1 84.25 350 GLY A C 1
ATOM 2645 O O . GLY A 1 350 ? -4.043 12.695 4.426 1 84.25 350 GLY A O 1
ATOM 2646 N N . GLN A 1 351 ? -5.262 14.469 4.379 1 85.38 351 GLN A N 1
ATOM 2647 C CA . GLN A 1 351 ? -6.145 13.953 3.338 1 85.38 351 GLN A CA 1
ATOM 2648 C C . GLN A 1 351 ? -5.391 13.742 2.029 1 85.38 351 GLN A C 1
ATOM 2650 O O . GLN A 1 351 ? -5.598 12.742 1.34 1 85.38 351 GLN A O 1
ATOM 2655 N N . ARG A 1 352 ? -4.555 14.664 1.717 1 90 352 ARG A N 1
ATOM 2656 C CA . ARG A 1 352 ? -3.799 14.578 0.471 1 90 352 ARG A CA 1
ATOM 2657 C C . ARG A 1 352 ? -2.75 13.469 0.547 1 90 352 ARG A C 1
ATOM 2659 O O . ARG A 1 352 ? -2.447 12.828 -0.458 1 90 352 ARG A O 1
ATOM 2666 N N . THR A 1 353 ? -2.174 13.32 1.712 1 88.94 353 THR A N 1
ATOM 2667 C CA . THR A 1 353 ? -1.221 12.234 1.883 1 88.94 353 THR A CA 1
ATOM 2668 C C . THR A 1 353 ? -1.9 10.883 1.677 1 88.94 353 THR A C 1
ATOM 2670 O O . THR A 1 353 ? -1.348 9.992 1.021 1 88.94 353 THR A O 1
ATOM 2673 N N . THR A 1 354 ? -3.088 10.703 2.17 1 85 354 THR A N 1
ATOM 2674 C CA . THR A 1 354 ? -3.863 9.477 1.992 1 85 354 THR A CA 1
ATOM 2675 C C . THR A 1 354 ? -4.23 9.281 0.524 1 85 354 THR A C 1
ATOM 2677 O O . THR A 1 354 ? -4.078 8.18 -0.017 1 85 354 THR A O 1
ATOM 2680 N N . SER A 1 355 ? -4.695 10.312 -0.027 1 88 355 SER A N 1
ATOM 2681 C CA . SER A 1 355 ? -5.094 10.25 -1.429 1 88 355 SER A CA 1
ATOM 2682 C C . SER A 1 355 ? -3.91 9.906 -2.326 1 88 355 SER A C 1
ATOM 2684 O O . SER A 1 355 ? -4.074 9.258 -3.359 1 88 355 SER A O 1
ATOM 2686 N N . SER A 1 356 ? -2.793 10.445 -1.934 1 92 356 SER A N 1
ATOM 2687 C CA . SER A 1 356 ? -1.584 10.203 -2.715 1 92 356 SER A CA 1
ATOM 2688 C C . SER A 1 356 ? -1.231 8.719 -2.742 1 92 356 SER A C 1
ATOM 2690 O O . SER A 1 356 ? -0.983 8.156 -3.809 1 9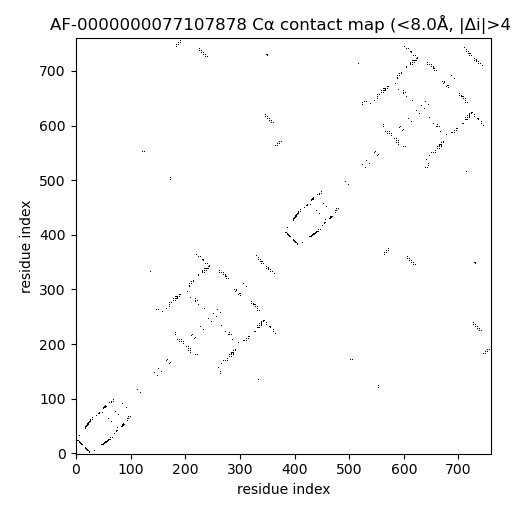2 356 SER A O 1
ATOM 2692 N N . VAL A 1 357 ? -1.261 8.086 -1.646 1 91.94 357 VAL A N 1
ATOM 2693 C CA . VAL A 1 357 ? -0.909 6.676 -1.53 1 91.94 357 VAL A CA 1
ATOM 2694 C C . VAL A 1 357 ? -1.91 5.828 -2.312 1 91.94 357 VAL A C 1
ATOM 2696 O O . VAL A 1 357 ? -1.519 4.957 -3.094 1 91.94 357 VAL A O 1
ATOM 2699 N N . VAL A 1 358 ? -3.164 6.094 -2.164 1 89.25 358 VAL A N 1
ATOM 2700 C CA . VAL A 1 358 ? -4.223 5.32 -2.803 1 89.25 358 VAL A CA 1
ATOM 2701 C C . VAL A 1 358 ? -4.117 5.453 -4.32 1 89.25 358 VAL A C 1
ATOM 2703 O O . VAL A 1 358 ? -4.199 4.457 -5.043 1 89.25 358 VAL A O 1
ATOM 2706 N N . GLN A 1 359 ? -3.893 6.605 -4.734 1 88.81 359 GLN A N 1
ATOM 2707 C CA . GLN A 1 359 ? -3.805 6.859 -6.168 1 88.81 359 GLN A CA 1
ATOM 2708 C C . GLN A 1 359 ? -2.562 6.203 -6.766 1 88.81 359 GLN A C 1
ATOM 2710 O O . GLN A 1 359 ? -2.607 5.672 -7.879 1 88.81 359 GLN A O 1
ATOM 2715 N N . ALA A 1 360 ? -1.5 6.312 -6.051 1 92.75 360 ALA A N 1
ATOM 2716 C CA . ALA A 1 360 ? -0.263 5.711 -6.543 1 92.75 360 ALA A CA 1
ATOM 2717 C C . ALA A 1 360 ? -0.394 4.195 -6.648 1 92.75 360 ALA A C 1
ATOM 2719 O O . ALA A 1 360 ? -0.011 3.604 -7.66 1 92.75 360 ALA A O 1
ATOM 2720 N N . ILE A 1 361 ? -0.927 3.561 -5.637 1 92.06 361 ILE A N 1
ATOM 2721 C CA . ILE A 1 361 ? -1.111 2.113 -5.656 1 92.06 361 ILE A CA 1
ATOM 2722 C C . ILE A 1 361 ? -2.07 1.73 -6.781 1 92.06 361 ILE A C 1
ATOM 2724 O O . ILE A 1 361 ? -1.817 0.779 -7.523 1 92.06 361 ILE A O 1
ATOM 2728 N N . PHE A 1 362 ? -3.061 2.482 -6.902 1 88.56 362 PHE A N 1
ATOM 2729 C CA . PHE A 1 362 ? -4.062 2.217 -7.93 1 88.56 362 PHE A CA 1
ATOM 2730 C C . PHE A 1 362 ? -3.441 2.279 -9.32 1 88.56 362 PHE A C 1
ATOM 2732 O O . PHE A 1 362 ? -3.617 1.363 -10.125 1 88.56 362 PHE A O 1
ATOM 2739 N N . LEU A 1 363 ? -2.764 3.299 -9.586 1 89.06 363 LEU A N 1
ATOM 2740 C CA . LEU A 1 363 ? -2.174 3.49 -10.906 1 89.06 363 LEU A CA 1
ATOM 2741 C C . LEU A 1 363 ? -1.117 2.43 -11.195 1 89.06 363 LEU A C 1
ATOM 2743 O O . LEU A 1 363 ? -1.002 1.948 -12.32 1 89.06 363 LEU A O 1
ATOM 2747 N N . VAL A 1 364 ? -0.36 2.107 -10.203 1 92.44 364 VAL A N 1
ATOM 2748 C CA . VAL A 1 364 ? 0.67 1.086 -10.352 1 92.44 364 VAL A CA 1
ATOM 2749 C C . VAL A 1 364 ? 0.028 -0.242 -10.75 1 92.44 364 VAL A C 1
ATOM 2751 O O . VAL A 1 364 ? 0.498 -0.917 -11.664 1 92.44 364 VAL A O 1
ATOM 2754 N N . ILE A 1 365 ? -1.062 -0.601 -10.133 1 92.06 365 ILE A N 1
ATOM 2755 C CA . ILE A 1 365 ? -1.705 -1.888 -10.375 1 92.06 365 ILE A CA 1
ATOM 2756 C C . ILE A 1 365 ? -2.395 -1.869 -11.734 1 92.06 365 ILE A C 1
ATOM 2758 O O . ILE A 1 365 ? -2.332 -2.848 -12.484 1 92.06 365 ILE A O 1
ATOM 2762 N N . VAL A 1 366 ? -3.002 -0.78 -12.023 1 88.62 366 VAL A N 1
ATOM 2763 C CA . VAL A 1 366 ? -3.68 -0.655 -13.305 1 88.62 366 VAL A CA 1
ATOM 2764 C C . VAL A 1 366 ? -2.658 -0.723 -14.438 1 88.62 366 VAL A C 1
ATOM 2766 O O . VAL A 1 366 ? -2.865 -1.43 -15.43 1 88.62 366 VAL A O 1
ATOM 2769 N N . ILE A 1 367 ? -1.577 -0.017 -14.312 1 90.44 367 ILE A N 1
ATOM 2770 C CA . ILE A 1 367 ? -0.528 -0.015 -15.328 1 90.44 367 ILE A CA 1
ATOM 2771 C C . ILE A 1 367 ? 0.089 -1.407 -15.43 1 90.44 367 ILE A C 1
ATOM 2773 O O . ILE A 1 367 ? 0.402 -1.872 -16.531 1 90.44 367 ILE A O 1
ATOM 2777 N N . ASP A 1 368 ? 0.267 -1.985 -14.312 1 92.56 368 ASP A N 1
ATOM 2778 C CA . ASP A 1 368 ? 0.795 -3.346 -14.312 1 92.56 368 ASP A CA 1
ATOM 2779 C C . ASP A 1 368 ? -0.102 -4.281 -15.117 1 92.56 368 ASP A C 1
ATOM 2781 O O . ASP A 1 368 ? 0.389 -5.117 -15.875 1 92.56 368 ASP A O 1
ATOM 2785 N N . ALA A 1 369 ? -1.38 -4.18 -14.945 1 90.12 369 ALA A N 1
ATOM 2786 C CA . ALA A 1 369 ? -2.334 -5.004 -15.68 1 90.12 369 ALA A CA 1
ATOM 2787 C C . ALA A 1 369 ? -2.271 -4.719 -17.172 1 90.12 369 ALA A C 1
ATOM 2789 O O . ALA A 1 369 ? -2.379 -5.633 -18 1 90.12 369 ALA A O 1
ATOM 2790 N N . ILE A 1 370 ? -2.109 -3.494 -17.516 1 89.56 370 ILE A N 1
ATOM 2791 C CA . ILE A 1 370 ? -1.996 -3.111 -18.922 1 89.56 370 ILE A CA 1
ATOM 2792 C C . ILE A 1 370 ? -0.743 -3.74 -19.531 1 89.56 370 ILE A C 1
ATOM 2794 O O . ILE A 1 370 ? -0.783 -4.266 -20.64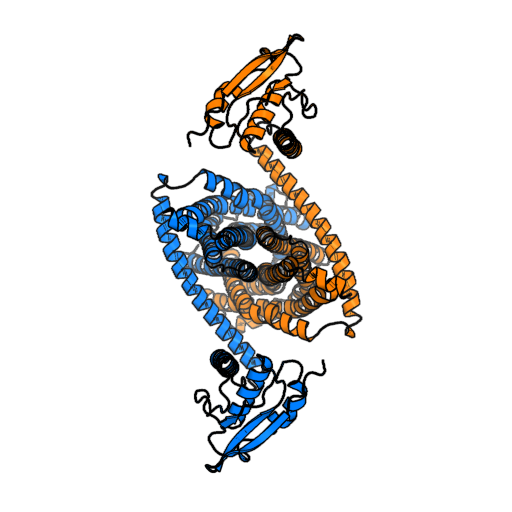1 1 89.56 370 ILE A O 1
ATOM 2798 N N . PHE A 1 371 ? 0.34 -3.707 -18.812 1 90.88 371 PHE A N 1
ATOM 2799 C CA . PHE A 1 371 ? 1.57 -4.332 -19.281 1 90.88 371 PHE A CA 1
ATOM 2800 C C . PHE A 1 371 ? 1.386 -5.836 -19.453 1 90.88 371 PHE A C 1
ATOM 2802 O O . PHE A 1 371 ? 1.927 -6.438 -20.375 1 90.88 371 PHE A O 1
ATOM 2809 N N . ALA A 1 372 ? 0.666 -6.383 -18.516 1 87.62 372 ALA A N 1
ATOM 2810 C CA . ALA A 1 372 ? 0.417 -7.82 -18.594 1 87.62 372 ALA A CA 1
ATOM 2811 C C . ALA A 1 372 ? -0.332 -8.164 -19.875 1 87.62 372 ALA A C 1
ATOM 2813 O O . ALA A 1 372 ? -0.006 -9.148 -20.547 1 87.62 372 ALA A O 1
ATOM 2814 N N . ILE A 1 373 ? -1.271 -7.387 -20.234 1 85 373 ILE A N 1
ATOM 2815 C CA . ILE A 1 373 ? -2.057 -7.598 -21.453 1 85 373 ILE A CA 1
ATOM 2816 C C . ILE A 1 373 ? -1.178 -7.375 -22.672 1 85 373 ILE A C 1
ATOM 2818 O O . ILE A 1 373 ? -1.238 -8.141 -23.641 1 85 373 ILE A O 1
ATOM 2822 N N . LEU A 1 374 ? -0.356 -6.363 -22.625 1 87.75 374 LEU A N 1
ATOM 2823 C CA . LEU A 1 374 ? 0.527 -6.051 -23.734 1 87.75 374 LEU A CA 1
ATOM 2824 C C . LEU A 1 374 ? 1.538 -7.172 -23.953 1 87.75 374 LEU A C 1
ATOM 2826 O O . LEU A 1 374 ? 1.833 -7.527 -25.109 1 87.75 374 LEU A O 1
ATOM 2830 N N . TYR A 1 375 ? 2.025 -7.672 -22.891 1 86.06 375 TYR A N 1
ATOM 2831 C CA . TYR A 1 375 ? 2.994 -8.758 -23 1 86.06 375 TYR A CA 1
ATOM 2832 C C . TYR A 1 375 ? 2.35 -10.016 -23.578 1 86.06 375 TYR A C 1
ATOM 2834 O O . TYR A 1 375 ? 2.988 -10.758 -24.328 1 86.06 375 TYR A O 1
ATOM 2842 N N . MET A 1 376 ? 1.184 -10.258 -23.25 1 79.25 376 MET A N 1
ATOM 2843 C CA . MET A 1 376 ? 0.471 -11.406 -23.797 1 79.25 376 MET A CA 1
ATOM 2844 C C . MET A 1 376 ? 0.309 -11.273 -25.312 1 79.25 376 MET A C 1
ATOM 2846 O O . MET A 1 376 ? 0.515 -12.242 -26.047 1 79.25 376 MET A O 1
ATOM 2850 N N . GLU A 1 377 ? 0.014 -10.102 -25.75 1 77.88 377 GLU A N 1
ATOM 2851 C CA . GLU A 1 377 ? -0.159 -9.852 -27.172 1 77.88 377 GLU A CA 1
ATOM 2852 C C . GLU A 1 377 ? 1.166 -9.977 -27.922 1 77.88 377 GLU A C 1
ATOM 2854 O O . GLU A 1 377 ? 1.192 -10.367 -29.078 1 77.88 377 GLU A O 1
ATOM 2859 N N . MET A 1 378 ? 2.17 -9.695 -27.25 1 81.56 378 MET A N 1
ATOM 2860 C CA . MET A 1 378 ? 3.49 -9.758 -27.859 1 81.56 378 MET A CA 1
ATOM 2861 C C . MET A 1 378 ? 4.07 -11.172 -27.766 1 81.56 378 MET A C 1
ATOM 2863 O O . MET A 1 378 ? 5.086 -11.469 -28.391 1 81.56 378 MET A O 1
ATOM 2867 N N . GLY A 1 379 ? 3.355 -12.016 -27.109 1 75.06 379 GLY A N 1
ATOM 2868 C CA . GLY A 1 379 ? 3.826 -13.383 -26.938 1 75.06 379 GLY A CA 1
ATOM 2869 C C . GLY A 1 379 ? 4.938 -13.5 -25.906 1 75.06 379 GLY A C 1
ATOM 2870 O O . GLY A 1 379 ? 5.836 -14.336 -26.062 1 75.06 379 GLY A O 1
ATOM 2871 N N . LEU A 1 380 ? 4.945 -12.539 -25.016 1 72.19 380 LEU A N 1
ATOM 2872 C CA . LEU A 1 380 ? 5.973 -12.531 -23.984 1 72.19 380 LEU A CA 1
ATOM 2873 C C . LEU A 1 380 ? 5.391 -12.984 -22.641 1 72.19 380 LEU A C 1
ATOM 2875 O O . LEU A 1 380 ? 4.203 -12.789 -22.391 1 72.19 380 LEU A O 1
ATOM 2879 N N . MET B 1 1 ? 24.359 52.031 7.891 1 38.59 1 MET B N 1
ATOM 2880 C CA . MET B 1 1 ? 25.266 52.031 9.039 1 38.59 1 MET B CA 1
ATOM 2881 C C . MET B 1 1 ? 26.391 51.031 8.859 1 38.59 1 MET B C 1
ATOM 2883 O O . MET B 1 1 ? 26.141 49.875 8.516 1 38.59 1 MET B O 1
ATOM 2887 N N . ALA B 1 2 ? 27.516 51.406 8.562 1 48.31 2 ALA B N 1
ATOM 2888 C CA . ALA B 1 2 ? 28.719 50.594 8.312 1 48.31 2 ALA B CA 1
ATOM 2889 C C . ALA B 1 2 ? 28.938 49.594 9.438 1 48.31 2 ALA B C 1
ATOM 2891 O O . ALA B 1 2 ? 29.156 49.969 10.586 1 48.31 2 ALA B O 1
ATOM 2892 N N . HIS B 1 3 ? 28.344 48.406 9.438 1 56.84 3 HIS B N 1
ATOM 2893 C CA . HIS B 1 3 ? 28.578 47.406 10.484 1 56.84 3 HIS B CA 1
ATOM 2894 C C . HIS B 1 3 ? 30.062 47.188 10.727 1 56.84 3 HIS B C 1
ATOM 2896 O O . HIS B 1 3 ? 30.844 47.125 9.773 1 56.84 3 HIS B O 1
ATOM 2902 N N . ALA B 1 4 ? 30.578 47.594 11.828 1 70.56 4 ALA B N 1
ATOM 2903 C CA . ALA B 1 4 ? 31.984 47.469 12.219 1 70.56 4 ALA B CA 1
ATOM 2904 C C . ALA B 1 4 ? 32.5 46.062 11.922 1 70.56 4 ALA B C 1
ATOM 2906 O O . ALA B 1 4 ? 31.812 45.062 12.188 1 70.56 4 ALA B O 1
ATOM 2907 N N . GLN B 1 5 ? 33.469 45.969 11.133 1 79.62 5 GLN B N 1
ATOM 2908 C CA . GLN B 1 5 ? 34.062 44.719 10.703 1 79.62 5 GLN B CA 1
ATOM 2909 C C . GLN B 1 5 ? 34.594 43.906 11.891 1 79.62 5 GLN B C 1
ATOM 2911 O O . GLN B 1 5 ? 35.062 44.469 12.883 1 79.62 5 GLN B O 1
ATOM 2916 N N . ALA B 1 6 ? 34.281 42.562 11.93 1 86.75 6 ALA B N 1
ATOM 2917 C CA . ALA B 1 6 ? 34.781 41.688 12.977 1 86.75 6 ALA B CA 1
ATOM 2918 C C . ALA B 1 6 ? 36.312 41.562 12.906 1 86.75 6 ALA B C 1
ATOM 2920 O O . ALA B 1 6 ? 36.875 41.375 11.828 1 86.75 6 ALA B O 1
ATOM 2921 N N . ARG B 1 7 ? 37 41.844 13.992 1 87.38 7 ARG B N 1
ATOM 2922 C CA . ARG B 1 7 ? 38.438 41.719 14.102 1 87.38 7 ARG B CA 1
ATOM 2923 C C . ARG B 1 7 ? 38.844 40.969 15.375 1 87.38 7 ARG B C 1
ATOM 2925 O O . ARG B 1 7 ? 38.094 40.969 16.359 1 87.38 7 ARG B O 1
ATOM 2932 N N . PHE B 1 8 ? 39.844 40.156 15.289 1 87.5 8 PHE B N 1
ATOM 2933 C CA . PHE B 1 8 ? 40.344 39.5 16.5 1 87.5 8 PHE B CA 1
ATOM 2934 C C . PHE B 1 8 ? 41.844 39.656 16.609 1 87.5 8 PHE B C 1
ATOM 2936 O O . PHE B 1 8 ? 42.531 39.875 15.617 1 87.5 8 PHE B O 1
ATOM 2943 N N . ASP B 1 9 ? 42.344 39.75 17.844 1 85.19 9 ASP B N 1
ATOM 2944 C CA . ASP B 1 9 ? 43.781 39.781 18.125 1 85.19 9 ASP B CA 1
ATOM 2945 C C . ASP B 1 9 ? 44.125 38.875 19.312 1 85.19 9 ASP B C 1
ATOM 2947 O O . ASP B 1 9 ? 43.312 38.719 20.219 1 85.19 9 ASP B O 1
ATOM 2951 N N . ILE B 1 10 ? 45.188 38.188 19.219 1 81.62 10 ILE B N 1
ATOM 2952 C CA . ILE B 1 10 ? 45.625 37.344 20.328 1 81.62 10 ILE B CA 1
ATOM 2953 C C . ILE B 1 10 ? 46.75 38.062 21.094 1 81.62 10 ILE B C 1
ATOM 2955 O O . ILE B 1 10 ? 47.781 38.375 20.516 1 81.62 10 ILE B O 1
ATOM 2959 N N . THR B 1 11 ? 46.344 38.438 22.266 1 81.38 11 THR B N 1
ATOM 2960 C CA . THR B 1 11 ? 47.344 39.094 23.109 1 81.38 11 THR B CA 1
ATOM 2961 C C . THR B 1 11 ? 47.594 38.281 24.375 1 81.38 11 THR B C 1
ATOM 2963 O O . THR B 1 11 ? 46.938 37.281 24.609 1 81.38 11 THR B O 1
ATOM 2966 N N . THR B 1 12 ? 48.594 38.469 25.109 1 77.88 12 THR B N 1
ATOM 2967 C CA . THR B 1 12 ? 48.938 37.812 26.359 1 77.88 12 THR B CA 1
ATOM 2968 C C . THR B 1 12 ? 48.562 38.688 27.562 1 77.88 12 THR B C 1
ATOM 2970 O O . THR B 1 12 ? 48.781 39.875 27.547 1 77.88 12 THR B O 1
ATOM 2973 N N . ASP B 1 13 ? 47.812 38.156 28.469 1 71.19 13 ASP B N 1
ATOM 2974 C CA . ASP B 1 13 ? 47.438 38.938 29.656 1 71.19 13 ASP B CA 1
ATOM 2975 C C . ASP B 1 13 ? 48.656 39.094 30.594 1 71.19 13 ASP B C 1
ATOM 2977 O O . ASP B 1 13 ? 49.719 38.531 30.344 1 71.19 13 ASP B O 1
ATOM 2981 N N . LEU B 1 14 ? 48.5 39.906 31.641 1 68.38 14 LEU B N 1
ATOM 2982 C CA . LEU B 1 14 ? 49.562 40.219 32.594 1 68.38 14 LEU B CA 1
ATOM 2983 C C . LEU B 1 14 ? 50.125 38.969 33.219 1 68.38 14 LEU B C 1
ATOM 2985 O O . LEU B 1 14 ? 51.25 38.938 33.656 1 68.38 14 LEU B O 1
ATOM 2989 N N . ALA B 1 15 ? 49.344 37.812 33.25 1 70.56 15 ALA B N 1
ATOM 2990 C CA . ALA B 1 15 ? 49.75 36.562 33.875 1 70.56 15 ALA B CA 1
ATOM 2991 C C . ALA B 1 15 ? 50.406 35.625 32.844 1 70.56 15 ALA B C 1
ATOM 2993 O O . ALA B 1 15 ? 50.844 34.531 33.156 1 70.56 15 ALA B O 1
ATOM 2994 N N . GLY B 1 16 ? 50.562 36.094 31.562 1 71.81 16 GLY B N 1
ATOM 2995 C CA . GLY B 1 16 ? 51.219 35.312 30.531 1 71.81 16 GLY B CA 1
ATOM 2996 C C . GLY B 1 16 ? 50.281 34.406 29.766 1 71.81 16 GLY B C 1
ATOM 2997 O O . GLY B 1 16 ? 50.719 33.656 28.891 1 71.81 16 GLY B O 1
ATOM 2998 N N . ASP B 1 17 ? 49.094 34.438 30.109 1 73.25 17 ASP B N 1
ATOM 2999 C CA . ASP B 1 17 ? 48.156 33.562 29.438 1 73.25 17 ASP B CA 1
ATOM 3000 C C . ASP B 1 17 ? 47.594 34.219 28.188 1 73.25 17 ASP B C 1
ATOM 3002 O O . ASP B 1 17 ? 47.344 35.438 28.172 1 73.25 17 ASP B O 1
ATOM 3006 N N . PRO B 1 18 ? 47.469 33.531 27.172 1 78.56 18 PRO B N 1
ATOM 3007 C CA . PRO B 1 18 ? 46.938 34.094 25.922 1 78.56 18 PRO B CA 1
ATOM 3008 C C . PRO B 1 18 ? 45.469 34.531 26.031 1 78.56 18 PRO B C 1
ATOM 3010 O O . PRO B 1 18 ? 44.688 33.812 26.656 1 78.56 18 PRO B O 1
ATOM 3013 N N . VAL B 1 19 ? 45.219 35.781 25.594 1 78.94 19 VAL B N 1
ATOM 3014 C CA . VAL B 1 19 ? 43.875 36.312 25.578 1 78.94 19 VAL B CA 1
ATOM 3015 C C . VAL B 1 19 ? 43.469 36.625 24.141 1 78.94 19 VAL B C 1
ATOM 3017 O O . VAL B 1 19 ? 44.188 37.312 23.422 1 78.94 19 VAL B O 1
ATOM 3020 N N . MET B 1 20 ? 42.406 36.031 23.688 1 83.38 20 MET B N 1
ATOM 3021 C CA . MET B 1 20 ? 41.812 36.375 22.391 1 83.38 20 MET B CA 1
ATOM 3022 C C . MET B 1 20 ? 40.875 37.562 22.531 1 83.38 20 MET B C 1
ATOM 3024 O O . MET B 1 20 ? 39.844 37.469 23.234 1 83.38 20 MET B O 1
ATOM 3028 N N . VAL B 1 21 ? 41.219 38.719 21.984 1 83.69 21 VAL B N 1
ATOM 3029 C CA . VAL B 1 21 ? 40.375 39.906 22.062 1 83.69 21 VAL B CA 1
ATOM 3030 C C . VAL B 1 21 ? 39.5 40 20.812 1 83.69 21 VAL B C 1
ATOM 3032 O O . VAL B 1 21 ? 40 39.969 19.688 1 83.69 21 VAL B O 1
ATOM 3035 N N . LEU B 1 22 ? 38.219 40 21.016 1 87.81 22 LEU B N 1
ATOM 3036 C CA . LEU B 1 22 ? 37.25 40.188 19.938 1 87.81 22 LEU B CA 1
ATOM 3037 C C . LEU B 1 22 ? 36.812 41.625 19.828 1 87.81 22 LEU B C 1
ATOM 3039 O O . LEU B 1 22 ? 36.5 42.281 20.812 1 87.81 22 LEU B O 1
ATOM 3043 N N . GLU B 1 23 ? 37 42.188 18.641 1 87.62 23 GLU B N 1
ATOM 3044 C CA . GLU B 1 23 ? 36.656 43.562 18.406 1 87.62 23 GLU B CA 1
ATOM 3045 C C . GLU B 1 23 ? 35.656 43.688 17.25 1 87.62 23 GLU B C 1
ATOM 3047 O O . GLU B 1 23 ? 35.75 42.938 16.281 1 87.62 23 GLU B O 1
ATOM 3052 N N . GLY B 1 24 ? 34.688 44.594 17.453 1 88.5 24 GLY B N 1
ATOM 3053 C CA . GLY B 1 24 ? 33.75 44.875 16.375 1 88.5 24 GLY B CA 1
ATOM 3054 C C . GLY B 1 24 ? 32.469 44.094 16.469 1 88.5 24 GLY B C 1
ATOM 3055 O O . GLY B 1 24 ? 32.062 43.719 17.562 1 88.5 24 GLY B O 1
ATOM 3056 N N . ALA B 1 25 ? 31.797 43.844 15.305 1 86.31 25 ALA B N 1
ATOM 3057 C CA . ALA B 1 25 ? 30.531 43.094 15.25 1 86.31 25 ALA B CA 1
ATOM 3058 C C . ALA B 1 25 ? 30.75 41.688 14.773 1 86.31 25 ALA B C 1
ATOM 3060 O O . ALA B 1 25 ? 31.172 41.438 13.633 1 86.31 25 ALA B O 1
ATOM 3061 N N . TRP B 1 26 ? 30.531 40.719 15.648 1 87.94 26 TRP B N 1
ATOM 3062 C CA . TRP B 1 26 ? 30.625 39.312 15.336 1 87.94 26 TRP B CA 1
ATOM 3063 C C . TRP B 1 26 ? 29.25 38.688 15.094 1 87.94 26 TRP B C 1
ATOM 3065 O O . TRP B 1 26 ? 28.625 38.156 16.016 1 87.94 26 TRP B O 1
ATOM 3075 N N . THR B 1 27 ? 28.75 39 13.906 1 83.38 27 THR B N 1
ATOM 3076 C CA . THR B 1 27 ? 27.422 38.531 13.492 1 83.38 27 THR B CA 1
ATOM 3077 C C . THR B 1 27 ? 27.531 37.656 12.242 1 83.38 27 THR B C 1
ATOM 3079 O O . THR B 1 27 ? 28.594 37.562 11.625 1 83.38 27 THR B O 1
ATOM 3082 N N . ALA B 1 28 ? 26.406 37.031 11.859 1 80.5 28 ALA B N 1
ATOM 3083 C CA . ALA B 1 28 ? 26.312 36.156 10.703 1 80.5 28 ALA B CA 1
ATOM 3084 C C . ALA B 1 28 ? 26.828 36.844 9.445 1 80.5 28 ALA B C 1
ATOM 3086 O O . ALA B 1 28 ? 27.359 36.188 8.539 1 80.5 28 ALA B O 1
ATOM 3087 N N . PHE B 1 29 ? 26.859 38.125 9.422 1 78.81 29 PHE B N 1
ATOM 3088 C CA . PHE B 1 29 ? 27.203 38.875 8.227 1 78.81 29 PHE B CA 1
ATOM 3089 C C . PHE B 1 29 ? 28.688 39.219 8.219 1 78.81 29 PHE B C 1
ATOM 3091 O O . PHE B 1 29 ? 29.281 39.469 7.16 1 78.81 29 PHE B O 1
ATOM 3098 N N . THR B 1 30 ? 29.344 39.25 9.352 1 81.88 30 THR B N 1
ATOM 3099 C CA . THR B 1 30 ? 30.688 39.781 9.398 1 81.88 30 THR B CA 1
ATOM 3100 C C . THR B 1 30 ? 31.703 38.688 9.734 1 81.88 30 THR B C 1
ATOM 3102 O O . THR B 1 30 ? 32.875 38.812 9.406 1 81.88 30 THR B O 1
ATOM 3105 N N . VAL B 1 31 ? 31.25 37.594 10.289 1 82.5 31 VAL B N 1
ATOM 3106 C CA . VAL B 1 31 ? 32.188 36.594 10.805 1 82.5 31 VAL B CA 1
ATOM 3107 C C . VAL B 1 31 ? 32.781 35.812 9.648 1 82.5 31 VAL B C 1
ATOM 3109 O O . VAL B 1 31 ? 33.875 35.25 9.781 1 82.5 31 VAL B O 1
ATOM 3112 N N . GLY B 1 32 ? 32.156 35.719 8.547 1 80.94 32 GLY B N 1
ATOM 3113 C CA . GLY B 1 32 ? 32.656 35 7.391 1 80.94 32 GLY B CA 1
ATOM 3114 C C . GLY B 1 32 ? 34 35.5 6.938 1 80.94 32 GLY B C 1
ATOM 3115 O O . GLY B 1 32 ? 34.844 34.688 6.488 1 80.94 32 GLY B O 1
ATOM 3116 N N . ALA B 1 33 ? 34.25 36.719 7.062 1 80.62 33 ALA B N 1
ATOM 3117 C CA . ALA B 1 33 ? 35.5 37.312 6.594 1 80.62 33 ALA B CA 1
ATOM 3118 C C . ALA B 1 33 ? 36.656 36.938 7.496 1 80.62 33 ALA B C 1
ATOM 3120 O O . ALA B 1 33 ? 37.812 36.906 7.059 1 80.62 33 ALA B O 1
ATOM 3121 N N . ILE B 1 34 ? 36.375 36.562 8.766 1 80.5 34 ILE B N 1
ATOM 3122 C CA . ILE B 1 34 ? 37.5 36.281 9.68 1 80.5 34 ILE B CA 1
ATOM 3123 C C . ILE B 1 34 ? 37.531 34.781 9.984 1 80.5 34 ILE B C 1
ATOM 3125 O O . ILE B 1 34 ? 38.406 34.344 10.75 1 80.5 34 ILE B O 1
ATOM 3129 N N . ASP B 1 35 ? 36.688 34.094 9.383 1 80.38 35 ASP B N 1
ATOM 3130 C CA . ASP B 1 35 ? 36.625 32.656 9.664 1 80.38 35 ASP B CA 1
ATOM 3131 C C . ASP B 1 35 ? 37.875 31.938 9.164 1 80.38 35 ASP B C 1
ATOM 3133 O O . ASP B 1 35 ? 38.406 31.062 9.836 1 80.38 35 ASP B O 1
ATOM 3137 N N . LYS B 1 36 ? 38.375 32.281 8.062 1 80.88 36 LYS B N 1
ATOM 3138 C CA . LYS B 1 36 ? 39.531 31.609 7.508 1 80.88 36 LYS B CA 1
ATOM 3139 C C . LYS B 1 36 ? 40.75 31.844 8.398 1 80.88 36 LYS B C 1
ATOM 3141 O O . LYS B 1 36 ? 41.469 30.891 8.758 1 80.88 36 LYS B O 1
ATOM 3146 N N . PRO B 1 37 ? 41.062 33.062 8.797 1 81.56 37 PRO B N 1
ATOM 3147 C CA . PRO B 1 37 ? 42.219 33.25 9.695 1 81.56 37 PRO B CA 1
ATOM 3148 C C . PRO B 1 37 ? 42 32.562 11.047 1 81.56 37 PRO B C 1
ATOM 3150 O O . PRO B 1 37 ? 43 32.094 11.664 1 81.56 37 PRO B O 1
ATOM 3153 N N . LEU B 1 38 ? 40.812 32.406 11.461 1 81.38 38 LEU B N 1
ATOM 3154 C CA . LEU B 1 38 ? 40.562 31.766 12.742 1 81.38 38 LEU B CA 1
ATOM 3155 C C . LEU B 1 38 ? 40.812 30.266 12.656 1 81.38 38 LEU B C 1
ATOM 3157 O O . LEU B 1 38 ? 41.281 29.656 13.617 1 81.38 38 LEU B O 1
ATOM 3161 N N . ARG B 1 39 ? 40.531 29.734 11.531 1 78.88 39 ARG B N 1
ATOM 3162 C CA . ARG B 1 39 ? 40.688 28.297 11.336 1 78.88 39 ARG B CA 1
ATOM 3163 C C . ARG B 1 39 ? 42.188 27.938 11.25 1 78.88 39 ARG B C 1
ATOM 3165 O O . ARG B 1 39 ? 42.562 26.797 11.523 1 78.88 39 ARG B O 1
ATOM 3172 N N . GLN B 1 40 ? 42.875 28.828 10.953 1 76.88 40 GLN B N 1
ATOM 3173 C CA . GLN B 1 40 ? 44.312 28.594 10.836 1 76.88 40 GLN B CA 1
ATOM 3174 C C . GLN B 1 40 ? 45 28.719 12.188 1 76.88 40 GLN B C 1
ATOM 3176 O O . GLN B 1 40 ? 46.156 28.344 12.336 1 76.88 40 GLN B O 1
ATOM 3181 N N . LEU B 1 41 ? 44.281 29.141 13.109 1 72.75 41 LEU B N 1
ATOM 3182 C CA . LEU B 1 41 ? 44.844 29.203 14.445 1 72.75 41 LEU B CA 1
ATOM 3183 C C . LEU B 1 41 ? 45 27.812 15.055 1 72.75 41 LEU B C 1
ATOM 3185 O O . LEU B 1 41 ? 44.062 27.016 15.016 1 72.75 41 LEU B O 1
ATOM 3189 N N . THR B 1 42 ? 46.156 27.266 15.211 1 65.62 42 THR B N 1
ATOM 3190 C CA . THR B 1 42 ? 46.406 25.938 15.742 1 65.62 42 THR B CA 1
ATOM 3191 C C . THR B 1 42 ? 46.812 26 17.203 1 65.62 42 THR B C 1
ATOM 3193 O O . THR B 1 42 ? 47.188 27.062 17.703 1 65.62 42 THR B O 1
ATOM 3196 N N . SER B 1 43 ? 46.531 24.875 17.984 1 62.78 43 SER B N 1
ATOM 3197 C CA . SER B 1 43 ? 46.844 24.734 19.406 1 62.78 43 SER B CA 1
ATOM 3198 C C . SER B 1 43 ? 48.312 25.094 19.688 1 62.78 43 SER B C 1
ATOM 3200 O O . SER B 1 43 ? 48.656 25.344 20.844 1 62.78 43 SER B O 1
ATOM 3202 N N . LYS B 1 44 ? 49.156 25.031 18.75 1 61.78 44 LYS B N 1
ATOM 3203 C CA . LYS B 1 44 ? 50.562 25.297 19 1 61.78 44 LYS B CA 1
ATOM 3204 C C . LYS B 1 44 ? 50.812 26.766 19.266 1 61.78 44 LYS B C 1
ATOM 3206 O O . LYS B 1 44 ? 51.812 27.125 19.922 1 61.78 44 LYS B O 1
ATOM 3211 N N . ASP B 1 45 ? 50 27.688 18.812 1 58.19 45 ASP B N 1
ATOM 3212 C CA . ASP B 1 45 ? 50.188 29.125 18.906 1 58.19 45 ASP B CA 1
ATOM 3213 C C . ASP B 1 45 ? 49.688 29.672 20.234 1 58.19 45 ASP B C 1
ATOM 3215 O O . ASP B 1 45 ? 50.031 30.766 20.641 1 58.19 45 ASP B O 1
ATOM 3219 N N . VAL B 1 46 ? 48.719 29.047 20.812 1 57.5 46 VAL B N 1
ATOM 3220 C CA . VAL B 1 46 ? 48.125 29.578 22.047 1 57.5 46 VAL B CA 1
ATOM 3221 C C . VAL B 1 46 ? 48.156 28.5 23.125 1 57.5 46 VAL B C 1
ATOM 3223 O O . VAL B 1 46 ? 47.812 27.344 22.859 1 57.5 46 VAL B O 1
ATOM 3226 N N . SER B 1 47 ? 49.062 28.656 24.078 1 56 47 SER B N 1
ATOM 3227 C CA . SER B 1 47 ? 49.156 27.734 25.203 1 56 47 SER B CA 1
ATOM 3228 C C . SER B 1 47 ? 47.781 27.406 25.766 1 56 47 SER B C 1
ATOM 3230 O O . SER B 1 47 ? 46.781 28.094 25.484 1 56 47 SER B O 1
ATOM 3232 N N . LYS B 1 48 ? 47.688 26.469 26.719 1 59.94 48 LYS B N 1
ATOM 3233 C CA . LYS B 1 48 ? 46.594 25.906 27.453 1 59.94 48 LYS B CA 1
ATOM 3234 C C . LYS B 1 48 ? 45.812 27 28.203 1 59.94 48 LYS B C 1
ATOM 3236 O O . LYS B 1 48 ? 46.406 27.969 28.672 1 59.94 48 LYS B O 1
ATOM 3241 N N . ASP B 1 49 ? 44.531 27.359 27.875 1 65.19 49 ASP B N 1
ATOM 3242 C CA . ASP B 1 49 ? 43.531 28.125 28.609 1 65.19 49 ASP B CA 1
ATOM 3243 C C . ASP B 1 49 ? 43.375 29.531 28.031 1 65.19 49 ASP B C 1
ATOM 3245 O O . ASP B 1 49 ? 43.812 30.516 28.641 1 65.19 49 ASP B O 1
ATOM 3249 N N . VAL B 1 50 ? 43 29.734 26.922 1 71.31 50 VAL B N 1
ATOM 3250 C CA . VAL B 1 50 ? 42.812 31.016 26.266 1 71.31 50 VAL B CA 1
ATOM 3251 C C . VAL B 1 50 ? 41.594 31.734 26.859 1 71.31 50 VAL B C 1
ATOM 3253 O O . VAL B 1 50 ? 40.531 31.125 27 1 71.31 50 VAL B O 1
ATOM 3256 N N . SER B 1 51 ? 41.938 32.906 27.422 1 75.75 51 SER B N 1
ATOM 3257 C CA . SER B 1 51 ? 40.844 33.719 27.891 1 75.75 51 SER B CA 1
ATOM 3258 C C . SER B 1 51 ? 40.281 34.594 26.75 1 75.75 51 SER B C 1
ATOM 3260 O O . SER B 1 51 ? 40.969 34.906 25.797 1 75.75 51 SER B O 1
ATOM 3262 N N . LEU B 1 52 ? 38.969 34.844 26.766 1 80.69 52 LEU B N 1
ATOM 3263 C CA . LEU B 1 52 ? 38.281 35.594 25.75 1 80.69 52 LEU B CA 1
ATOM 3264 C C . LEU B 1 52 ? 37.938 37 26.266 1 80.69 52 LEU B C 1
ATOM 3266 O O . LEU B 1 52 ? 37.312 37.125 27.328 1 80.69 52 LEU B O 1
ATOM 3270 N N . ASP B 1 53 ? 38.438 38 25.656 1 80.94 53 ASP B N 1
ATOM 3271 C CA . ASP B 1 53 ? 38.094 39.406 25.984 1 80.94 53 ASP B CA 1
ATOM 3272 C C . ASP B 1 53 ? 37.031 39.938 25.031 1 80.94 53 ASP B C 1
ATOM 3274 O O . ASP B 1 53 ? 37.312 40.094 23.828 1 80.94 53 ASP B O 1
ATOM 3278 N N . VAL B 1 54 ? 35.875 40.188 25.516 1 84.31 54 VAL B N 1
ATOM 3279 C CA . VAL B 1 54 ? 34.781 40.656 24.672 1 84.31 54 VAL B CA 1
ATOM 3280 C C . VAL B 1 54 ? 34.469 42.094 25 1 84.31 54 VAL B C 1
ATOM 3282 O O . VAL B 1 54 ? 33.375 42.594 24.703 1 84.31 54 VAL B O 1
ATOM 3285 N N . SER B 1 55 ? 35.344 42.812 25.578 1 81.69 55 SER B N 1
ATOM 3286 C CA . SER B 1 55 ? 35.125 44.188 26.047 1 81.69 55 SER B CA 1
ATOM 3287 C C . SER B 1 55 ? 34.938 45.125 24.875 1 81.69 55 SER B C 1
ATOM 3289 O O . SER B 1 55 ? 34.281 46.188 25.016 1 81.69 55 SER B O 1
ATOM 3291 N N . GLN B 1 56 ? 35.438 44.781 23.719 1 82.06 56 GLN B N 1
ATOM 3292 C CA . GLN B 1 56 ? 35.375 45.688 22.578 1 82.06 56 GLN B CA 1
ATOM 3293 C C . GLN B 1 56 ? 34.375 45.156 21.531 1 82.06 56 GLN B C 1
ATOM 3295 O O . GLN B 1 56 ? 34.406 45.625 20.375 1 82.06 56 GLN B O 1
ATOM 3300 N N . LEU B 1 57 ? 33.594 44.25 21.844 1 82.81 57 LEU B N 1
ATOM 3301 C CA . LEU B 1 57 ? 32.594 43.688 20.953 1 82.81 57 LEU B CA 1
ATOM 3302 C C . LEU B 1 57 ? 31.391 44.625 20.797 1 82.81 57 LEU B C 1
ATOM 3304 O O . LEU B 1 57 ? 30.875 45.156 21.781 1 82.81 57 LEU B O 1
ATOM 3308 N N . GLU B 1 58 ? 30.984 45 19.719 1 85.19 58 GLU B N 1
ATOM 3309 C CA . GLU B 1 58 ? 29.875 45.906 19.453 1 85.19 58 GLU B CA 1
ATOM 3310 C C . GLU B 1 58 ? 28.578 45.125 19.266 1 85.19 58 GLU B C 1
ATOM 3312 O O . GLU B 1 58 ? 27.516 45.594 19.703 1 85.19 58 GLU B O 1
ATOM 3317 N N . ASP B 1 59 ? 28.609 44.094 18.453 1 84.69 59 ASP B N 1
ATOM 3318 C CA . ASP B 1 59 ? 27.469 43.25 18.203 1 84.69 59 ASP B CA 1
ATOM 3319 C C . ASP B 1 59 ? 27.875 41.781 18.188 1 84.69 59 ASP B C 1
ATOM 3321 O O . ASP B 1 59 ? 29 41.438 17.812 1 84.69 59 ASP B O 1
ATOM 3325 N N . PHE B 1 60 ? 27 40.875 18.75 1 84.25 60 PHE B N 1
ATOM 3326 C CA . PHE B 1 60 ? 27.281 39.469 18.922 1 84.25 60 PHE B CA 1
ATOM 3327 C C . PHE B 1 60 ? 26.016 38.625 18.734 1 84.25 60 PHE B C 1
ATOM 3329 O O . PHE B 1 60 ? 25.031 38.875 19.438 1 84.25 60 PHE B O 1
ATOM 3336 N N . ASP B 1 61 ? 26.094 37.844 17.703 1 81.88 61 ASP B N 1
ATOM 3337 C CA . ASP B 1 61 ? 24.922 37 17.516 1 81.88 61 ASP B CA 1
ATOM 3338 C C . ASP B 1 61 ? 25.312 35.531 17.562 1 81.88 61 ASP B C 1
ATOM 3340 O O . ASP B 1 61 ? 26.453 35.188 17.906 1 81.88 61 ASP B O 1
ATOM 3344 N N . THR B 1 62 ? 24.391 34.625 17.125 1 82.38 62 THR B N 1
ATOM 3345 C CA . THR B 1 62 ? 24.578 33.188 17.266 1 82.38 62 THR B CA 1
ATOM 3346 C C . THR B 1 62 ? 25.703 32.719 16.344 1 82.38 62 THR B C 1
ATOM 3348 O O . THR B 1 62 ? 26.484 31.828 16.734 1 82.38 62 THR B O 1
ATOM 3351 N N . ALA B 1 63 ? 25.797 33.312 15.266 1 79.94 63 ALA B N 1
ATOM 3352 C CA . ALA B 1 63 ? 26.875 32.938 14.344 1 79.94 63 ALA B CA 1
ATOM 3353 C C . ALA B 1 63 ? 28.234 33.312 14.93 1 79.94 63 ALA B C 1
ATOM 3355 O O . ALA B 1 63 ? 29.188 32.531 14.82 1 79.94 63 ALA B O 1
ATOM 3356 N N . GLY B 1 64 ? 28.281 34.406 15.477 1 82.94 64 GLY B N 1
ATOM 3357 C CA . GLY B 1 64 ? 29.516 34.781 16.156 1 82.94 64 GLY B CA 1
ATOM 3358 C C . GLY B 1 64 ? 29.875 33.875 17.312 1 82.94 64 GLY B C 1
ATOM 3359 O O . GLY B 1 64 ? 31.031 33.5 17.469 1 82.94 64 GLY B O 1
ATOM 3360 N N . ALA B 1 65 ? 28.859 33.531 18.016 1 81.75 65 ALA B N 1
ATOM 3361 C CA . ALA B 1 65 ? 29.078 32.656 19.156 1 81.75 65 ALA B CA 1
ATOM 3362 C C . ALA B 1 65 ? 29.594 31.281 18.703 1 81.75 65 ALA B C 1
ATOM 3364 O O . ALA B 1 65 ? 30.469 30.688 19.344 1 81.75 65 ALA B O 1
ATOM 3365 N N . TYR B 1 66 ? 29.094 30.812 17.609 1 80.94 66 TYR B N 1
ATOM 3366 C CA . TYR B 1 66 ? 29.5 29.516 17.062 1 80.94 66 TYR B CA 1
ATOM 3367 C C . TYR B 1 66 ? 30.969 29.547 16.641 1 80.94 66 TYR B C 1
ATOM 3369 O O . TYR B 1 66 ? 31.719 28.609 16.938 1 80.94 66 TYR B O 1
ATOM 3377 N N . VAL B 1 67 ? 31.312 30.578 15.977 1 81.62 67 VAL B N 1
ATOM 3378 C CA . VAL B 1 67 ? 32.688 30.688 15.461 1 81.62 67 VAL B CA 1
ATOM 3379 C C . VAL B 1 67 ? 33.656 30.828 16.625 1 81.62 67 VAL B C 1
ATOM 3381 O O . VAL B 1 67 ? 34.719 30.219 16.609 1 81.62 67 VAL B O 1
ATOM 3384 N N . VAL B 1 68 ? 33.25 31.516 17.609 1 81.81 68 VAL B N 1
ATOM 3385 C CA . VAL B 1 68 ? 34.125 31.703 18.766 1 81.81 68 VAL B CA 1
ATOM 3386 C C . VAL B 1 68 ? 34.25 30.391 19.531 1 81.81 68 VAL B C 1
ATOM 3388 O O . VAL B 1 68 ? 35.344 30 19.922 1 81.81 68 VAL B O 1
ATOM 3391 N N . ASP B 1 69 ? 33.094 29.703 19.703 1 79.31 69 ASP B N 1
ATOM 3392 C CA . ASP B 1 69 ? 33.125 28.438 20.406 1 79.31 69 ASP B CA 1
ATOM 3393 C C . ASP B 1 69 ? 33.969 27.406 19.656 1 79.31 69 ASP B C 1
ATOM 3395 O O . ASP B 1 69 ? 34.781 26.688 20.266 1 79.31 69 ASP B O 1
ATOM 3399 N N . ARG B 1 70 ? 33.812 27.391 18.391 1 79.38 70 ARG B N 1
ATOM 3400 C CA . ARG B 1 70 ? 34.594 26.484 17.547 1 79.38 70 ARG B CA 1
ATOM 3401 C C . ARG B 1 70 ? 36.094 26.797 17.641 1 79.38 70 ARG B C 1
ATOM 3403 O O . ARG B 1 70 ? 36.938 25.891 17.75 1 79.38 70 ARG B O 1
ATOM 3410 N N . THR B 1 71 ? 36.438 28 17.594 1 79.88 71 THR B N 1
ATOM 3411 C CA . THR B 1 71 ? 37.844 28.422 17.641 1 79.88 71 THR B CA 1
ATOM 3412 C C . THR B 1 71 ? 38.438 28.141 19 1 79.88 71 THR B C 1
ATOM 3414 O O . THR B 1 71 ? 39.594 27.672 19.094 1 79.88 71 THR B O 1
ATOM 3417 N N . LEU B 1 72 ? 37.656 28.297 19.984 1 77.31 72 LEU B N 1
ATOM 3418 C CA . LEU B 1 72 ? 38.156 28.031 21.328 1 77.31 72 LEU B CA 1
ATOM 3419 C C . LEU B 1 72 ? 38.406 26.531 21.516 1 77.31 72 LEU B C 1
ATOM 3421 O O . LEU B 1 72 ? 39.406 26.156 22.141 1 77.31 72 LEU B O 1
ATOM 3425 N N . ARG B 1 73 ? 37.594 25.797 20.906 1 75.44 73 ARG B N 1
ATOM 3426 C CA . ARG B 1 73 ? 37.75 24.344 20.984 1 75.44 73 ARG B CA 1
ATOM 3427 C C . ARG B 1 73 ? 38.969 23.906 20.203 1 75.44 73 ARG B C 1
ATOM 3429 O O . ARG B 1 73 ? 39.719 23 20.641 1 75.44 73 ARG B O 1
ATOM 3436 N N . GLN B 1 74 ? 39.094 24.5 19.125 1 75.06 74 GLN B N 1
ATOM 3437 C CA . GLN B 1 74 ? 40.25 24.188 18.281 1 75.06 74 GLN B CA 1
ATOM 3438 C C . GLN B 1 74 ? 41.531 24.562 18.984 1 75.06 74 GLN B C 1
ATOM 3440 O O . GLN B 1 74 ? 42.562 23.906 18.797 1 75.06 74 GLN B O 1
ATOM 3445 N N . LEU B 1 75 ? 41.469 25.5 19.797 1 72.56 75 LEU B N 1
ATOM 3446 C CA . LEU B 1 75 ? 42.656 25.953 20.5 1 72.56 75 LEU B CA 1
ATOM 3447 C C . LEU B 1 75 ? 42.844 25.188 21.797 1 72.56 75 LEU B C 1
ATOM 3449 O O . LEU B 1 75 ? 43.781 25.422 22.547 1 72.56 75 LEU B O 1
ATOM 3453 N N . GLY B 1 76 ? 41.938 24.016 22.016 1 65.88 76 GLY B N 1
ATOM 3454 C CA . GLY B 1 76 ? 42.125 23.078 23.125 1 65.88 76 GLY B CA 1
ATOM 3455 C C . GLY B 1 76 ? 41.469 23.531 24.406 1 65.88 76 GLY B C 1
ATOM 3456 O O . GLY B 1 76 ? 41.75 23.016 25.484 1 65.88 76 GLY B O 1
ATOM 3457 N N . ALA B 1 77 ? 40.656 24.547 24.453 1 61.56 77 ALA B N 1
ATOM 3458 C CA . ALA B 1 77 ? 39.969 24.953 25.688 1 61.56 77 ALA B CA 1
ATOM 3459 C C . ALA B 1 77 ? 38.906 23.938 26.094 1 61.56 77 ALA B C 1
ATOM 3461 O O . ALA B 1 77 ? 38.188 23.406 25.234 1 61.56 77 ALA B O 1
ATOM 3462 N N . PRO B 1 78 ? 38.938 23.234 27.25 1 54.38 78 PRO B N 1
ATOM 3463 C CA . PRO B 1 78 ? 37.938 22.25 27.672 1 54.38 78 PRO B CA 1
ATOM 3464 C C . PRO B 1 78 ? 36.5 22.75 27.484 1 54.38 78 PRO B C 1
ATOM 3466 O O . PRO B 1 78 ? 36.25 23.953 27.578 1 54.38 78 PRO B O 1
ATOM 3469 N N . SER B 1 79 ? 35.531 21.984 26.797 1 53.78 79 SER B N 1
ATOM 3470 C CA . SER B 1 79 ? 34.125 22.281 26.453 1 53.78 79 SER B CA 1
ATOM 3471 C C . SER B 1 79 ? 33.469 23.094 27.547 1 53.78 79 SER B C 1
ATOM 3473 O O . SER B 1 79 ? 32.625 23.953 27.266 1 53.78 79 SER B O 1
ATOM 3475 N N . GLY B 1 80 ? 33.594 22.75 28.766 1 48.91 80 GLY B N 1
ATOM 3476 C CA . GLY B 1 80 ? 32.969 23.297 29.953 1 48.91 80 GLY B CA 1
ATOM 3477 C C . GLY B 1 80 ? 33.656 24.562 30.469 1 48.91 80 GLY B C 1
ATOM 3478 O O . GLY B 1 80 ? 33.156 25.203 31.406 1 48.91 80 GLY B O 1
ATOM 3479 N N . SER B 1 81 ? 34.844 24.719 30.266 1 49.22 81 SER B N 1
ATOM 3480 C CA . SER B 1 81 ? 35.531 25.812 30.906 1 49.22 81 SER B CA 1
ATOM 3481 C C . SER B 1 81 ? 35.25 27.141 30.219 1 49.22 81 SER B C 1
ATOM 3483 O O . SER B 1 81 ? 35.75 27.391 29.109 1 49.22 81 SER B O 1
ATOM 3485 N N . LEU B 1 82 ? 34.094 27.609 30.219 1 49.03 82 LEU B N 1
ATOM 3486 C CA . LEU B 1 82 ? 33.969 29.031 29.922 1 49.03 82 LEU B CA 1
ATOM 3487 C C . LEU B 1 82 ? 35.25 29.781 30.359 1 49.03 82 LEU B C 1
ATOM 3489 O O . LEU B 1 82 ? 35.5 29.922 31.547 1 49.03 82 LEU B O 1
ATOM 3493 N N . ALA B 1 83 ? 36.281 29.656 29.688 1 53.72 83 ALA B N 1
ATOM 3494 C CA . ALA B 1 83 ? 37.469 30.5 29.875 1 53.72 83 ALA B CA 1
ATOM 3495 C C . ALA B 1 83 ? 37.062 31.875 30.438 1 53.72 83 ALA B C 1
ATOM 3497 O O . ALA B 1 83 ? 35.906 32.281 30.328 1 53.72 83 ALA B O 1
ATOM 3498 N N . LYS B 1 84 ? 37.938 32.469 31.188 1 66.19 84 LYS B N 1
ATOM 3499 C CA . LYS B 1 84 ? 37.906 33.812 31.734 1 66.19 84 LYS B CA 1
ATOM 3500 C C . LYS B 1 84 ? 37.531 34.812 30.656 1 66.19 84 LYS B C 1
ATOM 3502 O O . LYS B 1 84 ? 38.281 35.031 29.703 1 66.19 84 LYS B O 1
ATOM 3507 N N . ILE B 1 85 ? 36.25 34.906 30.391 1 70.06 85 ILE B N 1
ATOM 3508 C CA . ILE B 1 85 ? 35.781 35.938 29.5 1 70.06 85 ILE B CA 1
ATOM 3509 C C . ILE B 1 85 ? 35.906 37.312 30.172 1 70.06 85 ILE B C 1
ATOM 3511 O O . ILE B 1 85 ? 35.375 37.5 31.266 1 70.06 85 ILE B O 1
ATOM 3515 N N . VAL B 1 86 ? 36.781 37.969 29.719 1 72 86 VAL B N 1
ATOM 3516 C CA . VAL B 1 86 ? 36.969 39.312 30.234 1 72 86 VAL B CA 1
ATOM 3517 C C . VAL B 1 86 ? 36.094 40.281 29.469 1 72 86 VAL B C 1
ATOM 3519 O O . VAL B 1 86 ? 36.094 40.312 28.234 1 72 86 VAL B O 1
ATOM 3522 N N . GLY B 1 87 ? 35.125 41.031 30.203 1 66.81 87 GLY B N 1
ATOM 3523 C CA . GLY B 1 87 ? 34.219 42 29.656 1 66.81 87 GLY B CA 1
ATOM 3524 C C . GLY B 1 87 ? 32.75 41.562 29.719 1 66.81 87 GLY B C 1
ATOM 3525 O O . GLY B 1 87 ? 32.469 40.375 29.734 1 66.81 87 GLY B O 1
ATOM 3526 N N . ASP B 1 88 ? 32.031 41.719 30.781 1 59.47 88 ASP B N 1
ATOM 3527 C CA . ASP B 1 88 ? 30.812 41.125 31.344 1 59.47 88 ASP B CA 1
ATOM 3528 C C . ASP B 1 88 ? 29.578 41.469 30.516 1 59.47 88 ASP B C 1
ATOM 3530 O O . ASP B 1 88 ? 28.953 42.5 30.75 1 59.47 88 ASP B O 1
ATOM 3534 N N . THR B 1 89 ? 29.578 41.031 29.156 1 66.38 89 THR B N 1
ATOM 3535 C CA . THR B 1 89 ? 28.188 41.25 28.734 1 66.38 89 THR B CA 1
ATOM 3536 C C . THR B 1 89 ? 27.391 39.938 28.875 1 66.38 89 THR B C 1
ATOM 3538 O O . THR B 1 89 ? 27.797 38.906 28.391 1 66.38 89 THR B O 1
ATOM 3541 N N . HIS B 1 90 ? 26.531 39.938 29.75 1 73.38 90 HIS B N 1
ATOM 3542 C CA . HIS B 1 90 ? 25.609 38.844 30.078 1 73.38 90 HIS B CA 1
ATOM 3543 C C . HIS B 1 90 ? 25.047 38.188 28.812 1 73.38 90 HIS B C 1
ATOM 3545 O O . HIS B 1 90 ? 24.875 36.969 28.734 1 73.38 90 HIS B O 1
ATOM 3551 N N . SER B 1 91 ? 24.953 38.969 27.844 1 77.25 91 SER B N 1
ATOM 3552 C CA . SER B 1 91 ? 24.359 38.469 26.609 1 77.25 91 SER B CA 1
ATOM 3553 C C . SER B 1 91 ? 25.328 37.562 25.844 1 77.25 91 SER B C 1
ATOM 3555 O O . SER B 1 91 ? 24.906 36.562 25.25 1 77.25 91 SER B O 1
ATOM 3557 N N . VAL B 1 92 ? 26.641 37.875 25.922 1 79.38 92 VAL B N 1
ATOM 3558 C CA . VAL B 1 92 ? 27.641 37.125 25.203 1 79.38 92 VAL B CA 1
ATOM 3559 C C . VAL B 1 92 ? 27.844 35.75 25.875 1 79.38 92 VAL B C 1
ATOM 3561 O O . VAL B 1 92 ? 27.891 34.719 25.203 1 79.38 92 VAL B O 1
ATOM 3564 N N . ILE B 1 93 ? 27.859 35.812 27.125 1 74.88 93 ILE B N 1
ATOM 3565 C CA . ILE B 1 93 ? 28.047 34.594 2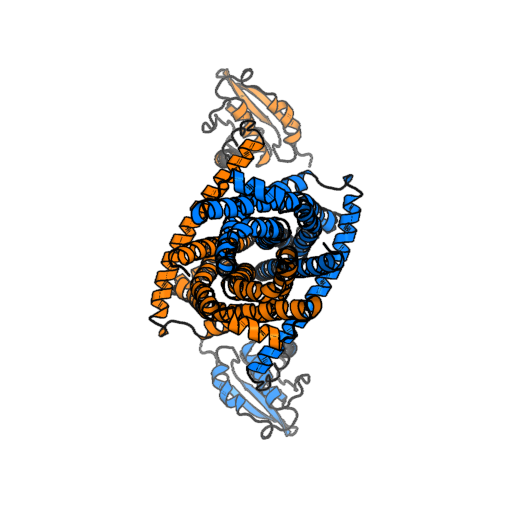7.875 1 74.88 93 ILE B CA 1
ATOM 3566 C C . ILE B 1 93 ? 26.844 33.656 27.672 1 74.88 93 ILE B C 1
ATOM 3568 O O . ILE B 1 93 ? 27 32.469 27.5 1 74.88 93 ILE B O 1
ATOM 3572 N N . SER B 1 94 ? 25.719 34.219 27.734 1 79 94 SER B N 1
ATOM 3573 C CA . SER B 1 94 ? 24.516 33.438 27.547 1 79 94 SER B CA 1
ATOM 3574 C C . SER B 1 94 ? 24.469 32.781 26.172 1 79 94 SER B C 1
ATOM 3576 O O . SER B 1 94 ? 24.078 31.625 26.031 1 79 94 SER B O 1
ATOM 3578 N N . LEU B 1 95 ? 24.891 33.5 25.156 1 78.25 95 LEU B N 1
ATOM 3579 C CA . LEU B 1 95 ? 24.875 33 23.797 1 78.25 95 LEU B CA 1
ATOM 3580 C C . LEU B 1 95 ? 25.953 31.922 23.625 1 78.25 95 LEU B C 1
ATOM 3582 O O . LEU B 1 95 ? 25.719 30.906 22.969 1 78.25 95 LEU B O 1
ATOM 3586 N N . LEU B 1 96 ? 27.016 32.125 24.25 1 76.81 96 LEU B N 1
ATOM 3587 C CA . LEU B 1 96 ? 28.094 31.141 24.156 1 76.81 96 LEU B CA 1
ATOM 3588 C C . LEU B 1 96 ? 27.734 29.859 24.906 1 76.81 96 LEU B C 1
ATOM 3590 O O . LEU B 1 96 ? 28.031 28.766 24.438 1 76.81 96 LEU B O 1
ATOM 3594 N N . THR B 1 97 ? 27.141 30.031 25.969 1 73.12 97 THR B N 1
ATOM 3595 C CA . THR B 1 97 ? 26.703 28.875 26.75 1 73.12 97 THR B CA 1
ATOM 3596 C C . THR B 1 97 ? 25.609 28.109 26 1 73.12 97 THR B C 1
ATOM 3598 O O . THR B 1 97 ? 25.578 26.891 26 1 73.12 97 THR B O 1
ATOM 3601 N N . ALA B 1 98 ? 24.719 28.797 25.453 1 73.44 98 ALA B N 1
ATOM 3602 C CA . ALA B 1 98 ? 23.641 28.172 24.688 1 73.44 98 ALA B CA 1
ATOM 3603 C C . ALA B 1 98 ? 24.188 27.391 23.5 1 73.44 98 ALA B C 1
ATOM 3605 O O . ALA B 1 98 ? 23.734 26.297 23.188 1 73.44 98 ALA B O 1
ATOM 3606 N N . VAL B 1 99 ? 25.094 28.047 22.797 1 71.5 99 VAL B N 1
ATOM 3607 C CA . VAL B 1 99 ? 25.703 27.391 21.641 1 71.5 99 VAL B CA 1
ATOM 3608 C C . VAL B 1 99 ? 26.516 26.188 22.094 1 71.5 99 VAL B C 1
ATOM 3610 O O . VAL B 1 99 ? 26.531 25.156 21.422 1 71.5 99 VAL B O 1
ATOM 3613 N N . ASN B 1 100 ? 27.219 26.359 23.188 1 64.06 100 ASN B N 1
ATOM 3614 C CA . ASN B 1 100 ? 28 25.266 23.75 1 64.06 100 ASN B CA 1
ATOM 3615 C C . ASN B 1 100 ? 27.094 24.109 24.219 1 64.06 100 ASN B C 1
ATOM 3617 O O . ASN B 1 100 ? 27.469 22.938 24.078 1 64.06 100 ASN B O 1
ATOM 3621 N N . ALA B 1 101 ? 26.062 24.422 24.844 1 60.38 101 ALA B N 1
ATOM 3622 C CA . ALA B 1 101 ? 25.109 23.438 25.344 1 60.38 101 ALA B CA 1
ATOM 3623 C C . ALA B 1 101 ? 24.391 22.734 24.188 1 60.38 101 ALA B C 1
ATOM 3625 O O . ALA B 1 101 ? 23.969 21.594 24.312 1 60.38 101 ALA B O 1
ATOM 3626 N N . ALA B 1 102 ? 24.031 23.375 23.188 1 50.25 102 ALA B N 1
ATOM 3627 C CA . ALA B 1 102 ? 23.406 22.812 22 1 50.25 102 ALA B CA 1
ATOM 3628 C C . ALA B 1 102 ? 24.406 22.016 21.156 1 50.25 102 ALA B C 1
ATOM 3630 O O . ALA B 1 102 ? 24.172 21.781 19.969 1 50.25 102 ALA B O 1
ATOM 3631 N N . LYS B 1 103 ? 25.438 21.594 21.594 1 44.56 103 LYS B N 1
ATOM 3632 C CA . LYS B 1 103 ? 26.547 20.875 20.984 1 44.56 103 LYS B CA 1
ATOM 3633 C C . LYS B 1 103 ? 26.047 19.688 20.156 1 44.56 103 LYS B C 1
ATOM 3635 O O . LYS B 1 103 ? 25.391 18.781 20.688 1 44.56 103 LYS B O 1
ATOM 3640 N N . PRO B 1 104 ? 25.875 19.797 18.938 1 37.66 104 PRO B N 1
ATOM 3641 C CA . PRO B 1 104 ? 25.766 18.484 18.328 1 37.66 104 PRO B CA 1
ATOM 3642 C C . PRO B 1 104 ? 26.938 17.562 18.703 1 37.66 104 PRO B C 1
ATOM 3644 O O . PRO B 1 104 ? 28.062 18.031 18.906 1 37.66 104 PRO B O 1
ATOM 3647 N N . GLU B 1 105 ? 26.891 16.594 19.594 1 37.12 105 GLU B N 1
ATOM 3648 C CA . GLU B 1 105 ? 27.969 15.609 19.688 1 37.12 105 GLU B CA 1
ATOM 3649 C C . GLU B 1 105 ? 28.797 15.57 18.422 1 37.12 105 GLU B C 1
ATOM 3651 O O . GLU B 1 105 ? 28.281 15.789 17.328 1 37.12 105 GLU B O 1
ATOM 3656 N N . PRO B 1 106 ? 30.156 15.938 18.531 1 33.78 106 PRO B N 1
ATOM 3657 C CA . PRO B 1 106 ? 30.922 15.742 17.281 1 33.78 106 PRO B CA 1
ATOM 3658 C C . PRO B 1 106 ? 30.328 14.648 16.406 1 33.78 106 PRO B C 1
ATOM 3660 O O . PRO B 1 106 ? 29.969 13.57 16.891 1 33.78 106 PRO B O 1
ATOM 3663 N N . VAL B 1 107 ? 29.641 14.945 15.445 1 32.88 107 VAL B N 1
ATOM 3664 C CA . VAL B 1 107 ? 29.453 13.844 14.5 1 32.88 107 VAL B CA 1
ATOM 3665 C C . VAL B 1 107 ? 30.766 13.07 14.344 1 32.88 107 VAL B C 1
ATOM 3667 O O . VAL B 1 107 ? 31.766 13.617 13.883 1 32.88 107 VAL B O 1
ATOM 3670 N N . LYS B 1 108 ? 31.312 12.32 15.352 1 33.41 108 LYS B N 1
ATOM 3671 C CA . LYS B 1 108 ? 32.438 11.469 15.039 1 33.41 108 LYS B CA 1
ATOM 3672 C C . LYS B 1 108 ? 32.625 11.328 13.531 1 33.41 108 LYS B C 1
ATOM 3674 O O . LYS B 1 108 ? 31.688 11.047 12.805 1 33.41 108 LYS B O 1
ATOM 3679 N N . LYS B 1 109 ? 33.688 11.898 13.023 1 33.97 109 LYS B N 1
ATOM 3680 C CA . LYS B 1 109 ? 34 11.5 11.656 1 33.97 109 LYS B CA 1
ATOM 3681 C C . LYS B 1 109 ? 33.531 10.086 11.359 1 33.97 109 LYS B C 1
ATOM 3683 O O . LYS B 1 109 ? 33.938 9.125 11.992 1 33.97 109 LYS B O 1
ATOM 3688 N N . ALA B 1 110 ? 32.375 9.844 11.141 1 34.56 110 ALA B N 1
ATOM 3689 C CA . ALA B 1 110 ? 32.094 8.492 10.672 1 34.56 110 ALA B CA 1
ATOM 3690 C C . ALA B 1 110 ? 33.281 7.922 9.898 1 34.56 110 ALA B C 1
ATOM 3692 O O . ALA B 1 110 ? 33.781 8.539 8.945 1 34.56 110 ALA B O 1
ATOM 3693 N N . LYS B 1 111 ? 34.25 7.34 10.539 1 34.91 111 LYS B N 1
ATOM 3694 C CA . LYS B 1 111 ? 35.281 6.586 9.82 1 34.91 111 LYS B CA 1
ATOM 3695 C C . LYS B 1 111 ? 34.844 6.285 8.391 1 34.91 111 LYS B C 1
ATOM 3697 O O . LYS B 1 111 ? 33.656 6.078 8.133 1 34.91 111 LYS B O 1
ATOM 3702 N N . ASP B 1 112 ? 35.719 6.5 7.438 1 36.66 112 ASP B N 1
ATOM 3703 C CA . ASP B 1 112 ? 35.562 6.18 6.023 1 36.66 112 ASP B CA 1
ATOM 3704 C C . ASP B 1 112 ? 34.781 4.875 5.832 1 36.66 112 ASP B C 1
ATOM 3706 O O . ASP B 1 112 ? 35.375 3.811 5.66 1 36.66 112 ASP B O 1
ATOM 3710 N N . ARG B 1 113 ? 34.031 4.574 6.828 1 40.25 113 ARG B N 1
ATOM 3711 C CA . ARG B 1 113 ? 33.469 3.248 6.602 1 40.25 113 ARG B CA 1
ATOM 3712 C C . ARG B 1 113 ? 32.938 3.115 5.176 1 40.25 113 ARG B C 1
ATOM 3714 O O . ARG B 1 113 ? 32.25 3.994 4.688 1 40.25 113 ARG B O 1
ATOM 3721 N N . HIS B 1 114 ? 33.5 2.344 4.43 1 42.69 114 HIS B N 1
ATOM 3722 C CA . HIS B 1 114 ? 33.219 1.968 3.051 1 42.69 114 HIS B CA 1
ATOM 3723 C C . HIS B 1 114 ? 31.703 1.848 2.824 1 42.69 114 HIS B C 1
ATOM 3725 O O . HIS B 1 114 ? 30.953 1.527 3.75 1 42.69 114 HIS B O 1
ATOM 3731 N N . GLY B 1 115 ? 31.281 2.584 1.82 1 46.84 115 GLY B N 1
ATOM 3732 C CA . GLY B 1 115 ? 29.938 2.693 1.313 1 46.84 115 GLY B CA 1
ATOM 3733 C C . GLY B 1 115 ? 29.094 1.464 1.595 1 46.84 115 GLY B C 1
ATOM 3734 O O . GLY B 1 115 ? 27.938 1.577 2.01 1 46.84 115 GLY B O 1
ATOM 3735 N N . PHE B 1 116 ? 29.781 0.379 1.494 1 50.88 116 PHE B N 1
ATOM 3736 C CA . PHE B 1 116 ? 29.062 -0.882 1.648 1 50.88 116 PHE B CA 1
ATOM 3737 C C . PHE B 1 116 ? 28.781 -1.162 3.117 1 50.88 116 PHE B C 1
ATOM 3739 O O . PHE B 1 116 ? 27.703 -1.662 3.457 1 50.88 116 PHE B O 1
ATOM 3746 N N . THR B 1 117 ? 29.688 -0.83 3.979 1 50.72 117 THR B N 1
ATOM 3747 C CA . THR B 1 117 ? 29.5 -1.103 5.398 1 50.72 117 THR B CA 1
ATOM 3748 C C . THR B 1 117 ? 28.453 -0.173 5.996 1 50.72 117 THR B C 1
ATOM 3750 O O . THR B 1 117 ? 27.719 -0.564 6.902 1 50.72 117 THR B O 1
ATOM 3753 N N . GLN B 1 118 ? 28.453 0.885 5.527 1 53.94 118 GLN B N 1
ATOM 3754 C CA . GLN B 1 118 ? 27.453 1.836 6.008 1 53.94 118 GLN B CA 1
ATOM 3755 C C . GLN B 1 118 ? 26.047 1.424 5.582 1 53.94 118 GLN B C 1
ATOM 3757 O O . GLN B 1 118 ? 25.094 1.599 6.336 1 53.94 118 GLN B O 1
ATOM 3762 N N . LEU B 1 119 ? 26.156 0.854 4.375 1 54 119 LEU B N 1
ATOM 3763 C CA . LEU B 1 119 ? 24.875 0.321 3.902 1 54 119 LEU B CA 1
ATOM 3764 C C . LEU B 1 119 ? 24.406 -0.813 4.801 1 54 119 LEU B C 1
ATOM 3766 O O . LEU B 1 119 ? 23.219 -0.881 5.148 1 54 119 LEU B O 1
ATOM 3770 N N . LEU B 1 120 ? 25.422 -1.63 5.125 1 54.75 120 LEU B N 1
ATOM 3771 C CA . LEU B 1 120 ? 25.094 -2.752 6 1 54.75 120 LEU B CA 1
ATOM 3772 C C . LEU B 1 120 ? 24.688 -2.258 7.383 1 54.75 120 LEU B C 1
ATOM 3774 O O . LEU B 1 120 ? 23.781 -2.82 8 1 54.75 120 LEU B O 1
ATOM 3778 N N . ASP B 1 121 ? 25.266 -1.322 7.816 1 54.75 121 ASP B N 1
ATOM 3779 C CA . ASP B 1 121 ? 24.938 -0.743 9.117 1 54.75 121 ASP B CA 1
ATOM 3780 C C . ASP B 1 121 ? 23.562 -0.097 9.109 1 54.75 121 ASP B C 1
ATOM 3782 O O . ASP B 1 121 ? 22.797 -0.236 10.062 1 54.75 121 ASP B O 1
ATOM 3786 N N . ARG B 1 122 ? 23.406 0.476 8.102 1 54.88 122 ARG B N 1
ATOM 3787 C CA . ARG B 1 122 ? 22.094 1.121 7.98 1 54.88 122 ARG B CA 1
ATOM 3788 C C . ARG B 1 122 ? 20.984 0.087 7.836 1 54.88 122 ARG B C 1
ATOM 3790 O O . ARG B 1 122 ? 19.906 0.236 8.422 1 54.88 122 ARG B O 1
ATOM 3797 N N . VAL B 1 123 ? 21.344 -0.899 7.016 1 55.81 123 VAL B N 1
ATOM 3798 C CA . VAL B 1 123 ? 20.391 -2.002 6.895 1 55.81 123 VAL B CA 1
ATOM 3799 C C . VAL B 1 123 ? 20.219 -2.686 8.25 1 55.81 123 VAL B C 1
ATOM 3801 O O . VAL B 1 123 ? 19.094 -3.025 8.633 1 55.81 123 VAL B O 1
ATOM 3804 N N . GLY B 1 124 ? 21.359 -2.883 8.875 1 52.78 124 GLY B N 1
ATOM 3805 C CA . GLY B 1 124 ? 21.312 -3.473 10.203 1 52.78 124 GLY B CA 1
ATOM 3806 C C . GLY B 1 124 ? 20.562 -2.619 11.211 1 52.78 124 GLY B C 1
ATOM 3807 O O . GLY B 1 124 ? 19.688 -3.113 11.922 1 52.78 124 GLY B O 1
ATOM 3808 N N . HIS B 1 125 ? 20.828 -1.418 11.266 1 53.84 125 HIS B N 1
ATOM 3809 C CA . HIS B 1 125 ? 20.156 -0.515 12.195 1 53.84 125 HIS B CA 1
ATOM 3810 C C . HIS B 1 125 ? 18.703 -0.315 11.812 1 53.84 125 HIS B C 1
ATOM 3812 O O . HIS B 1 125 ? 17.828 -0.216 12.688 1 53.84 125 HIS B O 1
ATOM 3818 N N . GLY B 1 126 ? 18.516 -0.318 10.625 1 54.12 126 GLY B N 1
ATOM 3819 C CA . GLY B 1 126 ? 17.141 -0.255 10.172 1 54.12 126 GLY B CA 1
ATOM 3820 C C . GLY B 1 126 ? 16.312 -1.451 10.602 1 54.12 126 GLY B C 1
ATOM 3821 O O . GLY B 1 126 ? 15.164 -1.3 11 1 54.12 126 GLY B O 1
ATOM 3822 N N . THR B 1 127 ? 17.031 -2.59 10.586 1 55.16 127 THR B N 1
ATOM 3823 C CA . THR B 1 127 ? 16.359 -3.797 11.055 1 55.16 127 THR B CA 1
ATOM 3824 C C . THR B 1 127 ? 16.094 -3.717 12.555 1 55.16 127 THR B C 1
ATOM 3826 O O . THR B 1 127 ? 15.023 -4.09 13.023 1 55.16 127 THR B O 1
ATOM 3829 N N . VAL B 1 128 ? 17 -3.215 13.234 1 51.22 128 VAL B N 1
ATOM 3830 C CA . VAL B 1 128 ? 16.844 -3.086 14.68 1 51.22 128 VAL B CA 1
ATOM 3831 C C . VAL B 1 128 ? 15.758 -2.051 14.992 1 51.22 128 VAL B C 1
ATOM 3833 O O . VAL B 1 128 ? 14.93 -2.26 15.875 1 51.22 128 VAL B O 1
ATOM 3836 N N . ASP B 1 129 ? 15.812 -0.993 14.375 1 54.53 129 ASP B N 1
ATOM 3837 C CA . ASP B 1 129 ? 14.773 0.02 14.562 1 54.53 129 ASP B CA 1
ATOM 3838 C C . ASP B 1 129 ? 13.398 -0.522 14.188 1 54.53 129 ASP B C 1
ATOM 3840 O O . ASP B 1 129 ? 12.406 -0.24 14.859 1 54.53 129 ASP B O 1
ATOM 3844 N N . ALA B 1 130 ? 13.508 -1.348 13.203 1 56.69 130 ALA B N 1
ATOM 3845 C CA . ALA B 1 130 ? 12.258 -2 12.805 1 56.69 130 ALA B CA 1
ATOM 3846 C C . ALA B 1 130 ? 11.773 -2.955 13.891 1 56.69 130 ALA B C 1
ATOM 3848 O O . ALA B 1 130 ? 10.57 -3.027 14.164 1 56.69 130 ALA B O 1
ATOM 3849 N N . LEU B 1 131 ? 12.727 -3.613 14.469 1 55.28 131 LEU B N 1
ATOM 3850 C CA . LEU B 1 131 ? 12.383 -4.535 15.539 1 55.28 131 LEU B CA 1
ATOM 3851 C C . LEU B 1 131 ? 11.914 -3.775 16.781 1 55.28 131 LEU B C 1
ATOM 3853 O O . LEU B 1 131 ? 10.969 -4.199 17.453 1 55.28 131 LEU B O 1
ATOM 3857 N N . LYS B 1 132 ? 12.562 -2.727 17.109 1 55.28 132 LYS B N 1
ATOM 3858 C CA . LYS B 1 132 ? 12.133 -1.907 18.234 1 55.28 132 LYS B CA 1
ATOM 3859 C C . LYS B 1 132 ? 10.75 -1.303 17.984 1 55.28 132 LYS B C 1
ATOM 3861 O O . LYS B 1 132 ? 9.906 -1.268 18.891 1 55.28 132 LYS B O 1
ATOM 3866 N N . GLU B 1 133 ? 10.688 -0.875 16.844 1 56.66 133 GLU B N 1
ATOM 3867 C CA . GLU B 1 133 ? 9.367 -0.398 16.453 1 56.66 133 GLU B CA 1
ATOM 3868 C C . GLU B 1 133 ? 8.344 -1.532 16.453 1 56.66 133 GLU B C 1
ATOM 3870 O O . GLU B 1 133 ? 7.188 -1.334 16.844 1 56.66 133 GLU B O 1
ATOM 3875 N N . GLY B 1 134 ? 8.867 -2.67 16.156 1 59.69 134 GLY B N 1
ATOM 3876 C CA . GLY B 1 134 ? 8.016 -3.848 16.219 1 59.69 134 GLY B CA 1
ATOM 3877 C C . GLY B 1 134 ? 7.531 -4.152 17.625 1 59.69 134 GLY B C 1
ATOM 3878 O O . GLY B 1 134 ? 6.363 -4.492 17.812 1 59.69 134 GLY B O 1
ATOM 3879 N N . TRP B 1 135 ? 8.406 -3.926 18.578 1 58.62 135 TRP B N 1
ATOM 3880 C CA . TRP B 1 135 ? 8.039 -4.156 19.969 1 58.62 135 TRP B CA 1
ATOM 3881 C C . TRP B 1 135 ? 7.023 -3.123 20.438 1 58.62 135 TRP B C 1
ATOM 3883 O O . TRP B 1 135 ? 6.09 -3.453 21.172 1 58.62 135 TRP B O 1
ATOM 3893 N N . GLY B 1 136 ? 7.227 -1.902 20.109 1 58.88 136 GLY B N 1
ATOM 3894 C CA . GLY B 1 136 ? 6.246 -0.875 20.438 1 58.88 136 GLY B CA 1
ATOM 3895 C C . GLY B 1 136 ? 4.879 -1.151 19.844 1 58.88 136 GLY B C 1
ATOM 3896 O O . GLY B 1 136 ? 3.857 -0.945 20.5 1 58.88 136 GLY B O 1
ATOM 3897 N N . ILE B 1 137 ? 4.969 -1.764 18.734 1 61.94 137 ILE B N 1
ATOM 3898 C CA . ILE B 1 137 ? 3.729 -2.119 18.062 1 61.94 137 ILE B CA 1
ATOM 3899 C C . ILE B 1 137 ? 3.041 -3.262 18.812 1 61.94 137 ILE B C 1
ATOM 3901 O O . ILE B 1 137 ? 1.827 -3.227 19.031 1 61.94 137 ILE B O 1
ATOM 3905 N N . LEU B 1 138 ? 3.947 -4.133 19.281 1 62.69 138 LEU B N 1
ATOM 3906 C CA . LEU B 1 138 ? 3.383 -5.281 19.984 1 62.69 138 LEU B CA 1
ATOM 3907 C C . LEU B 1 138 ? 2.752 -4.855 21.297 1 62.69 138 LEU B C 1
ATOM 3909 O O . LEU B 1 138 ? 1.692 -5.363 21.688 1 62.69 138 LEU B O 1
ATOM 3913 N N . GLU B 1 139 ? 3.418 -3.943 21.953 1 60.22 139 GLU B N 1
ATOM 3914 C CA . GLU B 1 139 ? 2.865 -3.41 23.188 1 60.22 139 GLU B CA 1
ATOM 3915 C C . GLU B 1 139 ? 1.543 -2.689 22.938 1 60.22 139 GLU B C 1
ATOM 3917 O O . GLU B 1 139 ? 0.587 -2.855 23.703 1 60.22 139 GLU B O 1
ATOM 3922 N N . PHE B 1 140 ? 1.606 -1.9 22.016 1 63.75 140 PHE B N 1
ATOM 3923 C CA . PHE B 1 140 ? 0.394 -1.165 21.672 1 63.75 140 PHE B CA 1
ATOM 3924 C C . PHE B 1 140 ? -0.709 -2.115 21.219 1 63.75 140 PHE B C 1
ATOM 3926 O O . PHE B 1 140 ? -1.87 -1.954 21.609 1 63.75 140 PHE B O 1
ATOM 3933 N N . ILE B 1 141 ? -0.309 -3.074 20.5 1 65.69 141 ILE B N 1
ATOM 3934 C CA . ILE B 1 141 ? -1.277 -4.062 20.047 1 65.69 141 ILE B CA 1
ATOM 3935 C C . ILE B 1 141 ? -1.872 -4.801 21.234 1 65.69 141 ILE B C 1
ATOM 3937 O O . ILE B 1 141 ? -3.082 -5.027 21.297 1 65.69 141 ILE B O 1
ATOM 3941 N N . GLY B 1 142 ? -1.021 -5.082 22.219 1 64.62 142 GLY B N 1
ATOM 3942 C CA . GLY B 1 142 ? -1.494 -5.738 23.422 1 64.62 142 GLY B CA 1
ATOM 3943 C C . GLY B 1 142 ? -2.48 -4.895 24.219 1 64.62 142 GLY B C 1
ATOM 3944 O O . GLY B 1 142 ? -3.551 -5.375 24.594 1 64.62 142 GLY B O 1
ATOM 3945 N N . GLU B 1 143 ? -2.109 -3.688 24.375 1 63.34 143 GLU B N 1
ATOM 3946 C CA . GLU B 1 143 ? -2.984 -2.775 25.094 1 63.34 143 GLU B CA 1
ATOM 3947 C C . GLU B 1 143 ? -4.293 -2.545 24.344 1 63.34 143 GLU B C 1
ATOM 3949 O O . GLU B 1 143 ? -5.367 -2.537 24.953 1 63.34 143 GLU B O 1
ATOM 3954 N N . ALA B 1 144 ? -4.121 -2.328 23.109 1 65.88 144 ALA B N 1
ATOM 3955 C CA . ALA B 1 144 ? -5.293 -2.07 22.281 1 65.88 144 ALA B CA 1
ATOM 3956 C C . ALA B 1 144 ? -6.219 -3.285 22.25 1 65.88 144 ALA B C 1
ATOM 3958 O O . ALA B 1 144 ? -7.441 -3.146 22.328 1 65.88 144 ALA B O 1
ATOM 3959 N N . PHE B 1 145 ? -5.535 -4.367 22.188 1 67.12 145 PHE B N 1
ATOM 3960 C CA . PHE B 1 145 ? -6.32 -5.594 22.156 1 67.12 145 PHE B CA 1
ATOM 3961 C C . PHE B 1 145 ? -7.086 -5.785 23.469 1 67.12 145 PHE B C 1
ATOM 3963 O O . PHE B 1 145 ? -8.266 -6.137 23.453 1 67.12 145 PHE B O 1
ATOM 3970 N N . THR B 1 146 ? -6.473 -5.562 24.562 1 65.69 146 THR B N 1
ATOM 3971 C CA . THR B 1 146 ? -7.133 -5.715 25.859 1 65.69 146 THR B CA 1
ATOM 3972 C C . THR B 1 146 ? -8.281 -4.719 26 1 65.69 146 THR B C 1
ATOM 3974 O O . THR B 1 146 ? -9.375 -5.086 26.438 1 65.69 146 THR B O 1
ATOM 3977 N N . THR B 1 147 ? -8.023 -3.547 25.625 1 63.62 147 THR B N 1
ATOM 3978 C CA . THR B 1 147 ? -9.039 -2.51 25.766 1 63.62 147 THR B CA 1
ATOM 3979 C C . THR B 1 147 ? -10.219 -2.771 24.844 1 63.62 147 THR B C 1
ATOM 3981 O O . THR B 1 147 ? -11.375 -2.689 25.266 1 63.62 147 THR B O 1
ATOM 3984 N N . VAL B 1 148 ? -9.852 -3.078 23.672 1 65.81 148 VAL B N 1
ATOM 3985 C CA . VAL B 1 148 ? -10.914 -3.283 22.688 1 65.81 148 VAL B CA 1
ATOM 3986 C C . VAL B 1 148 ? -11.68 -4.562 23.016 1 65.81 148 VAL B C 1
ATOM 3988 O O . VAL B 1 148 ? -12.898 -4.621 22.859 1 65.81 148 VAL B O 1
ATOM 3991 N N . PHE B 1 149 ? -10.898 -5.5 23.453 1 70.25 149 PHE B N 1
ATOM 3992 C CA . PHE B 1 149 ? -11.539 -6.746 23.859 1 70.25 149 PHE B CA 1
ATOM 3993 C C . PHE B 1 149 ? -12.547 -6.496 24.984 1 70.25 149 PHE B C 1
ATOM 3995 O O . PHE B 1 149 ? -13.664 -7.008 24.938 1 70.25 149 PHE B O 1
ATOM 4002 N N . PHE B 1 150 ? -12.195 -5.672 25.875 1 66.69 150 PHE B N 1
ATOM 4003 C CA . PHE B 1 150 ? -13.086 -5.375 27 1 66.69 150 PHE B CA 1
ATOM 4004 C C . PHE B 1 150 ? -14.25 -4.5 26.547 1 66.69 150 PHE B C 1
ATOM 4006 O O . PHE B 1 150 ? -15.359 -4.617 27.062 1 66.69 150 PHE B O 1
ATOM 4013 N N . LEU B 1 151 ? -13.953 -3.717 25.625 1 67.25 151 LEU B N 1
ATOM 4014 C CA . LEU B 1 151 ? -15 -2.852 25.109 1 67.25 151 LEU B CA 1
ATOM 4015 C C . LEU B 1 151 ? -16.016 -3.652 24.297 1 67.25 151 LEU B C 1
ATOM 4017 O O . LEU B 1 151 ? -17.219 -3.363 24.328 1 67.25 151 LEU B O 1
ATOM 4021 N N . LEU B 1 152 ? -15.469 -4.602 23.656 1 69.62 152 LEU B N 1
ATOM 4022 C CA . LEU B 1 152 ? -16.375 -5.465 22.906 1 69.62 152 LEU B CA 1
ATOM 4023 C C . LEU B 1 152 ? -17.297 -6.234 23.828 1 69.62 152 LEU B C 1
ATOM 4025 O O . LEU B 1 152 ? -18.406 -6.598 23.453 1 69.62 152 LEU B O 1
ATOM 4029 N N . LEU B 1 153 ? -16.844 -6.328 25.031 1 69 153 LEU B N 1
ATOM 4030 C CA . LEU B 1 153 ? -17.656 -7.012 26.031 1 69 153 LEU B CA 1
ATOM 4031 C C . LEU B 1 153 ? -18.656 -6.051 26.688 1 69 153 LEU B C 1
ATOM 4033 O O . LEU B 1 153 ? -19.625 -6.48 27.297 1 69 153 LEU B O 1
ATOM 4037 N N . ASN B 1 154 ? -18.422 -4.777 26.609 1 71.19 154 ASN B N 1
ATOM 4038 C CA . ASN B 1 154 ? -19.359 -3.783 27.125 1 71.19 154 ASN B CA 1
ATOM 4039 C C . ASN B 1 154 ? -19.781 -2.791 26.047 1 71.19 154 ASN B C 1
ATOM 4041 O O . ASN B 1 154 ? -19.344 -1.641 26.047 1 71.19 154 ASN B O 1
ATOM 4045 N N . PRO B 1 155 ? -20.703 -3.213 25.297 1 70.88 155 PRO B N 1
ATOM 4046 C CA . PRO B 1 155 ? -21.078 -2.412 24.141 1 70.88 155 PRO B CA 1
ATOM 4047 C C . PRO B 1 155 ? -21.766 -1.107 24.516 1 70.88 155 PRO B C 1
ATOM 4049 O O . PRO B 1 155 ? -21.875 -0.195 23.688 1 70.88 155 PRO B O 1
ATOM 4052 N N . LYS B 1 156 ? -22.156 -0.986 25.688 1 69.38 156 LYS B N 1
ATOM 4053 C CA . LYS B 1 156 ? -22.875 0.213 26.094 1 69.38 156 LYS B CA 1
ATOM 4054 C C . LYS B 1 156 ? -21.969 1.443 26.047 1 69.38 156 LYS B C 1
ATOM 4056 O O . LYS B 1 156 ? -22.453 2.57 25.938 1 69.38 156 LYS B O 1
ATOM 4061 N N . LYS B 1 157 ? -20.828 1.219 26.016 1 73.38 157 LYS B N 1
ATOM 4062 C CA . LYS B 1 157 ? -19.891 2.344 26.062 1 73.38 157 LYS B CA 1
ATOM 4063 C C . LYS B 1 157 ? -19.422 2.721 24.656 1 73.38 157 LYS B C 1
ATOM 4065 O O . LYS B 1 157 ? -18.766 3.746 24.469 1 73.38 157 LYS B O 1
ATOM 4070 N N . ILE B 1 158 ? -19.906 1.938 23.781 1 77.19 158 ILE B N 1
ATOM 4071 C CA . ILE B 1 158 ? -19.438 2.172 22.422 1 77.19 158 ILE B CA 1
ATOM 4072 C C . ILE B 1 158 ? -20.344 3.197 21.734 1 77.19 158 ILE B C 1
ATOM 4074 O O . ILE B 1 158 ? -21.562 3.15 21.875 1 77.19 158 ILE B O 1
ATOM 4078 N N . ARG B 1 159 ? -19.797 4.168 21.172 1 81.31 159 ARG B N 1
ATOM 4079 C CA . ARG B 1 159 ? -20.516 5.148 20.359 1 81.31 159 ARG B CA 1
ATOM 4080 C C . ARG B 1 159 ? -20.797 4.605 18.969 1 81.31 159 ARG B C 1
ATOM 4082 O O . ARG B 1 159 ? -20.016 4.82 18.047 1 81.31 159 ARG B O 1
ATOM 4089 N N . TRP B 1 160 ? -21.906 4.082 18.734 1 86.06 160 TRP B N 1
ATOM 4090 C CA . TRP B 1 160 ? -22.266 3.357 17.516 1 86.06 160 TRP B CA 1
ATOM 4091 C C . TRP B 1 160 ? -22.391 4.312 16.328 1 86.06 160 TRP B C 1
ATOM 4093 O O . TRP B 1 160 ? -22.188 3.92 15.18 1 86.06 160 TRP B O 1
ATOM 4103 N N . THR B 1 161 ? -22.75 5.504 16.641 1 85.25 161 THR B N 1
ATOM 4104 C CA . THR B 1 161 ? -22.859 6.484 15.562 1 85.25 161 THR B CA 1
ATOM 4105 C C . THR B 1 161 ? -21.484 6.727 14.922 1 85.25 161 THR B C 1
ATOM 4107 O O . THR B 1 161 ? -21.391 6.836 13.695 1 85.25 161 THR B O 1
ATOM 4110 N N . SER B 1 162 ? -20.562 6.773 15.805 1 89.12 162 SER B N 1
ATOM 4111 C CA . SER B 1 162 ? -19.203 6.953 15.305 1 89.12 162 SER B CA 1
ATOM 4112 C C . SER B 1 162 ? -18.734 5.723 14.531 1 89.12 162 SER B C 1
ATOM 4114 O O . SER B 1 162 ? -18.062 5.844 13.508 1 89.12 162 SER B O 1
ATOM 4116 N N . VAL B 1 163 ? -19.125 4.559 14.961 1 91.56 163 VAL B N 1
ATOM 4117 C CA . VAL B 1 163 ? -18.75 3.309 14.312 1 91.56 163 VAL B CA 1
ATOM 4118 C C . VAL B 1 163 ? -19.344 3.254 12.906 1 91.56 163 VAL B C 1
ATOM 4120 O O . VAL B 1 163 ? -18.641 2.93 11.945 1 91.56 163 VAL B O 1
ATOM 4123 N N . VAL B 1 164 ? -20.531 3.588 12.766 1 91.56 164 VAL B N 1
ATOM 4124 C CA . VAL B 1 164 ? -21.219 3.525 11.484 1 91.56 164 VAL B CA 1
ATOM 4125 C C . VAL B 1 164 ? -20.625 4.559 10.531 1 91.56 164 VAL B C 1
ATOM 4127 O O . VAL B 1 164 ? -20.484 4.293 9.336 1 91.56 164 VAL B O 1
ATOM 4130 N N . ALA B 1 165 ? -20.328 5.695 11.07 1 90.69 165 ALA B N 1
ATOM 4131 C CA . ALA B 1 165 ? -19.703 6.73 10.242 1 90.69 165 ALA B CA 1
ATOM 4132 C C . ALA B 1 165 ? -18.344 6.285 9.727 1 90.69 165 ALA B C 1
ATOM 4134 O O . ALA B 1 165 ? -18 6.52 8.562 1 90.69 165 ALA B O 1
ATOM 4135 N N . ILE B 1 166 ? -17.656 5.613 10.57 1 92.62 166 ILE B N 1
ATOM 4136 C CA . ILE B 1 166 ? -16.328 5.137 10.195 1 92.62 166 ILE B CA 1
ATOM 4137 C C . ILE B 1 166 ? -16.453 3.971 9.219 1 92.62 166 ILE B C 1
ATOM 4139 O O . ILE B 1 166 ? -15.641 3.834 8.297 1 92.62 166 ILE B O 1
ATOM 4143 N N . MET B 1 167 ? -17.438 3.158 9.383 1 92.94 167 MET B N 1
ATOM 4144 C CA . MET B 1 167 ? -17.672 2.053 8.461 1 92.94 167 MET B CA 1
ATOM 4145 C C . MET B 1 167 ? -17.953 2.572 7.055 1 92.94 167 MET B C 1
ATOM 4147 O O . MET B 1 167 ? -17.5 1.985 6.07 1 92.94 167 MET B O 1
ATOM 4151 N N . GLU B 1 168 ? -18.625 3.604 7.051 1 89.12 168 GLU B N 1
ATOM 4152 C CA . GLU B 1 168 ? -18.922 4.188 5.75 1 89.12 168 GLU B CA 1
ATOM 4153 C C . GLU B 1 168 ? -17.688 4.797 5.109 1 89.12 168 GLU B C 1
ATOM 4155 O O . GLU B 1 168 ? -17.391 4.535 3.945 1 89.12 168 GLU B O 1
ATOM 4160 N N . GLU B 1 169 ? -16.969 5.535 5.84 1 85.75 169 GLU B N 1
ATOM 4161 C CA . GLU B 1 169 ? -15.82 6.258 5.32 1 85.75 169 GLU B CA 1
ATOM 4162 C C . GLU B 1 169 ? -14.656 5.309 5.031 1 85.75 169 GLU B C 1
ATOM 4164 O O . GLU B 1 169 ? -14.039 5.379 3.967 1 85.75 169 GLU B O 1
ATOM 4169 N N . ALA B 1 170 ? -14.453 4.441 5.949 1 82.94 170 ALA B N 1
ATOM 4170 C CA . ALA B 1 170 ? -13.289 3.57 5.863 1 82.94 170 ALA B CA 1
ATOM 4171 C C . ALA B 1 170 ? -13.602 2.301 5.074 1 82.94 170 ALA B C 1
ATOM 4173 O O . ALA B 1 170 ? -12.711 1.691 4.48 1 82.94 170 ALA B O 1
ATOM 4174 N N . GLY B 1 171 ? -14.852 1.93 5.055 1 83 171 GLY B N 1
ATOM 4175 C CA . GLY B 1 171 ? -15.219 0.668 4.434 1 83 171 GLY B CA 1
ATOM 4176 C C . GLY B 1 171 ? -15.93 0.844 3.104 1 83 171 GLY B C 1
ATOM 4177 O O . GLY B 1 171 ? -15.367 0.542 2.049 1 83 171 GLY B O 1
ATOM 4178 N N . LEU B 1 172 ? -17 1.475 3.156 1 85.12 172 LEU B N 1
ATOM 4179 C CA . LEU B 1 172 ? -17.844 1.539 1.974 1 85.12 172 LEU B CA 1
ATOM 4180 C C . LEU B 1 172 ? -17.203 2.391 0.886 1 85.12 172 LEU B C 1
ATOM 4182 O O . LEU B 1 172 ? -17.312 2.074 -0.301 1 85.12 172 LEU B O 1
ATOM 4186 N N . ASN B 1 173 ? -16.625 3.434 1.312 1 86.31 173 ASN B N 1
ATOM 4187 C CA . ASN B 1 173 ? -15.984 4.316 0.341 1 86.31 173 ASN B CA 1
ATOM 4188 C C . ASN B 1 173 ? -14.75 3.67 -0.286 1 86.31 173 ASN B C 1
ATOM 4190 O O . ASN B 1 173 ? -14.266 4.121 -1.324 1 86.31 173 ASN B O 1
ATOM 4194 N N . ALA B 1 174 ? -14.273 2.627 0.357 1 89.38 174 ALA B N 1
ATOM 4195 C CA . ALA B 1 174 ? -13.094 1.932 -0.161 1 89.38 174 ALA B CA 1
ATOM 4196 C C . ALA B 1 174 ? -13.5 0.808 -1.111 1 89.38 174 ALA B C 1
ATOM 4198 O O . ALA B 1 174 ? -12.664 0.279 -1.847 1 89.38 174 ALA B O 1
ATOM 4199 N N . LEU B 1 175 ? -14.727 0.481 -1.234 1 90.56 175 LEU B N 1
ATOM 4200 C CA . LEU B 1 175 ? -15.211 -0.69 -1.955 1 90.56 175 LEU B CA 1
ATOM 4201 C C . LEU B 1 175 ? -14.898 -0.583 -3.443 1 90.56 175 LEU B C 1
ATOM 4203 O O . LEU B 1 175 ? -14.398 -1.538 -4.047 1 90.56 175 LEU B O 1
ATOM 4207 N N . PRO B 1 176 ? -15.164 0.557 -4.055 1 86.69 176 PRO B N 1
ATOM 4208 C CA . PRO B 1 176 ? -14.875 0.644 -5.488 1 86.69 176 PRO B CA 1
ATOM 4209 C C . PRO B 1 176 ? -13.398 0.458 -5.812 1 86.69 176 PRO B C 1
ATOM 4211 O O . PRO B 1 176 ? -13.055 -0.253 -6.758 1 86.69 176 PRO B O 1
ATOM 4214 N N . ILE B 1 177 ? -12.516 1.035 -5.035 1 86.81 177 ILE B N 1
ATOM 4215 C CA . ILE B 1 177 ? -11.086 0.954 -5.309 1 86.81 177 ILE B CA 1
ATOM 4216 C C . ILE B 1 177 ? -10.594 -0.466 -5.043 1 86.81 177 ILE B C 1
ATOM 4218 O O . ILE B 1 177 ? -9.828 -1.02 -5.836 1 86.81 177 ILE B O 1
ATOM 4222 N N . VAL B 1 178 ? -11.062 -1.059 -3.973 1 92.94 178 VAL B N 1
ATOM 4223 C CA . VAL B 1 178 ? -10.664 -2.42 -3.627 1 92.94 178 VAL B CA 1
ATOM 4224 C C . VAL B 1 178 ? -11.125 -3.385 -4.719 1 92.94 178 VAL B C 1
ATOM 4226 O O . VAL B 1 178 ? -10.375 -4.273 -5.129 1 92.94 178 VAL B O 1
ATOM 4229 N N . SER B 1 179 ? -12.328 -3.199 -5.172 1 93.5 179 SER B N 1
ATOM 4230 C CA . SER B 1 179 ? -12.883 -4.078 -6.195 1 93.5 179 SER B CA 1
ATOM 4231 C C . SER B 1 179 ? -12.148 -3.916 -7.52 1 93.5 179 SER B C 1
ATOM 4233 O O . SER B 1 179 ? -11.836 -4.902 -8.188 1 93.5 179 SER B O 1
ATOM 4235 N N . MET B 1 180 ? -11.883 -2.77 -7.832 1 91.25 180 MET B N 1
ATOM 4236 C CA . MET B 1 180 ? -11.195 -2.51 -9.094 1 91.25 180 MET B CA 1
ATOM 4237 C C . MET B 1 180 ? -9.773 -3.064 -9.062 1 91.25 180 MET B C 1
ATOM 4239 O O . MET B 1 180 ? -9.344 -3.719 -10.016 1 91.25 180 MET B O 1
ATOM 4243 N N . LEU B 1 181 ? -9.125 -2.801 -8.039 1 91.5 181 LEU B N 1
ATOM 4244 C CA . LEU B 1 181 ? -7.75 -3.277 -7.914 1 91.5 181 LEU B CA 1
ATOM 4245 C C . LEU B 1 181 ? -7.699 -4.801 -7.941 1 91.5 181 LEU B C 1
ATOM 4247 O O . LEU B 1 181 ? -6.824 -5.387 -8.586 1 91.5 181 LEU B O 1
ATOM 4251 N N . SER B 1 182 ? -8.617 -5.344 -7.25 1 96.19 182 SER B N 1
ATOM 4252 C CA . SER B 1 182 ? -8.656 -6.801 -7.219 1 96.19 182 SER B CA 1
ATOM 4253 C C . SER B 1 182 ? -9.023 -7.375 -8.578 1 96.19 182 SER B C 1
ATOM 4255 O O . SER B 1 182 ? -8.555 -8.453 -8.953 1 96.19 182 SER B O 1
ATOM 4257 N N . PHE B 1 183 ? -9.875 -6.672 -9.266 1 95.81 183 PHE B N 1
ATOM 4258 C CA . PHE B 1 183 ? -10.227 -7.062 -10.625 1 95.81 183 PHE B CA 1
ATOM 4259 C C . PHE B 1 183 ? -8.992 -7.098 -11.516 1 95.81 183 PHE B C 1
ATOM 4261 O O . PHE B 1 183 ? -8.758 -8.078 -12.219 1 95.81 183 PHE B O 1
ATOM 4268 N N . PHE B 1 184 ? -8.164 -6.16 -11.422 1 93.44 184 PHE B N 1
ATOM 4269 C CA . PHE B 1 184 ? -6.977 -6.07 -12.258 1 93.44 184 PHE B CA 1
ATOM 4270 C C . PHE B 1 184 ? -5.926 -7.086 -11.828 1 93.44 184 PHE B C 1
ATOM 4272 O O . PHE B 1 184 ? -5.211 -7.645 -12.664 1 93.44 184 PHE B O 1
ATOM 4279 N N . ILE B 1 185 ? -5.797 -7.266 -10.555 1 94.88 185 ILE B N 1
ATOM 4280 C CA . ILE B 1 185 ? -4.844 -8.258 -10.07 1 94.88 185 ILE B CA 1
ATOM 4281 C C . ILE B 1 185 ? -5.27 -9.648 -10.523 1 94.88 185 ILE B C 1
ATOM 4283 O O . ILE B 1 185 ? -4.43 -10.5 -10.828 1 94.88 185 ILE B O 1
ATOM 4287 N N . GLY B 1 186 ? -6.625 -9.875 -10.516 1 95.88 186 GLY B N 1
ATOM 4288 C CA . GLY B 1 186 ? -7.129 -11.125 -11.07 1 95.88 186 GLY B CA 1
ATOM 4289 C C . GLY B 1 186 ? -6.742 -11.336 -12.523 1 95.88 186 GLY B C 1
ATOM 4290 O O . GLY B 1 186 ? -6.379 -12.445 -12.914 1 95.88 186 GLY B O 1
ATOM 4291 N N . ILE B 1 187 ? -6.809 -10.312 -13.273 1 94.5 187 ILE B N 1
ATOM 4292 C CA . ILE B 1 187 ? -6.406 -10.352 -14.672 1 94.5 187 ILE B CA 1
ATOM 4293 C C . ILE B 1 187 ? -4.926 -10.711 -14.773 1 94.5 187 ILE B C 1
ATOM 4295 O O . ILE B 1 187 ? -4.547 -11.594 -15.555 1 94.5 187 ILE B O 1
ATOM 4299 N N . VAL B 1 188 ? -4.133 -10.117 -13.961 1 92.62 188 VAL B N 1
ATOM 4300 C CA . VAL B 1 188 ? -2.689 -10.32 -14 1 92.62 188 VAL B CA 1
ATOM 4301 C C . VAL B 1 188 ? -2.359 -11.758 -13.617 1 92.62 188 VAL B C 1
ATOM 4303 O O . VAL B 1 188 ? -1.537 -12.406 -14.266 1 92.62 188 VAL B O 1
ATOM 4306 N N . ILE B 1 189 ? -2.979 -12.219 -12.586 1 93.88 189 ILE B N 1
ATOM 4307 C CA . ILE B 1 189 ? -2.729 -13.578 -12.117 1 93.88 189 ILE B CA 1
ATOM 4308 C C . ILE B 1 189 ? -3.113 -14.586 -13.195 1 93.88 189 ILE B C 1
ATOM 4310 O O . ILE B 1 189 ? -2.412 -15.578 -13.414 1 93.88 189 ILE B O 1
ATOM 4314 N N . ALA B 1 190 ? -4.215 -14.359 -13.828 1 95.19 190 ALA B N 1
ATOM 4315 C CA . ALA B 1 190 ? -4.66 -15.258 -14.891 1 95.19 190 ALA B CA 1
ATOM 4316 C C . ALA B 1 190 ? -3.67 -15.273 -16.047 1 95.19 190 ALA B C 1
ATOM 4318 O O . ALA B 1 190 ? -3.34 -16.344 -16.578 1 95.19 190 ALA B O 1
ATOM 4319 N N . PHE B 1 191 ? -3.166 -14.172 -16.406 1 92 191 PHE B N 1
ATOM 4320 C CA . PHE B 1 191 ? -2.184 -14.094 -17.484 1 92 191 PHE B CA 1
ATOM 4321 C C . PHE B 1 191 ? -0.892 -14.797 -17.094 1 92 191 PHE B C 1
ATOM 4323 O O . PHE B 1 191 ? -0.286 -15.492 -17.906 1 92 191 PHE B O 1
ATOM 4330 N N . LEU B 1 192 ? -0.531 -14.602 -15.883 1 89.38 192 LEU B N 1
ATOM 4331 C CA . LEU B 1 192 ? 0.671 -15.266 -15.398 1 89.38 192 LEU B CA 1
ATOM 4332 C C . LEU B 1 192 ? 0.486 -1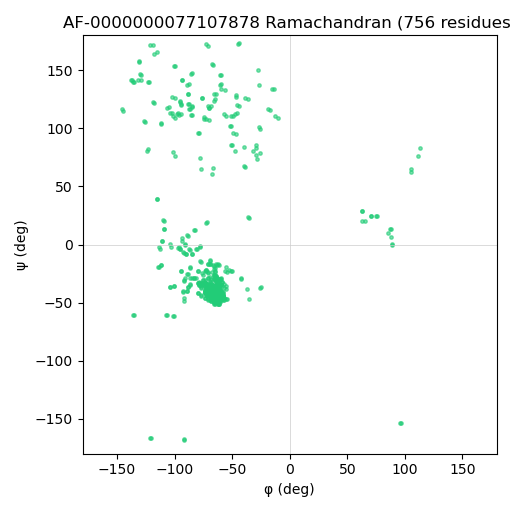6.781 -15.375 1 89.38 192 LEU B C 1
ATOM 4334 O O . LEU B 1 192 ? 1.41 -17.531 -15.703 1 89.38 192 LEU B O 1
ATOM 4338 N N . GLY B 1 193 ? -0.681 -17.109 -14.984 1 90.5 193 GLY B N 1
ATOM 4339 C CA . GLY B 1 193 ? -0.968 -18.531 -14.938 1 90.5 193 GLY B CA 1
ATOM 4340 C C . GLY B 1 193 ? -0.961 -19.188 -16.297 1 90.5 193 GLY B C 1
ATOM 4341 O O . GLY B 1 193 ? -0.372 -20.266 -16.469 1 90.5 193 GLY B O 1
ATOM 4342 N N . VAL B 1 194 ? -1.604 -18.578 -17.25 1 91.38 194 VAL B N 1
ATOM 4343 C CA . VAL B 1 194 ? -1.657 -19.125 -18.594 1 91.38 194 VAL B CA 1
ATOM 4344 C C . VAL B 1 194 ? -0.243 -19.25 -19.172 1 91.38 194 VAL B C 1
ATOM 4346 O O . VAL B 1 194 ? 0.107 -20.266 -19.766 1 91.38 194 VAL B O 1
ATOM 4349 N N . ASN B 1 195 ? 0.583 -18.266 -18.906 1 87.31 195 ASN B N 1
ATOM 4350 C CA . ASN B 1 195 ? 1.95 -18.25 -19.422 1 87.31 195 ASN B CA 1
ATOM 4351 C C . ASN B 1 195 ? 2.816 -19.281 -18.703 1 87.31 195 ASN B C 1
ATOM 4353 O O . ASN B 1 195 ? 3.609 -19.984 -19.344 1 87.31 195 ASN B O 1
ATOM 4357 N N . LEU B 1 196 ? 2.65 -19.328 -17.438 1 84.56 196 LEU B N 1
ATOM 4358 C CA . LEU B 1 196 ? 3.438 -20.234 -16.625 1 84.56 196 LEU B CA 1
ATOM 4359 C C . LEU B 1 196 ? 3.102 -21.688 -16.953 1 84.56 196 LEU B C 1
ATOM 4361 O O . LEU B 1 196 ? 3.996 -22.531 -17.062 1 84.56 196 LEU B O 1
ATOM 4365 N N . LEU B 1 197 ? 1.802 -21.984 -17.219 1 85.81 197 LEU B N 1
ATOM 4366 C CA . LEU B 1 197 ? 1.353 -23.359 -17.359 1 85.81 197 LEU B CA 1
ATOM 4367 C C . LEU B 1 197 ? 1.329 -23.781 -18.828 1 85.81 197 LEU B C 1
ATOM 4369 O O . LEU B 1 197 ? 1.069 -24.938 -19.141 1 85.81 197 LEU B O 1
ATOM 4373 N N . GLN B 1 198 ? 1.627 -22.828 -19.641 1 85.31 198 GLN B N 1
ATOM 4374 C CA . GLN B 1 198 ? 1.672 -23.141 -21.062 1 85.31 198 GLN B CA 1
ATOM 4375 C C . GLN B 1 198 ? 2.74 -24.188 -21.375 1 85.31 198 GLN B C 1
ATOM 4377 O O . GLN B 1 198 ? 2.512 -25.094 -22.172 1 85.31 198 GLN B O 1
ATOM 4382 N N . SER B 1 199 ? 3.785 -24.016 -20.75 1 76.75 199 SER B N 1
ATOM 4383 C CA . SER B 1 199 ? 4.887 -24.938 -20.984 1 76.75 199 SER B CA 1
ATOM 4384 C C . SER B 1 199 ? 4.52 -26.359 -20.562 1 76.75 199 SER B C 1
ATOM 4386 O O . SER B 1 199 ? 5.117 -27.328 -21.031 1 76.75 199 SER B O 1
ATOM 4388 N N . PHE B 1 200 ? 3.523 -26.438 -19.781 1 76.62 200 PHE B N 1
ATOM 4389 C CA . PHE B 1 200 ? 3.096 -27.75 -19.281 1 76.62 200 PHE B CA 1
ATOM 4390 C C . PHE B 1 200 ? 1.844 -28.219 -20.016 1 76.62 200 PHE B C 1
ATOM 4392 O O . PHE B 1 200 ? 1.371 -29.328 -19.781 1 76.62 200 PHE B O 1
ATOM 4399 N N . GLY B 1 201 ? 1.407 -27.469 -20.891 1 82.19 201 GLY B N 1
ATOM 4400 C CA . GLY B 1 201 ? 0.151 -27.797 -21.531 1 82.19 201 GLY B CA 1
ATOM 4401 C C . GLY B 1 201 ? -1.029 -27.812 -20.594 1 82.19 201 GLY B C 1
ATOM 4402 O O . GLY B 1 201 ? -2.008 -28.531 -20.828 1 82.19 201 GLY B O 1
ATOM 4403 N N . ALA B 1 202 ? -0.892 -27.156 -19.453 1 85.25 202 ALA B N 1
ATOM 4404 C CA . ALA B 1 202 ? -1.885 -27.203 -18.391 1 85.25 202 ALA B CA 1
ATOM 4405 C C . ALA B 1 202 ? -2.521 -25.844 -18.156 1 85.25 202 ALA B C 1
ATOM 4407 O O . ALA B 1 202 ? -2.789 -25.453 -17.016 1 85.25 202 ALA B O 1
ATOM 4408 N N . GLN B 1 203 ? -2.766 -25.141 -19.219 1 89 203 GLN B N 1
ATOM 4409 C CA . GLN B 1 203 ? -3.246 -23.766 -19.125 1 89 203 GLN B CA 1
ATOM 4410 C C . GLN B 1 203 ? -4.641 -23.703 -18.516 1 89 203 GLN B C 1
ATOM 4412 O O . GLN B 1 203 ? -4.996 -22.734 -17.844 1 89 203 GLN B O 1
ATOM 4417 N N . VAL B 1 204 ? -5.371 -24.797 -18.688 1 86.62 204 VAL B N 1
ATOM 4418 C CA . VAL B 1 204 ? -6.738 -24.828 -18.172 1 86.62 204 VAL B CA 1
ATOM 4419 C C . VAL B 1 204 ? -6.723 -24.75 -16.656 1 86.62 204 VAL B C 1
ATOM 4421 O O . VAL B 1 204 ? -7.664 -24.234 -16.047 1 86.62 204 VAL B O 1
ATOM 4424 N N . PHE B 1 205 ? -5.645 -25.141 -16.062 1 87.81 205 PHE B N 1
ATOM 4425 C CA . PHE B 1 205 ? -5.543 -25.156 -14.609 1 87.81 205 PHE B CA 1
ATOM 4426 C C . PHE B 1 205 ? -5.305 -23.766 -14.055 1 87.81 205 PHE B C 1
ATOM 4428 O O . PHE B 1 205 ? -5.273 -23.562 -12.836 1 87.81 205 PHE B O 1
ATOM 4435 N N . THR B 1 206 ? -5.207 -22.859 -14.953 1 92.75 206 THR B N 1
ATOM 4436 C CA . THR B 1 206 ? -5.121 -21.469 -14.531 1 92.75 206 THR B CA 1
ATOM 4437 C C . THR B 1 206 ? -6.367 -21.062 -13.75 1 92.75 206 THR B C 1
ATOM 4439 O O . THR B 1 206 ? -6.293 -20.234 -12.844 1 92.75 206 THR B O 1
ATOM 4442 N N . VAL B 1 207 ? -7.508 -21.703 -14.07 1 94.12 207 VAL B N 1
ATOM 4443 C CA . VAL B 1 207 ? -8.75 -21.422 -13.359 1 94.12 207 VAL B CA 1
ATOM 4444 C C . VAL B 1 207 ? -8.594 -21.75 -11.875 1 94.12 207 VAL B C 1
ATOM 4446 O O . VAL B 1 207 ? -8.945 -20.953 -11.016 1 94.12 207 VAL B O 1
ATOM 4449 N N . GLU B 1 208 ? -8 -22.875 -11.625 1 91.81 208 GLU B N 1
ATOM 4450 C CA . GLU B 1 208 ? -7.75 -23.312 -10.25 1 91.81 208 GLU B CA 1
ATOM 4451 C C . GLU B 1 208 ? -6.754 -22.391 -9.555 1 91.81 208 GLU B C 1
ATOM 4453 O O . GLU B 1 208 ? -6.914 -22.078 -8.375 1 91.81 208 GLU B O 1
ATOM 4458 N N . MET B 1 209 ? -5.773 -22.031 -10.312 1 91.12 209 MET B N 1
ATOM 4459 C CA . MET B 1 209 ? -4.746 -21.156 -9.758 1 91.12 209 MET B CA 1
ATOM 4460 C C . MET B 1 209 ? -5.34 -19.812 -9.336 1 91.12 209 MET B C 1
ATOM 4462 O O . MET B 1 209 ? -5.062 -19.328 -8.242 1 91.12 209 MET B O 1
ATOM 4466 N N . VAL B 1 210 ? -6.141 -19.234 -10.18 1 94.81 210 VAL B N 1
ATOM 4467 C CA . VAL B 1 210 ? -6.777 -17.938 -9.898 1 94.81 210 VAL B CA 1
ATOM 4468 C C . VAL B 1 210 ? -7.68 -18.078 -8.672 1 94.81 210 VAL B C 1
ATOM 4470 O O . VAL B 1 210 ? -7.637 -17.234 -7.77 1 94.81 210 VAL B O 1
ATOM 4473 N N . GLY B 1 211 ? -8.492 -19.109 -8.672 1 94.56 211 GLY B N 1
ATOM 4474 C CA . GLY B 1 211 ? -9.375 -19.328 -7.543 1 94.56 211 GLY B CA 1
ATOM 4475 C C . GLY B 1 211 ? -8.633 -19.516 -6.234 1 94.56 211 GLY B C 1
ATOM 4476 O O . GLY B 1 211 ? -8.969 -18.891 -5.227 1 94.56 211 GLY B O 1
ATOM 4477 N N . PHE B 1 212 ? -7.633 -20.281 -6.309 1 92.25 212 PHE B N 1
ATOM 4478 C CA . PHE B 1 212 ? -6.848 -20.609 -5.117 1 92.25 212 PHE B CA 1
ATOM 4479 C C . PHE B 1 212 ? -6.141 -19.359 -4.59 1 92.25 212 PHE B C 1
ATOM 4481 O O . PHE B 1 212 ? -6.219 -19.062 -3.396 1 92.25 212 PHE B O 1
ATOM 4488 N N . LEU B 1 213 ? -5.473 -18.656 -5.414 1 93.5 213 LEU B N 1
ATOM 4489 C CA . LEU B 1 213 ? -4.672 -17.5 -5.012 1 93.5 213 LEU B CA 1
ATOM 4490 C C . LEU B 1 213 ? -5.562 -16.375 -4.52 1 93.5 213 LEU B C 1
ATOM 4492 O O . LEU B 1 213 ? -5.242 -15.703 -3.531 1 93.5 213 LEU B O 1
ATOM 4496 N N . MET B 1 214 ? -6.68 -16.156 -5.176 1 95.56 214 MET B N 1
ATOM 4497 C CA . MET B 1 214 ? -7.555 -15.047 -4.812 1 95.56 214 MET B CA 1
ATOM 4498 C C . MET B 1 214 ? -8.289 -15.336 -3.512 1 95.56 214 MET B C 1
ATOM 4500 O O . MET B 1 214 ? -8.422 -14.461 -2.658 1 95.56 214 MET B O 1
ATOM 4504 N N . LEU B 1 215 ? -8.758 -16.547 -3.338 1 95 215 LEU B N 1
ATOM 4505 C CA . LEU B 1 215 ? -9.586 -16.875 -2.182 1 95 215 LEU B CA 1
ATOM 4506 C C . LEU B 1 215 ? -8.719 -17.078 -0.939 1 95 215 LEU B C 1
ATOM 4508 O O . LEU B 1 215 ? -9.109 -16.688 0.162 1 95 215 LEU B O 1
ATOM 4512 N N . ARG B 1 216 ? -7.531 -17.578 -1.108 1 91.69 216 ARG B N 1
ATOM 4513 C CA . ARG B 1 216 ? -6.719 -17.922 0.05 1 91.69 216 ARG B CA 1
ATOM 4514 C C . ARG B 1 216 ? -5.828 -16.766 0.471 1 91.69 216 ARG B C 1
ATOM 4516 O O . ARG B 1 216 ? -5.523 -16.609 1.655 1 91.69 216 ARG B O 1
ATOM 4523 N N . GLU B 1 217 ? -5.43 -15.977 -0.484 1 92.75 217 GLU B N 1
ATOM 4524 C CA . GLU B 1 217 ? -4.336 -15.078 -0.133 1 92.75 217 GLU B CA 1
ATOM 4525 C C . GLU B 1 217 ? -4.594 -13.672 -0.654 1 92.75 217 GLU B C 1
ATOM 4527 O O . GLU B 1 217 ? -4.781 -12.734 0.131 1 92.75 217 GLU B O 1
ATOM 4532 N N . PHE B 1 218 ? -4.73 -13.484 -1.926 1 94.38 218 PHE B N 1
ATOM 4533 C CA . PHE B 1 218 ? -4.578 -12.172 -2.539 1 94.38 218 PHE B CA 1
ATOM 4534 C C . PHE B 1 218 ? -5.816 -11.312 -2.293 1 94.38 218 PHE B C 1
ATOM 4536 O O . PHE B 1 218 ? -5.715 -10.086 -2.188 1 94.38 218 PHE B O 1
ATOM 4543 N N . GLY B 1 219 ? -6.992 -11.945 -2.24 1 95.62 219 GLY B N 1
ATOM 4544 C CA . GLY B 1 219 ? -8.18 -11.156 -1.939 1 95.62 219 GLY B CA 1
ATOM 4545 C C . GLY B 1 219 ? -8.055 -10.367 -0.652 1 95.62 219 GLY B C 1
ATOM 4546 O O . GLY B 1 219 ? -8.32 -9.164 -0.63 1 95.62 219 GLY B O 1
ATOM 4547 N N . LEU B 1 220 ? -7.617 -11.016 0.337 1 96.5 220 LEU B N 1
ATOM 4548 C CA . LEU B 1 220 ? -7.516 -10.375 1.644 1 96.5 220 LEU B CA 1
ATOM 4549 C C . LEU B 1 220 ? -6.27 -9.5 1.728 1 96.5 220 LEU B C 1
ATOM 4551 O O . LEU B 1 220 ? -6.312 -8.398 2.271 1 96.5 220 LEU B O 1
ATOM 4555 N N . VAL B 1 221 ? -5.152 -9.992 1.202 1 95.38 221 VAL B N 1
ATOM 4556 C CA . VAL B 1 221 ? -3.885 -9.281 1.331 1 95.38 221 VAL B CA 1
ATOM 4557 C C . VAL B 1 221 ? -3.965 -7.945 0.599 1 95.38 221 VAL B C 1
ATOM 4559 O O . VAL B 1 221 ? -3.516 -6.918 1.115 1 95.38 221 VAL B O 1
ATOM 4562 N N . LEU B 1 222 ? -4.512 -7.98 -0.55 1 95 222 LEU B N 1
ATOM 4563 C CA . LEU B 1 222 ? -4.648 -6.742 -1.311 1 95 222 LEU B CA 1
ATOM 4564 C C . LEU B 1 222 ? -5.578 -5.766 -0.596 1 95 222 LEU B C 1
ATOM 4566 O O . LEU B 1 222 ? -5.336 -4.555 -0.603 1 95 222 LEU B O 1
ATOM 4570 N N . THR B 1 223 ? -6.637 -6.273 -0.093 1 96.38 223 THR B N 1
ATOM 4571 C CA . THR B 1 223 ? -7.547 -5.449 0.692 1 96.38 223 THR B CA 1
ATOM 4572 C C . THR B 1 223 ? -6.82 -4.809 1.87 1 96.38 223 THR B C 1
ATOM 4574 O O . THR B 1 223 ? -6.961 -3.609 2.117 1 96.38 223 THR B O 1
ATOM 4577 N N . ALA B 1 224 ? -6.082 -5.598 2.525 1 96.5 224 ALA B N 1
ATOM 4578 C CA . ALA B 1 224 ? -5.359 -5.125 3.703 1 96.5 224 ALA B CA 1
ATOM 4579 C C . ALA B 1 224 ? -4.328 -4.066 3.322 1 96.5 224 ALA B C 1
ATOM 4581 O O . ALA B 1 224 ? -4.148 -3.078 4.039 1 96.5 224 ALA B O 1
ATOM 4582 N N . ILE B 1 225 ? -3.645 -4.273 2.27 1 93.62 225 ILE B N 1
ATOM 4583 C CA . ILE B 1 225 ? -2.639 -3.324 1.809 1 93.62 225 ILE B CA 1
ATOM 4584 C C . ILE B 1 225 ? -3.303 -1.991 1.476 1 93.62 225 ILE B C 1
ATOM 4586 O O . ILE B 1 225 ? -2.787 -0.927 1.827 1 93.62 225 ILE B O 1
ATOM 4590 N N . LEU B 1 226 ? -4.41 -2.088 0.839 1 93.06 226 LEU B N 1
ATOM 4591 C CA . LEU B 1 226 ? -5.125 -0.872 0.473 1 93.06 226 LEU B CA 1
ATOM 4592 C C . LEU B 1 226 ? -5.66 -0.164 1.713 1 93.06 226 LEU B C 1
ATOM 4594 O O . LEU B 1 226 ? -5.641 1.067 1.787 1 93.06 226 LEU B O 1
ATOM 4598 N N . LEU B 1 227 ? -6.18 -0.938 2.598 1 95.69 227 LEU B N 1
ATOM 4599 C CA . LEU B 1 227 ? -6.664 -0.351 3.842 1 95.69 227 LEU B CA 1
ATOM 4600 C C . LEU B 1 227 ? -5.516 0.262 4.637 1 95.69 227 LEU B C 1
ATOM 4602 O O . LEU B 1 227 ? -5.691 1.282 5.305 1 95.69 227 LEU B O 1
ATOM 4606 N N . ALA B 1 228 ? -4.395 -0.35 4.574 1 94.25 228 ALA B N 1
ATOM 4607 C CA . ALA B 1 228 ? -3.207 0.198 5.223 1 94.25 228 ALA B CA 1
ATOM 4608 C C . ALA B 1 228 ? -2.811 1.536 4.605 1 94.25 228 ALA B C 1
ATOM 4610 O O . ALA B 1 228 ? -2.381 2.449 5.312 1 94.25 228 ALA B O 1
ATOM 4611 N N . GLY B 1 229 ? -2.967 1.64 3.383 1 89.62 229 GLY B N 1
ATOM 4612 C CA . GLY B 1 229 ? -2.609 2.867 2.691 1 89.62 229 GLY B CA 1
ATOM 4613 C C . GLY B 1 229 ? -3.652 3.961 2.838 1 89.62 229 GLY B C 1
ATOM 4614 O O . GLY B 1 229 ? -3.311 5.141 2.959 1 89.62 229 GLY B O 1
ATOM 4615 N N . ARG B 1 230 ? -4.832 3.566 2.869 1 88.19 230 ARG B N 1
ATOM 4616 C CA . ARG B 1 230 ? -5.91 4.551 2.84 1 88.19 230 ARG B CA 1
ATOM 4617 C C . ARG B 1 230 ? -6.48 4.781 4.234 1 88.19 230 ARG B C 1
ATOM 4619 O O . ARG B 1 230 ? -6.41 5.891 4.766 1 88.19 230 ARG B O 1
ATOM 4626 N N . THR B 1 231 ? -6.98 3.771 4.75 1 93.12 231 THR B N 1
ATOM 4627 C CA . THR B 1 231 ? -7.734 3.871 5.996 1 93.12 231 THR B CA 1
ATOM 4628 C C . THR B 1 231 ? -6.797 4.094 7.18 1 93.12 231 THR B C 1
ATOM 4630 O O . THR B 1 231 ? -7.059 4.941 8.031 1 93.12 231 THR B O 1
ATOM 4633 N N . ASP B 1 232 ? -5.75 3.326 7.223 1 94.06 232 ASP B N 1
ATOM 4634 C CA . ASP B 1 232 ? -4.746 3.496 8.273 1 94.06 232 ASP B CA 1
ATOM 4635 C C . ASP B 1 232 ? -4.168 4.91 8.258 1 94.06 232 ASP B C 1
ATOM 4637 O O . ASP B 1 232 ? -4.07 5.555 9.305 1 94.06 232 ASP B O 1
ATOM 4641 N N . SER B 1 233 ? -3.859 5.379 7.098 1 90.94 233 SER B N 1
ATOM 4642 C CA . SER B 1 233 ? -3.311 6.723 6.961 1 90.94 233 SER B CA 1
ATOM 4643 C C . SER B 1 233 ? -4.32 7.777 7.398 1 90.94 233 SER B C 1
ATOM 4645 O O . SER B 1 233 ? -3.951 8.781 8.016 1 90.94 233 SER B O 1
ATOM 4647 N N . SER B 1 234 ? -5.527 7.559 7.113 1 91.44 234 SER B N 1
ATOM 4648 C CA . SER B 1 234 ? -6.59 8.484 7.504 1 91.44 234 SER B CA 1
ATOM 4649 C C . SER B 1 234 ? -6.75 8.523 9.016 1 91.44 234 SER B C 1
ATOM 4651 O O . SER B 1 234 ? -6.969 9.594 9.594 1 91.44 234 SER B O 1
ATOM 4653 N N . PHE B 1 235 ? -6.695 7.379 9.602 1 95.38 235 PHE B N 1
ATOM 4654 C CA . PHE B 1 235 ? -6.773 7.324 11.055 1 95.38 235 PHE B CA 1
ATOM 4655 C C . PHE B 1 235 ? -5.637 8.117 11.688 1 95.38 235 PHE B C 1
ATOM 4657 O O . PHE B 1 235 ? -5.859 8.891 12.617 1 95.38 235 PHE B O 1
ATOM 4664 N N . THR B 1 236 ? -4.453 7.938 11.133 1 94.12 236 THR B N 1
ATOM 4665 C CA . THR B 1 236 ? -3.283 8.641 11.656 1 94.12 236 THR B CA 1
ATOM 4666 C C . THR B 1 236 ? -3.43 10.148 11.469 1 94.12 236 THR B C 1
ATOM 4668 O O . THR B 1 236 ? -3.166 10.914 12.398 1 94.12 236 THR B O 1
ATOM 4671 N N . ALA B 1 237 ? -3.867 10.539 10.328 1 90.81 237 ALA B N 1
ATOM 4672 C CA . ALA B 1 237 ? -4.012 11.961 10.016 1 90.81 237 ALA B CA 1
ATOM 4673 C C . ALA B 1 237 ? -5.07 12.609 10.898 1 90.81 237 ALA B C 1
ATOM 4675 O O . ALA B 1 237 ? -4.879 13.727 11.391 1 90.81 237 ALA B O 1
ATOM 4676 N N . GLU B 1 238 ? -6.164 11.953 11.094 1 92 238 GLU B N 1
ATOM 4677 C CA . GLU B 1 238 ? -7.262 12.508 11.883 1 92 238 GLU B CA 1
ATOM 4678 C C . GLU B 1 238 ? -6.883 12.617 13.359 1 92 238 GLU B C 1
ATOM 4680 O O . GLU B 1 238 ? -7.078 13.664 13.977 1 92 238 GLU B O 1
ATOM 4685 N N . ILE B 1 239 ? -6.375 11.586 13.859 1 94.44 239 ILE B N 1
ATOM 4686 C CA . ILE B 1 239 ? -5.996 11.578 15.273 1 94.44 239 ILE B CA 1
ATOM 4687 C C . ILE B 1 239 ? -4.805 12.508 15.492 1 94.44 239 ILE B C 1
ATOM 4689 O O . ILE B 1 239 ? -4.734 13.211 16.5 1 94.44 239 ILE B O 1
ATOM 4693 N N . GLY B 1 240 ? -3.914 12.438 14.539 1 93.56 240 GLY B N 1
ATOM 4694 C CA . GLY B 1 240 ? -2.789 13.352 14.609 1 93.56 240 GLY B CA 1
ATOM 4695 C C . GLY B 1 240 ? -3.207 14.812 14.602 1 93.56 240 GLY B C 1
ATOM 4696 O O . GLY B 1 240 ? -2.66 15.625 15.352 1 93.56 240 GLY B O 1
ATOM 4697 N N . ALA B 1 241 ? -4.125 15.164 13.758 1 90 241 ALA B N 1
ATOM 4698 C CA . ALA B 1 241 ? -4.656 16.531 13.711 1 90 241 ALA B CA 1
ATOM 4699 C C . ALA B 1 241 ? -5.305 16.906 15.039 1 90 241 ALA B C 1
ATOM 4701 O O . ALA B 1 241 ? -5.164 18.031 15.5 1 90 241 ALA B O 1
ATOM 4702 N N . MET B 1 242 ? -6.043 15.977 15.617 1 91.81 242 MET B N 1
ATOM 4703 C CA . MET B 1 242 ? -6.672 16.203 16.922 1 91.81 242 MET B CA 1
ATOM 4704 C C . MET B 1 242 ? -5.625 16.422 18 1 91.81 242 MET B C 1
ATOM 4706 O O . MET B 1 242 ? -5.824 17.234 18.906 1 91.81 242 MET B O 1
ATOM 4710 N N . LYS B 1 243 ? -4.574 15.719 17.812 1 92.25 243 LYS B N 1
ATOM 4711 C CA . LYS B 1 243 ? -3.479 15.875 18.766 1 92.25 243 LYS B CA 1
ATOM 4712 C C . LYS B 1 243 ? -2.818 17.25 18.625 1 92.25 243 LYS B C 1
ATOM 4714 O O . LYS B 1 243 ? -2.504 17.891 19.625 1 92.25 243 LYS B O 1
ATOM 4719 N N . MET B 1 244 ? -2.639 17.641 17.453 1 88.75 244 MET B N 1
ATOM 4720 C CA . MET B 1 244 ? -2.012 18.938 17.188 1 88.75 244 MET B CA 1
ATOM 4721 C C . MET B 1 244 ? -2.879 20.078 17.703 1 88.75 244 MET B C 1
ATOM 4723 O O . MET B 1 244 ? -2.363 21.109 18.125 1 88.75 244 MET B O 1
ATOM 4727 N N . ARG B 1 245 ? -4.18 19.875 17.734 1 88.19 245 ARG B N 1
ATOM 4728 C CA . ARG B 1 245 ? -5.121 20.875 18.219 1 88.19 245 ARG B CA 1
ATOM 4729 C C . ARG B 1 245 ? -5.383 20.703 19.703 1 88.19 245 ARG B C 1
ATOM 4731 O O . ARG B 1 245 ? -6.281 21.344 20.25 1 88.19 245 ARG B O 1
ATOM 4738 N N . GLU B 1 246 ? -4.781 19.75 20.328 1 89.75 246 GLU B N 1
ATOM 4739 C CA . GLU B 1 246 ? -4.84 19.469 21.75 1 89.75 246 GLU B CA 1
ATOM 4740 C C . GLU B 1 246 ? -6.211 18.922 22.156 1 89.75 246 GLU B C 1
ATOM 4742 O O . GLU B 1 246 ? -6.609 19 23.312 1 89.75 246 GLU B O 1
ATOM 4747 N N . GLU B 1 247 ? -6.82 18.375 21.203 1 90.5 247 GLU B N 1
ATOM 4748 C CA . GLU B 1 247 ? -8.133 17.797 21.469 1 90.5 247 GLU B CA 1
ATOM 4749 C C . GLU B 1 247 ? -8.023 16.5 22.266 1 90.5 247 GLU B C 1
ATOM 4751 O O . GLU B 1 247 ? -8.906 16.188 23.062 1 90.5 247 GLU B O 1
ATOM 4756 N N . VAL B 1 248 ? -6.957 15.789 22.016 1 91.38 248 VAL B N 1
ATOM 4757 C CA . VAL B 1 248 ? -6.766 14.523 22.719 1 91.38 248 VAL B CA 1
ATOM 4758 C C . VAL B 1 248 ? -6.508 14.789 24.203 1 91.38 248 VAL B C 1
ATOM 4760 O O . VAL B 1 248 ? -7.035 14.086 25.062 1 91.38 248 VAL B O 1
ATOM 4763 N N . ASP B 1 249 ? -5.742 15.75 24.453 1 88.5 249 ASP B N 1
ATOM 4764 C CA . ASP B 1 249 ? -5.48 16.141 25.844 1 88.5 249 ASP B CA 1
ATOM 4765 C C . ASP B 1 249 ? -6.742 16.688 26.5 1 88.5 249 ASP B C 1
ATOM 4767 O O . ASP B 1 249 ? -6.977 16.453 27.688 1 88.5 249 ASP B O 1
ATOM 4771 N N . ALA B 1 250 ? -7.492 17.438 25.719 1 89.38 250 ALA B N 1
ATOM 4772 C CA . ALA B 1 250 ? -8.758 17.953 26.219 1 89.38 250 ALA B CA 1
ATOM 4773 C C . ALA B 1 250 ? -9.703 16.828 26.625 1 89.38 250 ALA B C 1
ATOM 4775 O O . ALA B 1 250 ? -10.445 16.938 27.594 1 89.38 250 ALA B O 1
ATOM 4776 N N . MET B 1 251 ? -9.648 15.695 25.891 1 87.88 251 MET B N 1
ATOM 4777 C CA . MET B 1 251 ? -10.461 14.523 26.203 1 87.88 251 MET B CA 1
ATOM 4778 C C . MET B 1 251 ? -10.055 13.938 27.562 1 87.88 251 MET B C 1
ATOM 4780 O O . MET B 1 251 ? -10.914 13.562 28.359 1 87.88 251 MET B O 1
ATOM 4784 N N . ARG B 1 252 ? -8.82 13.953 27.828 1 87.62 252 ARG B N 1
ATOM 4785 C CA . ARG B 1 252 ? -8.328 13.414 29.094 1 87.62 252 ARG B CA 1
ATOM 4786 C C . ARG B 1 252 ? -8.742 14.297 30.266 1 87.62 252 ARG B C 1
ATOM 4788 O O . ARG B 1 252 ? -9.078 13.797 31.344 1 87.62 252 ARG B O 1
ATOM 4795 N N . VAL B 1 253 ? -8.75 15.531 30 1 89.25 253 VAL B N 1
ATOM 4796 C CA . VAL B 1 253 ? -9.133 16.484 31.047 1 89.25 253 VAL B CA 1
ATOM 4797 C C . VAL B 1 253 ? -10.625 16.344 31.344 1 89.25 253 VAL B C 1
ATOM 4799 O O . VAL B 1 253 ? -11.055 16.5 32.5 1 89.25 253 VAL B O 1
ATOM 4802 N N . MET B 1 254 ? -11.383 15.984 30.359 1 90.75 254 MET B N 1
ATOM 4803 C CA . MET B 1 254 ? -12.828 15.805 30.5 1 90.75 254 MET B CA 1
ATOM 4804 C C . MET B 1 254 ? -13.148 14.445 31.109 1 90.75 254 MET B C 1
ATOM 4806 O O . MET B 1 254 ? -14.32 14.102 31.297 1 90.75 254 MET B O 1
ATOM 4810 N N . GLY B 1 255 ? -12.125 13.656 31.328 1 85.25 255 GLY B N 1
ATOM 4811 C CA . GLY B 1 255 ? -12.312 12.352 31.953 1 85.25 255 GLY B CA 1
ATOM 4812 C C . GLY B 1 255 ? -12.641 11.258 30.969 1 85.25 255 GLY B C 1
ATOM 4813 O O . GLY B 1 255 ? -13.117 10.188 31.344 1 85.25 255 GLY B O 1
ATOM 4814 N N . LEU B 1 256 ? -12.43 11.633 29.75 1 84.69 256 LEU B N 1
ATOM 4815 C CA . LEU B 1 256 ? -12.672 10.633 28.719 1 84.69 256 LEU B CA 1
ATOM 4816 C C . LEU B 1 256 ? -11.391 9.891 28.375 1 84.69 256 LEU B C 1
ATOM 4818 O O . LEU B 1 256 ? -10.297 10.469 28.391 1 84.69 256 LEU B O 1
ATOM 4822 N N . ASN B 1 257 ? -11.508 8.625 28.141 1 83.81 257 ASN B N 1
ATOM 4823 C CA . ASN B 1 257 ? -10.375 7.828 27.688 1 83.81 257 ASN B CA 1
ATOM 4824 C C . ASN B 1 257 ? -10.234 7.863 26.172 1 83.81 257 ASN B C 1
ATOM 4826 O O . ASN B 1 257 ? -11.078 7.324 25.453 1 83.81 257 ASN B O 1
ATOM 4830 N N . PRO B 1 258 ? -9.156 8.398 25.719 1 85.88 258 PRO B N 1
ATOM 4831 C CA . PRO B 1 258 ? -8.969 8.516 24.266 1 85.88 258 PRO B CA 1
ATOM 4832 C C . PRO B 1 258 ? -8.992 7.16 23.562 1 85.88 258 PRO B C 1
ATOM 4834 O O . PRO B 1 258 ? -9.383 7.078 22.391 1 85.88 258 PRO B O 1
ATOM 4837 N N . MET B 1 259 ? -8.602 6.156 24.188 1 83.44 259 MET B N 1
ATOM 4838 C CA . MET B 1 259 ? -8.617 4.828 23.578 1 83.44 259 MET B CA 1
ATOM 4839 C C . MET B 1 259 ? -10.039 4.359 23.312 1 83.44 259 MET B C 1
ATOM 4841 O O . MET B 1 259 ? -10.312 3.725 22.297 1 83.44 259 MET B O 1
ATOM 4845 N N . GLU B 1 260 ? -10.906 4.703 24.156 1 82.88 260 GLU B N 1
ATOM 4846 C CA . GLU B 1 260 ? -12.305 4.297 24.031 1 82.88 260 GLU B CA 1
ATOM 4847 C C . GLU B 1 260 ? -13.031 5.152 23 1 82.88 260 GLU B C 1
ATOM 4849 O O . GLU B 1 260 ? -13.898 4.656 22.266 1 82.88 260 GLU B O 1
ATOM 4854 N N . VAL B 1 261 ? -12.633 6.363 22.969 1 86.56 261 VAL B N 1
ATOM 4855 C CA . VAL B 1 261 ? -13.391 7.301 22.141 1 86.56 261 VAL B CA 1
ATOM 4856 C C . VAL B 1 261 ? -12.844 7.293 20.719 1 86.56 261 VAL B C 1
ATOM 4858 O O . VAL B 1 261 ? -13.609 7.371 19.75 1 86.56 261 VAL B O 1
ATOM 4861 N N . LEU B 1 262 ? -11.539 7.156 20.594 1 90 262 LEU B N 1
ATOM 4862 C CA . LEU B 1 262 ? -10.938 7.332 19.281 1 90 262 LEU B CA 1
ATOM 4863 C C . LEU B 1 262 ? -10.57 5.984 18.672 1 90 262 LEU B C 1
ATOM 4865 O O . LEU B 1 262 ? -10.766 5.773 17.469 1 90 262 LEU B O 1
ATOM 4869 N N . VAL B 1 263 ? -10.117 5.008 19.453 1 89.81 263 VAL B N 1
ATOM 4870 C CA . VAL B 1 263 ? -9.531 3.781 18.922 1 89.81 263 VAL B CA 1
ATOM 4871 C C . VAL B 1 263 ? -10.602 2.707 18.781 1 89.81 263 VAL B C 1
ATOM 4873 O O . VAL B 1 263 ? -10.672 2.014 17.766 1 89.81 263 VAL B O 1
ATOM 4876 N N . ALA B 1 264 ? -11.477 2.625 19.734 1 88.75 264 ALA B N 1
ATOM 4877 C CA . ALA B 1 264 ? -12.445 1.535 19.797 1 88.75 264 ALA B CA 1
ATOM 4878 C C . ALA B 1 264 ? -13.391 1.58 18.594 1 88.75 264 ALA B C 1
ATOM 4880 O O . ALA B 1 264 ? -13.625 0.56 17.938 1 88.75 264 ALA B O 1
ATOM 4881 N N . PRO B 1 265 ? -13.93 2.715 18.328 1 90.81 265 PRO B N 1
ATOM 4882 C CA . PRO B 1 265 ? -14.836 2.746 17.172 1 90.81 265 PRO B CA 1
ATOM 4883 C C . PRO B 1 265 ? -14.141 2.402 15.859 1 90.81 265 PRO B C 1
ATOM 4885 O O . PRO B 1 265 ? -14.734 1.751 14.992 1 90.81 265 PRO B O 1
ATOM 4888 N N . ARG B 1 266 ? -12.945 2.822 15.672 1 92.94 266 ARG B N 1
ATOM 4889 C CA . ARG B 1 266 ? -12.188 2.551 14.453 1 92.94 266 ARG B CA 1
ATOM 4890 C C . ARG B 1 266 ? -11.859 1.065 14.336 1 92.94 266 ARG B C 1
ATOM 4892 O O . ARG B 1 266 ? -11.93 0.495 13.242 1 92.94 266 ARG B O 1
ATOM 4899 N N . LEU B 1 267 ? -11.539 0.483 15.43 1 91.25 267 LEU B N 1
ATOM 4900 C CA . LEU B 1 267 ? -11.234 -0.943 15.445 1 91.25 267 LEU B CA 1
ATOM 4901 C C . LEU B 1 267 ? -12.469 -1.769 15.117 1 91.25 267 LEU B C 1
ATOM 4903 O O . LEU B 1 267 ? -12.406 -2.686 14.289 1 91.25 267 LEU B O 1
ATOM 4907 N N . ILE B 1 268 ? -13.562 -1.45 15.711 1 91 268 ILE B N 1
ATOM 4908 C CA . ILE B 1 268 ? -14.805 -2.188 15.484 1 91 268 ILE B CA 1
ATOM 4909 C C . ILE B 1 268 ? -15.242 -2.035 14.031 1 91 268 ILE B C 1
ATOM 4911 O O . ILE B 1 268 ? -15.672 -3.006 13.398 1 91 268 ILE B O 1
ATOM 4915 N N . ALA B 1 269 ? -15.133 -0.861 13.578 1 94.31 269 ALA B N 1
ATOM 4916 C CA . ALA B 1 269 ? -15.516 -0.604 12.195 1 94.31 269 ALA B CA 1
ATOM 4917 C C . ALA B 1 269 ? -14.688 -1.448 11.227 1 94.31 269 ALA B C 1
ATOM 4919 O O . ALA B 1 269 ? -15.234 -2.049 10.297 1 94.31 269 ALA B O 1
ATOM 4920 N N . LEU B 1 270 ? -13.398 -1.551 11.469 1 95.06 270 LEU B N 1
ATOM 4921 C CA . LEU B 1 270 ? -12.523 -2.279 10.555 1 95.06 270 LEU B CA 1
ATOM 4922 C C . LEU B 1 270 ? -12.703 -3.785 10.711 1 95.06 270 LEU B C 1
ATOM 4924 O O . LEU B 1 270 ? -12.547 -4.539 9.75 1 95.06 270 LEU B O 1
ATOM 4928 N N . LEU B 1 271 ? -13.039 -4.211 11.906 1 92.69 271 LEU B N 1
ATOM 4929 C CA . LEU B 1 271 ? -13.281 -5.629 12.141 1 92.69 271 LEU B CA 1
ATOM 4930 C C . LEU B 1 271 ? -14.477 -6.117 11.32 1 92.69 271 LEU B C 1
ATOM 4932 O O . LEU B 1 271 ? -14.492 -7.262 10.859 1 92.69 271 LEU B O 1
ATOM 4936 N N . VAL B 1 272 ? -15.336 -5.246 11.117 1 93.75 272 VAL B N 1
ATOM 4937 C CA . VAL B 1 272 ? -16.531 -5.605 10.375 1 93.75 272 VAL B CA 1
ATOM 4938 C C . VAL B 1 272 ? -16.297 -5.402 8.883 1 93.75 272 VAL B C 1
ATOM 4940 O O . VAL B 1 272 ? -16.641 -6.258 8.062 1 93.75 272 VAL B O 1
ATOM 4943 N N . MET B 1 273 ? -15.648 -4.383 8.539 1 96 273 MET B N 1
ATOM 4944 C CA . MET B 1 273 ? -15.578 -3.986 7.133 1 96 273 MET B CA 1
ATOM 4945 C C . MET B 1 273 ? -14.484 -4.758 6.406 1 96 273 MET B C 1
ATOM 4947 O O . MET B 1 273 ? -14.562 -4.969 5.195 1 96 273 MET B O 1
ATOM 4951 N N . THR B 1 274 ? -13.461 -5.152 7.109 1 96.5 274 THR B N 1
ATOM 4952 C CA . THR B 1 274 ? -12.344 -5.82 6.449 1 96.5 274 THR B CA 1
ATOM 4953 C C . THR B 1 274 ? -12.789 -7.137 5.824 1 96.5 274 THR B C 1
ATOM 4955 O O . THR B 1 274 ? -12.516 -7.402 4.652 1 96.5 274 THR B O 1
ATOM 4958 N N . PRO B 1 275 ? -13.523 -8.008 6.574 1 96.25 275 PRO B N 1
ATOM 4959 C CA . PRO B 1 275 ? -14.031 -9.227 5.93 1 96.25 275 PRO B CA 1
ATOM 4960 C C . PRO B 1 275 ? -14.992 -8.93 4.781 1 96.25 275 PRO B C 1
ATOM 4962 O O . PRO B 1 275 ? -14.977 -9.625 3.764 1 96.25 275 PRO B O 1
ATOM 4965 N N . PHE B 1 276 ? -15.703 -7.953 4.973 1 95.88 276 PHE B N 1
ATOM 4966 C CA . PHE B 1 276 ? -16.672 -7.57 3.945 1 95.88 276 PHE B CA 1
ATOM 4967 C C . PHE B 1 276 ? -15.953 -7.129 2.672 1 95.88 276 PHE B C 1
ATOM 4969 O O . PHE B 1 276 ? -16.281 -7.602 1.58 1 95.88 276 PHE B O 1
ATOM 4976 N N . LEU B 1 277 ? -15.047 -6.254 2.787 1 96.62 277 LEU B N 1
ATOM 4977 C CA . LEU B 1 277 ? -14.281 -5.762 1.646 1 96.62 277 LEU B CA 1
ATOM 4978 C C . LEU B 1 277 ? -13.484 -6.887 0.997 1 96.62 277 LEU B C 1
ATOM 4980 O O . LEU B 1 277 ? -13.344 -6.922 -0.227 1 96.62 277 LEU B O 1
ATOM 4984 N N . SER B 1 278 ? -12.969 -7.742 1.799 1 97.06 278 SER B N 1
ATOM 4985 C CA . SER B 1 278 ? -12.188 -8.859 1.283 1 97.06 278 SER B CA 1
ATOM 4986 C C . SER B 1 278 ? -13.047 -9.789 0.434 1 97.06 278 SER B C 1
ATOM 4988 O O . SER B 1 278 ? -12.578 -10.336 -0.567 1 97.06 278 SER B O 1
ATOM 4990 N N . PHE B 1 279 ? -14.25 -10.023 0.85 1 96.62 279 PHE B N 1
ATOM 4991 C CA . PHE B 1 279 ? -15.18 -10.852 0.087 1 96.62 279 PHE B CA 1
ATOM 4992 C C . PHE B 1 279 ? -15.398 -10.273 -1.307 1 96.62 279 PHE B C 1
ATOM 4994 O O . PHE B 1 279 ? -15.344 -11 -2.301 1 96.62 279 PHE B O 1
ATOM 5001 N N . PHE B 1 280 ? -15.555 -9.047 -1.393 1 95.44 280 PHE B N 1
ATOM 5002 C CA . PHE B 1 280 ? -15.758 -8.398 -2.682 1 95.44 280 PHE B CA 1
ATOM 5003 C C . PHE B 1 280 ? -14.477 -8.414 -3.508 1 95.44 280 PHE B C 1
ATOM 5005 O O . PHE B 1 280 ? -14.523 -8.523 -4.734 1 95.44 280 PHE B O 1
ATOM 5012 N N . ALA B 1 281 ? -13.398 -8.234 -2.793 1 97.25 281 ALA B N 1
ATOM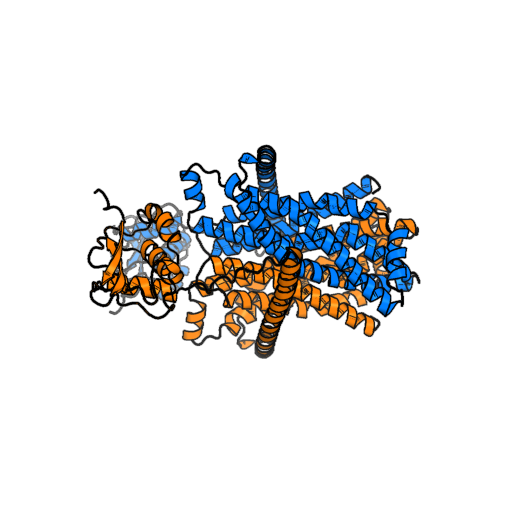 5013 C CA . ALA B 1 281 ? -12.117 -8.328 -3.482 1 97.25 281 ALA B CA 1
ATOM 5014 C C . ALA B 1 281 ? -11.93 -9.703 -4.113 1 97.25 281 ALA B C 1
ATOM 5016 O O . ALA B 1 281 ? -11.469 -9.812 -5.254 1 97.25 281 ALA B O 1
ATOM 5017 N N . MET B 1 282 ? -12.305 -10.727 -3.398 1 97.25 282 MET B N 1
ATOM 5018 C CA . MET B 1 282 ? -12.188 -12.086 -3.898 1 97.25 282 MET B CA 1
ATOM 5019 C C . MET B 1 282 ? -13.055 -12.289 -5.137 1 97.25 282 MET B C 1
ATOM 5021 O O . MET B 1 282 ? -12.594 -12.836 -6.141 1 97.25 282 MET B O 1
ATOM 5025 N N . ILE B 1 283 ? -14.219 -11.82 -5.059 1 96.94 283 ILE B N 1
ATOM 5026 C CA . ILE B 1 283 ? -15.148 -11.984 -6.164 1 96.94 283 ILE B CA 1
ATOM 5027 C C . ILE B 1 283 ? -14.656 -11.195 -7.375 1 96.94 283 ILE B C 1
ATOM 5029 O O . ILE B 1 283 ? -14.664 -11.703 -8.5 1 96.94 283 ILE B O 1
ATOM 5033 N N . SER B 1 284 ? -14.281 -10.023 -7.18 1 97.12 284 SER B N 1
ATOM 5034 C CA . SER B 1 284 ? -13.805 -9.18 -8.266 1 97.12 284 SER B CA 1
ATOM 5035 C C . SER B 1 284 ? -12.562 -9.781 -8.922 1 97.12 284 SER B C 1
ATOM 5037 O O . SER B 1 284 ? -12.398 -9.703 -10.141 1 97.12 284 SER B O 1
ATOM 5039 N N . GLY B 1 285 ? -11.68 -10.273 -8.078 1 97.5 285 GLY B N 1
ATOM 5040 C CA . GLY B 1 285 ? -10.508 -10.945 -8.617 1 97.5 285 GLY B CA 1
ATOM 5041 C C . GLY B 1 285 ? -10.852 -12.148 -9.477 1 97.5 285 GLY B C 1
ATOM 5042 O O . GLY B 1 285 ? -10.242 -12.359 -10.523 1 97.5 285 GLY B O 1
ATOM 5043 N N . LEU B 1 286 ? -11.836 -12.891 -9.016 1 97.5 286 LEU B N 1
ATOM 5044 C CA . LEU B 1 286 ? -12.281 -14.047 -9.789 1 97.5 286 LEU B CA 1
ATOM 5045 C C . LEU B 1 286 ? -12.867 -13.609 -11.125 1 97.5 286 LEU B C 1
ATOM 5047 O O . LEU B 1 286 ? -12.641 -14.258 -12.148 1 97.5 286 LEU B O 1
ATOM 5051 N N . VAL B 1 287 ? -13.57 -12.539 -11.062 1 97.38 287 VAL B N 1
ATOM 5052 C CA . VAL B 1 287 ? -14.18 -12.016 -12.281 1 97.38 287 VAL B CA 1
ATOM 5053 C C . VAL B 1 287 ? -13.086 -11.578 -13.258 1 97.38 287 VAL B C 1
ATOM 5055 O O . VAL B 1 287 ? -13.211 -11.773 -14.469 1 97.38 287 VAL B O 1
ATOM 5058 N N . GLY B 1 288 ? -12.086 -10.953 -12.75 1 96.25 288 GLY B N 1
ATOM 5059 C CA . GLY B 1 288 ? -10.953 -10.609 -13.594 1 96.25 288 GLY B CA 1
ATOM 5060 C C . GLY B 1 288 ? -10.32 -11.812 -14.258 1 96.25 288 GLY B C 1
ATOM 5061 O O . GLY B 1 288 ? -10.031 -11.789 -15.453 1 96.25 288 GLY B O 1
ATOM 5062 N N . GLY B 1 289 ? -10.086 -12.812 -13.469 1 96.69 289 GLY B N 1
ATOM 5063 C CA . GLY B 1 289 ? -9.547 -14.047 -14.016 1 96.69 289 GLY B CA 1
ATOM 5064 C C . GLY B 1 289 ? -10.469 -14.688 -15.039 1 96.69 289 GLY B C 1
ATOM 5065 O O . GLY B 1 289 ? -10 -15.211 -16.047 1 96.69 289 GLY B O 1
ATOM 5066 N N . LEU B 1 290 ? -11.758 -14.633 -14.758 1 97.25 290 LEU B N 1
ATOM 5067 C CA . LEU B 1 290 ? -12.766 -15.188 -15.656 1 97.25 290 LEU B CA 1
ATOM 5068 C C . LEU B 1 290 ? -12.695 -14.516 -17.031 1 97.25 290 LEU B C 1
ATOM 5070 O O . LEU B 1 290 ? -12.766 -15.195 -18.062 1 97.25 290 LEU B O 1
ATOM 5074 N N . LEU B 1 291 ? -12.555 -13.281 -17.047 1 96.19 291 LEU B N 1
ATOM 5075 C CA . LEU B 1 291 ? -12.516 -12.539 -18.297 1 96.19 291 LEU B CA 1
ATOM 5076 C C . LEU B 1 291 ? -11.312 -12.945 -19.141 1 96.19 291 LEU B C 1
ATOM 5078 O O . LEU B 1 291 ? -11.414 -13.07 -20.359 1 96.19 291 LEU B O 1
ATOM 5082 N N . VAL B 1 292 ? -10.227 -13.133 -18.516 1 94.56 292 VAL B N 1
ATOM 5083 C CA . VAL B 1 292 ? -9.016 -13.516 -19.219 1 94.56 292 VAL B CA 1
ATOM 5084 C C . VAL B 1 292 ? -9.148 -14.938 -19.75 1 94.56 292 VAL B C 1
ATOM 5086 O O . VAL B 1 292 ? -8.789 -15.211 -20.891 1 94.56 292 VAL B O 1
ATOM 5089 N N . MET B 1 293 ? -9.641 -15.773 -18.938 1 96 293 MET B N 1
ATOM 5090 C CA . MET B 1 293 ? -9.781 -17.156 -19.359 1 96 293 MET B CA 1
ATOM 5091 C C . MET B 1 293 ? -10.789 -17.281 -20.5 1 96 293 MET B C 1
ATOM 5093 O O . MET B 1 293 ? -10.633 -18.125 -21.375 1 96 293 MET B O 1
ATOM 5097 N N . TRP B 1 294 ? -11.789 -16.484 -20.469 1 95.5 294 TRP B N 1
ATOM 5098 C CA . TRP B 1 294 ? -12.773 -16.453 -21.547 1 95.5 294 TRP B CA 1
ATOM 5099 C C . TRP B 1 294 ? -12.156 -15.906 -22.828 1 95.5 294 TRP B C 1
ATOM 5101 O O . TRP B 1 294 ? -12.352 -16.469 -23.906 1 95.5 294 TRP B O 1
ATOM 5111 N N . GLY B 1 295 ? -11.453 -14.922 -22.766 1 92.56 295 GLY B N 1
ATOM 5112 C CA . GLY B 1 295 ? -10.906 -14.242 -23.938 1 92.56 295 GLY B CA 1
ATOM 5113 C C . GLY B 1 295 ? -9.68 -14.938 -24.5 1 92.56 295 GLY B C 1
ATOM 5114 O O . GLY B 1 295 ? -9.492 -14.969 -25.719 1 92.56 295 GLY B O 1
ATOM 5115 N N . VAL B 1 296 ? -8.914 -15.516 -23.656 1 90.06 296 VAL B N 1
ATOM 5116 C CA . VAL B 1 296 ? -7.625 -16.031 -24.094 1 90.06 296 VAL B CA 1
ATOM 5117 C C . VAL B 1 296 ? -7.727 -17.547 -24.312 1 90.06 296 VAL B C 1
ATOM 5119 O O . VAL B 1 296 ? -7.133 -18.078 -25.25 1 90.06 296 VAL B O 1
ATOM 5122 N N . MET B 1 297 ? -8.508 -18.234 -23.5 1 92.62 297 MET B N 1
ATOM 5123 C CA . MET B 1 297 ? -8.562 -19.688 -23.562 1 92.62 297 MET B CA 1
ATOM 5124 C C . MET B 1 297 ? -9.93 -20.172 -24.031 1 92.62 297 MET B C 1
ATOM 5126 O O . MET B 1 297 ? -10.164 -21.375 -24.141 1 92.62 297 MET B O 1
ATOM 5130 N N . ASP B 1 298 ? -10.867 -19.25 -24.266 1 94.06 298 ASP B N 1
ATOM 5131 C CA . ASP B 1 298 ? -12.211 -19.562 -24.734 1 94.06 298 ASP B CA 1
ATOM 5132 C C . ASP B 1 298 ? -12.977 -20.422 -23.719 1 94.06 298 ASP B C 1
ATOM 5134 O O . ASP B 1 298 ? -13.75 -21.297 -24.094 1 94.06 298 ASP B O 1
ATOM 5138 N N . ILE B 1 299 ? -12.656 -20.266 -22.547 1 93.69 299 ILE B N 1
ATOM 5139 C CA . ILE B 1 299 ? -13.406 -20.906 -21.469 1 93.69 299 ILE B CA 1
ATOM 5140 C C . ILE B 1 299 ? -14.609 -20.031 -21.109 1 93.69 299 ILE B C 1
ATOM 5142 O O . ILE B 1 299 ? -14.438 -18.891 -20.641 1 93.69 299 ILE B O 1
ATOM 5146 N N . SER B 1 300 ? -15.766 -20.562 -21.266 1 95.62 300 SER B N 1
ATOM 5147 C CA . SER B 1 300 ? -16.984 -19.812 -21 1 95.62 300 SER B CA 1
ATOM 5148 C C . SER B 1 300 ? -17.125 -19.5 -19.5 1 95.62 300 SER B C 1
ATOM 5150 O O . SER B 1 300 ? -16.562 -20.219 -18.672 1 95.62 300 SER B O 1
ATOM 5152 N N . PRO B 1 301 ? -17.844 -18.469 -19.188 1 95.69 301 PRO B N 1
ATOM 5153 C CA . PRO B 1 301 ? -18.062 -18.125 -17.781 1 95.69 301 PRO B CA 1
ATOM 5154 C C . PRO B 1 301 ? -18.703 -19.266 -16.984 1 95.69 301 PRO B C 1
ATOM 5156 O O . PRO B 1 301 ? -18.328 -19.5 -15.836 1 95.69 301 PRO B O 1
ATOM 5159 N N . ALA B 1 302 ? -19.594 -19.953 -17.625 1 95.75 302 ALA B N 1
ATOM 5160 C CA . ALA B 1 302 ? -20.234 -21.078 -16.953 1 95.75 302 ALA B CA 1
ATOM 5161 C C . ALA B 1 302 ? -19.234 -22.172 -16.625 1 95.75 302 ALA B C 1
ATOM 5163 O O . ALA B 1 302 ? -19.266 -22.75 -15.539 1 95.75 302 ALA B O 1
ATOM 5164 N N . MET B 1 303 ? -18.406 -22.406 -17.562 1 94.56 303 MET B N 1
ATOM 5165 C CA . MET B 1 303 ? -17.375 -23.422 -17.359 1 94.56 303 MET B CA 1
ATOM 5166 C C . MET B 1 303 ? -16.375 -22.984 -16.297 1 94.56 303 MET B C 1
ATOM 5168 O O . MET B 1 303 ? -15.883 -23.797 -15.516 1 94.56 303 MET B O 1
ATOM 5172 N N . PHE B 1 304 ? -16.078 -21.75 -16.312 1 96.06 304 PHE B N 1
ATOM 5173 C CA . PHE B 1 304 ? -15.164 -21.188 -15.32 1 96.06 304 PHE B CA 1
ATOM 5174 C C . PHE B 1 304 ? -15.703 -21.375 -13.906 1 96.06 304 PHE B C 1
ATOM 5176 O O . PHE B 1 304 ? -14.992 -21.859 -13.023 1 96.06 304 PHE B O 1
ATOM 5183 N N . ILE B 1 305 ? -16.938 -21.016 -13.727 1 94.81 305 ILE B N 1
ATOM 5184 C CA . ILE B 1 305 ? -17.562 -21.109 -12.414 1 94.81 305 ILE B CA 1
ATOM 5185 C C . ILE B 1 305 ? -17.688 -22.562 -11.992 1 94.81 305 ILE B C 1
ATOM 5187 O O . ILE B 1 305 ? -17.438 -22.906 -10.828 1 94.81 305 ILE B O 1
ATOM 5191 N N . GLN B 1 306 ? -18 -23.453 -12.914 1 93.94 306 GLN B N 1
ATOM 5192 C CA . GLN B 1 306 ? -18.109 -24.891 -12.625 1 93.94 306 GLN B CA 1
ATOM 5193 C C . GLN B 1 306 ? -16.766 -25.469 -12.219 1 93.94 306 GLN B C 1
ATOM 5195 O O . GLN B 1 306 ? -16.688 -26.266 -11.281 1 93.94 306 GLN B O 1
ATOM 5200 N N . ARG B 1 307 ? -15.82 -25.031 -12.883 1 92.06 307 ARG B N 1
ATOM 5201 C CA . ARG B 1 307 ? -14.484 -25.531 -12.57 1 92.06 307 ARG B CA 1
ATOM 5202 C C . ARG B 1 307 ? -14.023 -25.047 -11.195 1 92.06 307 ARG B C 1
ATOM 5204 O O . ARG B 1 307 ? -13.406 -25.812 -10.445 1 92.06 307 ARG B O 1
ATOM 5211 N N . ILE B 1 308 ? -14.297 -23.844 -10.922 1 92.94 308 ILE B N 1
ATOM 5212 C CA . ILE B 1 308 ? -13.953 -23.328 -9.609 1 92.94 308 ILE B CA 1
ATOM 5213 C C . ILE B 1 308 ? -14.656 -24.141 -8.523 1 92.94 308 ILE B C 1
ATOM 5215 O O . ILE B 1 308 ? -14.047 -24.5 -7.52 1 92.94 308 ILE B O 1
ATOM 5219 N N . GLN B 1 309 ? -15.883 -24.422 -8.727 1 91.81 309 GLN B N 1
ATOM 5220 C CA . GLN B 1 309 ? -16.656 -25.172 -7.746 1 91.81 309 GLN B CA 1
ATOM 5221 C C . GLN B 1 309 ? -16.141 -26.594 -7.598 1 91.81 309 GLN B C 1
ATOM 5223 O O . GLN B 1 309 ? -16.141 -27.156 -6.5 1 91.81 309 GLN B O 1
ATOM 5228 N N . ASP B 1 310 ? -15.609 -27.109 -8.641 1 90.25 310 ASP B N 1
ATOM 5229 C CA . ASP B 1 310 ? -15.18 -28.5 -8.656 1 90.25 310 ASP B CA 1
ATOM 5230 C C . ASP B 1 310 ? -13.758 -28.641 -8.117 1 90.25 310 ASP B C 1
ATOM 5232 O O . ASP B 1 310 ? -13.43 -29.656 -7.48 1 90.25 310 ASP B O 1
ATOM 5236 N N . THR B 1 311 ? -12.977 -27.641 -8.391 1 86.5 311 THR B N 1
ATOM 5237 C CA . THR B 1 311 ? -11.555 -27.875 -8.18 1 86.5 311 THR B CA 1
ATOM 5238 C C . THR B 1 311 ? -11.039 -27.031 -7.02 1 86.5 311 THR B C 1
ATOM 5240 O O . THR B 1 311 ? -9.961 -27.297 -6.48 1 86.5 311 THR B O 1
ATOM 5243 N N . VAL B 1 312 ? -11.773 -26.031 -6.641 1 88.12 312 VAL B N 1
ATOM 5244 C CA . VAL B 1 312 ? -11.32 -25.172 -5.555 1 88.12 312 VAL B CA 1
ATOM 5245 C C . VAL B 1 312 ? -12.211 -25.359 -4.332 1 88.12 312 VAL B C 1
ATOM 5247 O O . VAL B 1 312 ? -13.312 -24.812 -4.266 1 88.12 312 VAL B O 1
ATOM 5250 N N . PRO B 1 313 ? -11.742 -26.047 -3.389 1 85.44 313 PRO B N 1
ATOM 5251 C CA . PRO B 1 313 ? -12.555 -26.297 -2.197 1 85.44 313 PRO B CA 1
ATOM 5252 C C . PRO B 1 313 ? -12.961 -25.016 -1.479 1 85.44 313 PRO B C 1
ATOM 5254 O O . PRO B 1 313 ? -12.188 -24.062 -1.415 1 85.44 313 PRO B O 1
ATOM 5257 N N . GLY B 1 314 ? -14.086 -25.031 -0.933 1 86.38 314 GLY B N 1
ATOM 5258 C CA . G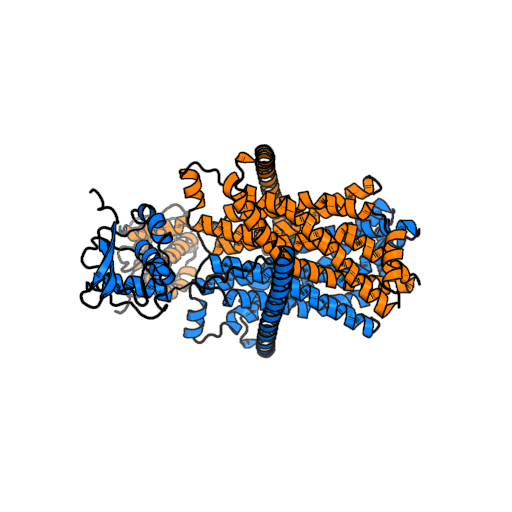LY B 1 314 ? -14.617 -23.906 -0.169 1 86.38 314 GLY B CA 1
ATOM 5259 C C . GLY B 1 314 ? -13.781 -23.578 1.054 1 86.38 314 GLY B C 1
ATOM 5260 O O . GLY B 1 314 ? -13.82 -22.453 1.549 1 86.38 314 GLY B O 1
ATOM 5261 N N . GLN B 1 315 ? -12.992 -24.469 1.422 1 87.62 315 GLN B N 1
ATOM 5262 C CA . GLN B 1 315 ? -12.117 -24.297 2.572 1 87.62 315 GLN B CA 1
ATOM 5263 C C . GLN B 1 315 ? -11.125 -23.156 2.33 1 87.62 315 GLN B C 1
ATOM 5265 O O . GLN B 1 315 ? -10.672 -22.516 3.275 1 87.62 315 GLN B O 1
ATOM 5270 N N . ASN B 1 316 ? -10.797 -23 1.103 1 89 316 ASN B N 1
ATOM 5271 C CA . ASN B 1 316 ? -9.852 -21.938 0.775 1 89 316 ASN B CA 1
ATOM 5272 C C . ASN B 1 316 ? -10.406 -20.562 1.125 1 89 316 ASN B C 1
ATOM 5274 O O . ASN B 1 316 ? -9.648 -19.672 1.522 1 89 316 ASN B O 1
ATOM 5278 N N . PHE B 1 317 ? -11.688 -20.422 1.007 1 91.75 317 PHE B N 1
ATOM 5279 C CA . PHE B 1 317 ? -12.328 -19.156 1.377 1 91.75 317 PHE B CA 1
ATOM 5280 C C . PHE B 1 317 ? -12.172 -18.891 2.871 1 91.75 317 PHE B C 1
ATOM 5282 O O . PHE B 1 317 ? -11.812 -17.797 3.277 1 91.75 317 PHE B O 1
ATOM 5289 N N . TRP B 1 318 ? -12.398 -19.891 3.625 1 90 318 TRP B N 1
ATOM 5290 C CA . TRP B 1 318 ? -12.359 -19.75 5.074 1 90 318 TRP B CA 1
ATOM 5291 C C . TRP B 1 318 ? -10.93 -19.531 5.562 1 90 318 TRP B C 1
ATOM 5293 O O . TRP B 1 318 ? -10.695 -18.75 6.484 1 90 318 TRP B O 1
ATOM 5303 N N . VAL B 1 319 ? -10.016 -20.203 4.945 1 88.5 319 VAL B N 1
ATOM 5304 C CA . VAL B 1 319 ? -8.602 -20.047 5.301 1 88.5 319 VAL B CA 1
ATOM 5305 C C . VAL B 1 319 ? -8.164 -18.609 5.031 1 88.5 319 VAL B C 1
ATOM 5307 O O . VAL B 1 319 ? -7.352 -18.047 5.773 1 88.5 319 VAL B O 1
ATOM 5310 N N . GLY B 1 320 ? -8.742 -18.031 4.031 1 90.56 320 GLY B N 1
ATOM 5311 C CA . GLY B 1 320 ? -8.422 -16.656 3.697 1 90.56 320 GLY B CA 1
ATOM 5312 C C . GLY B 1 320 ? -9.086 -15.648 4.613 1 90.56 320 GLY B C 1
ATOM 5313 O O . GLY B 1 320 ? -8.422 -14.758 5.152 1 90.56 320 GLY B O 1
ATOM 5314 N N . ILE B 1 321 ? -10.289 -15.875 4.879 1 93.25 321 ILE B N 1
ATOM 5315 C CA . ILE B 1 321 ? -11.094 -14.859 5.555 1 93.25 321 ILE B CA 1
ATOM 5316 C C . ILE B 1 321 ? -10.797 -14.875 7.051 1 93.25 321 ILE B C 1
ATOM 5318 O O . ILE B 1 321 ? -10.961 -13.867 7.734 1 93.25 321 ILE B O 1
ATOM 5322 N N . VAL B 1 322 ? -10.32 -15.922 7.59 1 92.06 322 VAL B N 1
ATOM 5323 C CA . VAL B 1 322 ? -10.047 -16.062 9.016 1 92.06 322 VAL B CA 1
ATOM 5324 C C . VAL B 1 322 ? -8.961 -15.086 9.438 1 92.06 322 VAL B C 1
ATOM 5326 O O . VAL B 1 322 ? -8.922 -14.641 10.586 1 92.06 322 VAL B O 1
ATOM 5329 N N . LYS B 1 323 ? -8.102 -14.703 8.547 1 94.56 323 LYS B N 1
ATOM 5330 C CA . LYS B 1 323 ? -7.004 -13.781 8.828 1 94.56 323 LYS B CA 1
ATOM 5331 C C . LYS B 1 323 ? -7.508 -12.336 8.906 1 94.56 323 LYS B C 1
ATOM 5333 O O . LYS B 1 323 ? -6.805 -11.461 9.414 1 94.56 323 LYS B O 1
ATOM 5338 N N . ALA B 1 324 ? -8.719 -12.094 8.43 1 96.06 324 ALA B N 1
ATOM 5339 C CA . ALA B 1 324 ? -9.234 -10.742 8.234 1 96.06 324 ALA B CA 1
ATOM 5340 C C . ALA B 1 324 ? -9.289 -9.984 9.555 1 96.06 324 ALA B C 1
ATOM 5342 O O . ALA B 1 324 ? -8.875 -8.82 9.633 1 96.06 324 ALA B O 1
ATOM 5343 N N . PRO B 1 325 ? -9.773 -10.617 10.648 1 92.25 325 PRO B N 1
ATOM 5344 C CA . PRO B 1 325 ? -9.82 -9.883 11.914 1 92.25 325 PRO B CA 1
ATOM 5345 C C . PRO B 1 325 ? -8.438 -9.477 12.414 1 92.25 325 PRO B C 1
ATOM 5347 O O . PRO B 1 325 ? -8.281 -8.398 13 1 92.25 325 PRO B O 1
ATOM 5350 N N . VAL B 1 326 ? -7.512 -10.289 12.211 1 91.75 326 VAL B N 1
ATOM 5351 C CA . VAL B 1 326 ? -6.152 -9.984 12.648 1 91.75 326 VAL B CA 1
ATOM 5352 C C . VAL B 1 326 ? -5.605 -8.805 11.844 1 91.75 326 VAL B C 1
ATOM 5354 O O . VAL B 1 326 ? -5.031 -7.871 12.414 1 91.75 326 VAL B O 1
ATOM 5357 N N . PHE B 1 327 ? -5.785 -8.859 10.523 1 95.31 327 PHE B N 1
ATOM 5358 C CA . PHE B 1 327 ? -5.336 -7.773 9.664 1 95.31 327 PHE B CA 1
ATOM 5359 C C . PHE B 1 327 ? -6.027 -6.465 10.039 1 95.31 327 PHE B C 1
ATOM 5361 O O . PHE B 1 327 ? -5.383 -5.418 10.109 1 95.31 327 PHE B O 1
ATOM 5368 N N . ALA B 1 328 ? -7.32 -6.598 10.312 1 94.44 328 ALA B N 1
ATOM 5369 C CA . ALA B 1 328 ? -8.102 -5.426 10.688 1 94.44 328 ALA B CA 1
ATOM 5370 C C . ALA B 1 328 ? -7.57 -4.797 11.977 1 94.44 328 ALA B C 1
ATOM 5372 O O . ALA B 1 328 ? -7.461 -3.574 12.078 1 94.44 328 ALA B O 1
ATOM 5373 N N . THR B 1 329 ? -7.27 -5.598 12.867 1 91.5 329 THR B N 1
ATOM 5374 C CA . THR B 1 329 ? -6.781 -5.137 14.164 1 91.5 329 THR B CA 1
ATOM 5375 C C . THR B 1 329 ? -5.438 -4.43 14.016 1 91.5 329 THR B C 1
ATOM 5377 O O . THR B 1 329 ? -5.227 -3.357 14.586 1 91.5 329 THR B O 1
ATOM 5380 N N . VAL B 1 330 ? -4.582 -5.012 13.25 1 91.44 330 VAL B N 1
ATOM 5381 C CA . VAL B 1 330 ? -3.252 -4.449 13.039 1 91.44 330 VAL B CA 1
ATOM 5382 C C . VAL B 1 330 ? -3.369 -3.092 12.352 1 91.44 330 VAL B C 1
ATOM 5384 O O . VAL B 1 330 ? -2.746 -2.117 12.781 1 91.44 330 VAL B O 1
ATOM 5387 N N . ILE B 1 331 ? -4.121 -3.01 11.352 1 94.56 331 ILE B N 1
ATOM 5388 C CA . ILE B 1 331 ? -4.262 -1.794 10.562 1 94.56 331 ILE B CA 1
ATOM 5389 C C . ILE B 1 331 ? -4.855 -0.682 11.422 1 94.56 331 ILE B C 1
ATOM 5391 O O . ILE B 1 331 ? -4.352 0.445 11.422 1 94.56 331 ILE B O 1
ATOM 5395 N N . ALA B 1 332 ? -5.898 -1.019 12.156 1 93.62 332 ALA B N 1
ATOM 5396 C CA . ALA B 1 332 ? -6.559 -0.024 12.992 1 93.62 332 ALA B CA 1
ATOM 5397 C C . ALA B 1 332 ? -5.629 0.463 14.102 1 93.62 332 ALA B C 1
ATOM 5399 O O . ALA B 1 332 ? -5.516 1.667 14.344 1 93.62 332 ALA B O 1
ATOM 5400 N N . LEU B 1 333 ? -4.973 -0.432 14.711 1 91.25 333 LEU B N 1
ATOM 5401 C CA . LEU B 1 333 ? -4.172 -0.088 15.883 1 91.25 333 LEU B CA 1
ATOM 5402 C C . LEU B 1 333 ? -2.916 0.677 15.477 1 91.25 333 LEU B C 1
ATOM 5404 O O . LEU B 1 333 ? -2.498 1.605 16.172 1 91.25 333 LEU B O 1
ATOM 5408 N N . VAL B 1 334 ? -2.301 0.263 14.438 1 92.12 334 VAL B N 1
ATOM 5409 C CA . VAL B 1 334 ? -1.109 0.964 13.969 1 92.12 334 VAL B CA 1
ATOM 5410 C C . VAL B 1 334 ? -1.47 2.396 13.586 1 92.12 334 VAL B C 1
ATOM 5412 O O . VAL B 1 334 ? -0.752 3.338 13.93 1 92.12 334 VAL B O 1
ATOM 5415 N N . GLY B 1 335 ? -2.557 2.549 12.852 1 93.44 335 GLY B N 1
ATOM 5416 C CA . GLY B 1 335 ? -2.994 3.881 12.469 1 93.44 335 GLY B CA 1
ATOM 5417 C C . GLY B 1 335 ? -3.281 4.785 13.648 1 93.44 335 GLY B C 1
ATOM 5418 O O . GLY B 1 335 ? -2.854 5.941 13.672 1 93.44 335 GLY B O 1
ATOM 5419 N N . CYS B 1 336 ? -3.979 4.312 14.594 1 92.75 336 CYS B N 1
ATOM 5420 C CA . CYS B 1 336 ? -4.336 5.098 15.766 1 92.75 336 CYS B CA 1
ATOM 5421 C C . CYS B 1 336 ? -3.102 5.414 16.609 1 92.75 336 CYS B C 1
ATOM 5423 O O . CYS B 1 336 ? -2.961 6.527 17.109 1 92.75 336 CYS B O 1
ATOM 5425 N N . ARG B 1 337 ? -2.264 4.445 16.75 1 90.75 337 ARG B N 1
ATOM 5426 C CA . ARG B 1 337 ? -1.058 4.645 17.547 1 90.75 337 ARG B CA 1
ATOM 5427 C C . ARG B 1 337 ? -0.176 5.73 16.938 1 90.75 337 ARG B C 1
ATOM 5429 O O . ARG B 1 337 ? 0.3 6.617 17.656 1 90.75 337 ARG B O 1
ATOM 5436 N N . GLN B 1 338 ? 0.074 5.578 15.695 1 92.69 338 GLN B N 1
ATOM 5437 C CA . GLN B 1 338 ? 0.922 6.566 15.039 1 92.69 338 GLN B CA 1
ATOM 5438 C C . GLN B 1 338 ? 0.298 7.957 15.102 1 92.69 338 GLN B C 1
ATOM 5440 O O . GLN B 1 338 ? 1.011 8.961 15.195 1 92.69 338 GLN B O 1
ATOM 5445 N N . GLY B 1 339 ? -1.007 8.016 15.031 1 93.19 339 GLY B N 1
ATOM 5446 C CA . GLY B 1 339 ? -1.679 9.297 15.211 1 93.19 339 GLY B CA 1
ATOM 5447 C C . GLY B 1 339 ? -1.47 9.891 16.594 1 93.19 339 GLY B C 1
ATOM 5448 O O . GLY B 1 339 ? -1.233 11.094 16.719 1 93.19 339 GLY B O 1
ATOM 5449 N N . LEU B 1 340 ? -1.52 9.07 17.578 1 91.44 340 LEU B N 1
ATOM 5450 C CA . LEU B 1 340 ? -1.372 9.516 18.969 1 91.44 340 LEU B CA 1
ATOM 5451 C C . LEU B 1 340 ? 0.068 9.93 19.25 1 91.44 340 LEU B C 1
ATOM 5453 O O . LEU B 1 340 ? 0.334 10.633 20.234 1 91.44 340 LEU B O 1
ATOM 5457 N N . LEU B 1 341 ? 0.955 9.508 18.375 1 91.25 341 LEU B N 1
ATOM 5458 C CA . LEU B 1 341 ? 2.371 9.797 18.578 1 91.25 341 LEU B CA 1
ATOM 5459 C C . LEU B 1 341 ? 2.77 11.094 17.875 1 91.25 341 LEU B C 1
ATOM 5461 O O . LEU B 1 341 ? 3.902 11.555 18 1 91.25 341 LEU B O 1
ATOM 5465 N N . VAL B 1 342 ? 1.792 11.602 17.094 1 91.88 342 VAL B N 1
ATOM 5466 C CA . VAL B 1 342 ? 2.096 12.844 16.391 1 91.88 342 VAL B CA 1
ATOM 5467 C C . VAL B 1 342 ? 2.434 13.945 17.406 1 91.88 342 VAL B C 1
ATOM 5469 O O . VAL B 1 342 ? 1.778 14.062 18.438 1 91.88 342 VAL B O 1
ATOM 5472 N N . SER B 1 343 ? 3.477 14.648 16.969 1 88.31 343 SER B N 1
ATOM 5473 C CA . SER B 1 343 ? 3.857 15.781 17.812 1 88.31 343 SER B CA 1
ATOM 5474 C C . SER B 1 343 ? 3.164 17.062 17.359 1 88.31 343 SER B C 1
ATOM 5476 O O . SER B 1 343 ? 2.236 17.016 16.547 1 88.31 343 SER B O 1
ATOM 5478 N N . GLY B 1 344 ? 3.559 18.203 17.828 1 80.56 344 GLY B N 1
ATOM 5479 C CA . GLY B 1 344 ? 2.867 19.469 17.656 1 80.56 344 GLY B CA 1
ATOM 5480 C C . GLY B 1 344 ? 3.18 20.141 16.328 1 80.56 344 GLY B C 1
ATOM 5481 O O . GLY B 1 344 ? 2.836 21.312 16.125 1 80.56 344 GLY B O 1
ATOM 5482 N N . ASP B 1 345 ? 3.818 19.406 15.391 1 83.88 345 ASP B N 1
ATOM 5483 C CA . ASP B 1 345 ? 4.156 20.078 14.148 1 83.88 345 ASP B CA 1
ATOM 5484 C C . ASP B 1 345 ? 3.719 19.266 12.93 1 83.88 345 ASP B C 1
ATOM 5486 O O . ASP B 1 345 ? 3.488 18.062 13.039 1 83.88 345 ASP B O 1
ATOM 5490 N N . VAL B 1 346 ? 3.572 20.031 11.859 1 82.31 346 VAL B N 1
ATOM 5491 C CA . VAL B 1 346 ? 3.068 19.484 10.602 1 82.31 346 VAL B CA 1
ATOM 5492 C C . VAL B 1 346 ? 4.051 18.453 10.055 1 82.31 346 VAL B C 1
ATOM 5494 O O . VAL B 1 346 ? 3.648 17.469 9.445 1 82.31 346 VAL B O 1
ATOM 5497 N N . GLN B 1 347 ? 5.27 18.609 10.312 1 82.31 347 GLN B N 1
ATOM 5498 C CA . GLN B 1 347 ? 6.281 17.672 9.844 1 82.31 347 GLN B CA 1
ATOM 5499 C C . GLN B 1 347 ? 6.145 16.312 10.547 1 82.31 347 GLN B C 1
ATOM 5501 O O . GLN B 1 347 ? 6.297 15.266 9.922 1 82.31 347 GLN B O 1
ATOM 5506 N N . SER B 1 348 ? 5.867 16.422 11.75 1 87.94 348 SER B N 1
ATOM 5507 C CA . SER B 1 348 ? 5.656 15.188 12.508 1 87.94 348 SER B CA 1
ATOM 5508 C C . SER B 1 348 ? 4.43 14.438 12.008 1 87.94 348 SER B C 1
ATOM 5510 O O . SER B 1 348 ? 4.441 13.203 11.93 1 87.94 348 SER B O 1
ATOM 5512 N N . LEU B 1 349 ? 3.408 15.148 11.703 1 89 349 LEU B N 1
ATOM 5513 C CA . LEU B 1 349 ? 2.201 14.523 11.172 1 89 349 LEU B CA 1
ATOM 5514 C C . LEU B 1 349 ? 2.5 13.781 9.875 1 89 349 LEU B C 1
ATOM 5516 O O . LEU B 1 349 ? 2.076 12.633 9.703 1 89 349 LEU B O 1
ATOM 5520 N N . GLY B 1 350 ? 3.188 14.422 9.031 1 84.38 350 GLY B N 1
ATOM 5521 C CA . GLY B 1 350 ? 3.562 13.781 7.777 1 84.38 350 GLY B CA 1
ATOM 5522 C C . GLY B 1 350 ? 4.43 12.555 7.973 1 84.38 350 GLY B C 1
ATOM 5523 O O . GLY B 1 350 ? 4.203 11.516 7.344 1 84.38 350 GLY B O 1
ATOM 5524 N N . GLN B 1 351 ? 5.352 12.625 8.789 1 85.62 351 GLN B N 1
ATOM 5525 C CA . GLN B 1 351 ? 6.273 11.523 9.047 1 85.62 351 GLN B CA 1
ATOM 5526 C C . GLN B 1 351 ? 5.547 10.336 9.68 1 85.62 351 GLN B C 1
ATOM 5528 O O . GLN B 1 351 ? 5.809 9.188 9.328 1 85.62 351 GLN B O 1
ATOM 5533 N N . ARG B 1 352 ? 4.68 10.641 10.578 1 90.31 352 ARG B N 1
ATOM 5534 C CA . ARG B 1 352 ? 3.951 9.578 11.266 1 90.31 352 ARG B CA 1
ATOM 5535 C C . ARG B 1 352 ? 2.947 8.914 10.328 1 90.31 352 ARG B C 1
ATOM 5537 O O . ARG B 1 352 ? 2.688 7.711 10.445 1 90.31 352 ARG B O 1
ATOM 5544 N N . THR B 1 353 ? 2.369 9.703 9.484 1 89.19 353 THR B N 1
ATOM 5545 C CA . THR B 1 353 ? 1.458 9.125 8.508 1 89.19 353 THR B CA 1
ATOM 5546 C C . THR B 1 353 ? 2.197 8.148 7.59 1 89.19 353 THR B C 1
ATOM 5548 O O . THR B 1 353 ? 1.691 7.062 7.293 1 89.19 353 THR B O 1
ATOM 5551 N N . THR B 1 354 ? 3.383 8.469 7.164 1 85.25 354 THR B N 1
ATOM 5552 C CA . THR B 1 354 ? 4.211 7.598 6.336 1 85.25 354 THR B CA 1
ATOM 5553 C C . THR B 1 354 ? 4.613 6.34 7.102 1 85.25 354 THR B C 1
ATOM 5555 O O . THR B 1 354 ? 4.512 5.227 6.578 1 85.25 354 THR B O 1
ATOM 5558 N N . SER B 1 355 ? 5.035 6.57 8.266 1 88.25 355 SER B N 1
ATOM 5559 C CA . SER B 1 355 ? 5.465 5.449 9.102 1 88.25 355 SER B CA 1
ATOM 5560 C C . SER B 1 355 ? 4.309 4.488 9.367 1 88.25 355 SER B C 1
ATOM 5562 O O . SER B 1 355 ? 4.52 3.281 9.5 1 88.25 355 SER B O 1
ATOM 5564 N N . SER B 1 356 ? 3.158 5.086 9.523 1 92.31 356 SER B N 1
ATOM 5565 C CA . SER B 1 356 ? 1.975 4.273 9.789 1 92.31 356 SER B CA 1
ATOM 5566 C C . SER B 1 356 ? 1.687 3.316 8.641 1 92.31 356 SER B C 1
ATOM 5568 O O . SER B 1 356 ? 1.482 2.119 8.859 1 92.31 356 SER B O 1
ATOM 5570 N N . VAL B 1 357 ? 1.72 3.775 7.461 1 92.12 357 VAL B N 1
ATOM 5571 C CA . VAL B 1 357 ? 1.428 2.973 6.277 1 92.12 357 VAL B CA 1
ATOM 5572 C C . VAL B 1 357 ? 2.477 1.875 6.125 1 92.12 357 VAL B C 1
ATOM 5574 O O . VAL B 1 357 ? 2.137 0.706 5.926 1 92.12 357 VAL B O 1
ATOM 5577 N N . VAL B 1 358 ? 3.723 2.211 6.262 1 89.38 358 VAL B N 1
ATOM 5578 C CA . VAL B 1 358 ? 4.824 1.272 6.082 1 89.38 358 VAL B CA 1
ATOM 5579 C C . VAL B 1 358 ? 4.742 0.167 7.133 1 89.38 358 VAL B C 1
ATOM 5581 O O . VAL B 1 358 ? 4.875 -1.016 6.809 1 89.38 358 VAL B O 1
ATOM 5584 N N . GLN B 1 359 ? 4.473 0.551 8.289 1 89.19 359 GLN B N 1
ATOM 5585 C CA . GLN B 1 359 ? 4.402 -0.416 9.375 1 89.19 359 GLN B CA 1
ATOM 5586 C C . GLN B 1 359 ? 3.197 -1.34 9.219 1 89.19 359 GLN B C 1
ATOM 5588 O O . GLN B 1 359 ? 3.285 -2.537 9.492 1 89.19 359 GLN B O 1
ATOM 5593 N N . ALA B 1 360 ? 2.125 -0.75 8.836 1 93 360 ALA B N 1
ATOM 5594 C CA . ALA B 1 360 ? 0.923 -1.559 8.656 1 93 360 ALA B CA 1
ATOM 5595 C C . ALA B 1 360 ? 1.118 -2.582 7.539 1 93 360 ALA B C 1
ATOM 5597 O O . ALA B 1 360 ? 0.778 -3.758 7.699 1 93 360 ALA B O 1
ATOM 5598 N N . ILE B 1 361 ? 1.658 -2.17 6.41 1 92.31 361 ILE B N 1
ATOM 5599 C CA . ILE B 1 361 ? 1.901 -3.08 5.297 1 92.31 361 ILE B CA 1
ATOM 5600 C C . ILE B 1 361 ? 2.896 -4.16 5.719 1 92.31 361 ILE B C 1
ATOM 5602 O O . ILE B 1 361 ? 2.697 -5.34 5.434 1 92.31 361 ILE B O 1
ATOM 5606 N N . PHE B 1 362 ? 3.857 -3.74 6.406 1 89.19 362 PHE B N 1
ATOM 5607 C CA . PHE B 1 362 ? 4.887 -4.668 6.863 1 89.19 362 PHE B CA 1
ATOM 5608 C C . PHE B 1 362 ? 4.289 -5.738 7.766 1 89.19 362 PHE B C 1
ATOM 5610 O O . PHE B 1 362 ? 4.516 -6.934 7.559 1 89.19 362 PHE B O 1
ATOM 5617 N N . LEU B 1 363 ? 3.576 -5.34 8.711 1 89.56 363 LEU B N 1
ATOM 5618 C CA . LEU B 1 363 ? 3.008 -6.277 9.672 1 89.56 363 LEU B CA 1
ATOM 5619 C C . LEU B 1 363 ? 2 -7.203 9 1 89.56 363 LEU B C 1
ATOM 5621 O O . LEU B 1 363 ? 1.927 -8.391 9.328 1 89.56 363 LEU B O 1
ATOM 5625 N N . VAL B 1 364 ? 1.241 -6.664 8.109 1 92.88 364 VAL B N 1
ATOM 5626 C CA . VAL B 1 364 ? 0.257 -7.461 7.391 1 92.88 364 VAL B CA 1
ATOM 5627 C C . VAL B 1 364 ? 0.962 -8.57 6.613 1 92.88 364 VAL B C 1
ATOM 5629 O O . VAL B 1 364 ? 0.538 -9.727 6.648 1 92.88 364 VAL B O 1
ATOM 5632 N N . ILE B 1 365 ? 2.051 -8.266 5.965 1 92.44 365 ILE B N 1
ATOM 5633 C CA . ILE B 1 365 ? 2.75 -9.227 5.125 1 92.44 365 ILE B CA 1
ATOM 5634 C C . ILE B 1 365 ? 3.465 -10.258 6.004 1 92.44 365 ILE B C 1
ATOM 5636 O O . ILE B 1 365 ? 3.459 -11.453 5.699 1 92.44 365 ILE B O 1
ATOM 5640 N N . VAL B 1 366 ? 4.031 -9.773 7.039 1 89.25 366 VAL B N 1
ATOM 5641 C CA . VAL B 1 366 ? 4.727 -10.68 7.953 1 89.25 366 VAL B CA 1
ATOM 5642 C C . VAL B 1 366 ? 3.73 -11.641 8.586 1 89.25 366 VAL B C 1
ATOM 5644 O O . VAL B 1 366 ? 3.982 -12.852 8.656 1 89.25 366 VAL B O 1
ATOM 5647 N N . ILE B 1 367 ? 2.621 -11.148 9.047 1 91.06 367 ILE B N 1
ATOM 5648 C CA . ILE B 1 367 ? 1.593 -11.984 9.664 1 91.06 367 ILE B CA 1
ATOM 5649 C C . ILE B 1 367 ? 1.033 -12.961 8.633 1 91.06 367 ILE B C 1
ATOM 5651 O O . ILE B 1 367 ? 0.765 -14.125 8.945 1 91.06 367 ILE B O 1
ATOM 5655 N N . ASP B 1 368 ? 0.853 -12.453 7.469 1 92.88 368 ASP B N 1
ATOM 5656 C CA . ASP B 1 368 ? 0.379 -13.32 6.395 1 92.88 368 ASP B CA 1
ATOM 5657 C C . ASP B 1 368 ? 1.329 -14.492 6.184 1 92.88 368 ASP B C 1
ATOM 5659 O O . ASP B 1 368 ? 0.888 -15.633 5.992 1 92.88 368 ASP B O 1
ATOM 5663 N N . ALA B 1 369 ? 2.605 -14.242 6.184 1 90.5 369 ALA B N 1
ATOM 5664 C CA . ALA B 1 369 ? 3.605 -15.297 6.012 1 90.5 369 ALA B CA 1
ATOM 5665 C C . ALA B 1 369 ? 3.562 -16.297 7.168 1 90.5 369 ALA B C 1
ATOM 5667 O O . ALA B 1 369 ? 3.723 -17.5 6.965 1 90.5 369 ALA B O 1
ATOM 5668 N N . ILE B 1 370 ? 3.355 -15.797 8.328 1 89.88 370 ILE B N 1
ATOM 5669 C CA . ILE B 1 370 ? 3.256 -16.656 9.5 1 89.88 370 ILE B CA 1
ATOM 5670 C C . ILE B 1 370 ? 2.041 -17.578 9.367 1 89.88 370 ILE B C 1
ATOM 5672 O O . ILE B 1 370 ? 2.125 -18.781 9.648 1 89.88 370 ILE B O 1
ATOM 5676 N N . PHE B 1 371 ? 0.942 -17.047 8.938 1 91.12 371 PHE B N 1
ATOM 5677 C CA . PHE B 1 371 ? -0.252 -17.844 8.719 1 91.12 371 PHE B CA 1
ATOM 5678 C C . PHE B 1 371 ? -0.002 -18.906 7.648 1 91.12 371 PHE B C 1
ATOM 5680 O O . PHE B 1 371 ? -0.498 -20.031 7.754 1 91.12 371 PHE B O 1
ATOM 5687 N N . ALA B 1 372 ? 0.718 -18.484 6.637 1 87.75 372 ALA B N 1
ATOM 5688 C CA . ALA B 1 372 ? 1.026 -19.438 5.578 1 87.75 372 ALA B CA 1
ATOM 5689 C C . ALA B 1 372 ? 1.815 -20.625 6.121 1 87.75 372 ALA B C 1
ATOM 5691 O O . ALA B 1 372 ? 1.544 -21.766 5.766 1 87.75 372 ALA B O 1
ATOM 5692 N N . ILE B 1 373 ? 2.732 -20.375 6.973 1 85.31 373 ILE B N 1
ATOM 5693 C CA . ILE B 1 373 ? 3.551 -21.422 7.578 1 85.31 373 ILE B CA 1
ATOM 5694 C C . ILE B 1 373 ? 2.691 -22.281 8.5 1 85.31 373 ILE B C 1
ATOM 5696 O O . ILE B 1 373 ? 2.801 -23.5 8.5 1 85.31 373 ILE B O 1
ATOM 5700 N N . LEU B 1 374 ? 1.819 -21.641 9.25 1 88 374 LEU B N 1
ATOM 5701 C CA . LEU B 1 374 ? 0.948 -22.359 10.172 1 88 374 LEU B CA 1
ATOM 5702 C C . LEU B 1 374 ? -0.015 -23.281 9.422 1 88 374 LEU B C 1
ATOM 5704 O O . LEU B 1 374 ? -0.271 -24.406 9.852 1 88 374 LEU B O 1
ATOM 5708 N N . TYR B 1 375 ? -0.5 -22.781 8.352 1 86.12 375 TYR B N 1
ATOM 5709 C CA . TYR B 1 375 ? -1.423 -23.578 7.547 1 86.12 375 TYR B CA 1
ATOM 5710 C C . TYR B 1 375 ? -0.717 -24.781 6.941 1 86.12 375 TYR B C 1
ATOM 5712 O O . TYR B 1 375 ? -1.31 -25.859 6.816 1 86.12 375 TYR B O 1
ATOM 5720 N N . MET B 1 376 ? 0.457 -24.625 6.562 1 79.56 376 MET B N 1
ATOM 5721 C CA . MET B 1 376 ? 1.226 -25.75 6.023 1 79.56 376 MET B CA 1
ATOM 5722 C C . MET B 1 376 ? 1.411 -26.844 7.07 1 79.56 376 MET B C 1
ATOM 5724 O O . MET B 1 376 ? 1.259 -28.016 6.77 1 79.56 376 MET B O 1
ATOM 5728 N N . GLU B 1 377 ? 1.664 -26.422 8.258 1 78.19 377 GLU B N 1
ATOM 5729 C CA . GLU B 1 377 ? 1.855 -27.391 9.352 1 78.19 377 GLU B CA 1
ATOM 5730 C C . GLU B 1 377 ? 0.551 -28.094 9.695 1 78.19 377 GLU B C 1
ATOM 5732 O O . GLU B 1 377 ? 0.563 -29.25 10.109 1 78.19 377 GLU B O 1
ATOM 5737 N N . MET B 1 378 ? -0.476 -27.438 9.469 1 81.94 378 MET B N 1
ATOM 5738 C CA . MET B 1 378 ? -1.782 -28.016 9.781 1 81.94 378 MET B CA 1
ATOM 5739 C C . MET B 1 378 ? -2.305 -28.844 8.609 1 81.94 378 MET B C 1
ATOM 5741 O O . MET B 1 378 ? -3.299 -29.562 8.742 1 81.94 378 MET B O 1
ATOM 5745 N N . GLY B 1 379 ? -1.576 -28.828 7.559 1 75.25 379 GLY B N 1
ATOM 5746 C CA . GLY B 1 379 ? -1.994 -29.562 6.371 1 75.25 379 GLY B CA 1
ATOM 5747 C C . GLY B 1 379 ? -3.119 -28.875 5.617 1 75.25 379 GLY B C 1
ATOM 5748 O O . GLY B 1 379 ? -3.982 -29.547 5.043 1 75.25 379 GLY B O 1
ATOM 5749 N N . LEU B 1 380 ? -3.18 -27.578 5.82 1 72.25 380 LEU B N 1
ATOM 5750 C CA . LEU B 1 380 ? -4.219 -26.812 5.152 1 72.25 380 LEU B CA 1
ATOM 5751 C C . LEU B 1 380 ? -3.645 -26.016 3.98 1 72.25 380 LEU B C 1
ATOM 5753 O O . LEU B 1 380 ? -2.469 -25.641 3.996 1 72.25 380 LEU B O 1
#

Organism: Hirschia baltica (strain ATCC 49814 / DSM 5838 / IFAM 1418) (NCBI:txid582402)

Foldseek 3Di:
DPQFAWDWDWDADPVRAIEIEIAGAQDPVRVVVCLVVLVPDALVVGDAFYAYEDQHYDHDDLNSLLSVLVSCVRNPHPLPPNGNYHHDDVVSVVSNVVSSVVDPPPPPPPPPPDPVVVVVVCVVVVVVVLVVVVVVLVVLLVVLCVVLVVCVVPVVLADVVLLVVLLCVLFVVCQVVLLVVLLVVLLVQLVVQLVVCVVVVPSVCSLVVLLLCLQQPCLLLSLLLVSLLPVLLVLLLVLLVCVLVVVCVVCVVVVHDCSRHRQNSQLVSQLPRSLVSSVSSSVSSSVSSQVNCCVPVVQHSVNSVVCCPVNPDPVSNVNRSVCRSVLSSSSSSLSNVLNNVQDNDPVSSVVSSVVSSVSSSVVSVVVSVVSVVVCVVVVD/DPQFAWDWDWDADPVRAIEIEIAGAQDPVRVVVCLVVLVPDALVVGDAFYEYEDQHYDHDDLNSLLSVLVSCVRNPHPLPPNGNHHHDDVVSVVSNVVSSVVDPPPPPPPPPPDPVVVVVVCVVVVVVVLVVVVVVLVVLLVVLCVVLVVCVVPVVLADVVLLVVLLCVLFVVCQVVLLVVLLVVLLVQLVVQLVVCVVVVPSVCSLVVLLLCLQQPCLLLSLLLVSLLPVLLVLLLVLLVCVLVVVCVVCVVVVHDCSRHRQNSQLVSQLPRSLVSSVSSSVSSSVSSQVNCCVPVVQHSVNSVVCCPVNPDPVSNVNRSVCRSVLSSSSSSLSNVLNNVQDNDPVSSVVSSVVSSVSSSVVSVVVSVVSVVVCVVVVD

Radius of gyration: 33.75 Å; Cα contacts (8 Å, |Δi|>4): 1147; chains: 2; bounding box: 104×86×62 Å

Nearest PDB structures (foldseek):
  7ch9-assembly1_G  TM=8.520E-01  e=3.178E-11  Pseudomonas aeruginosa PAO1
  7ch9-assembly1_H  TM=8.411E-01  e=3.642E-11  Pseudomonas aeruginosa PAO1
  7d06-assembly1_A  TM=8.759E-01  e=9.890E-11  Acinetobacter baumannii
  8fee-assembly1_I  TM=9.142E-01  e=4.846E-10  Mycolicibacterium smegmatis MC2 155
  8fef-assembly1_J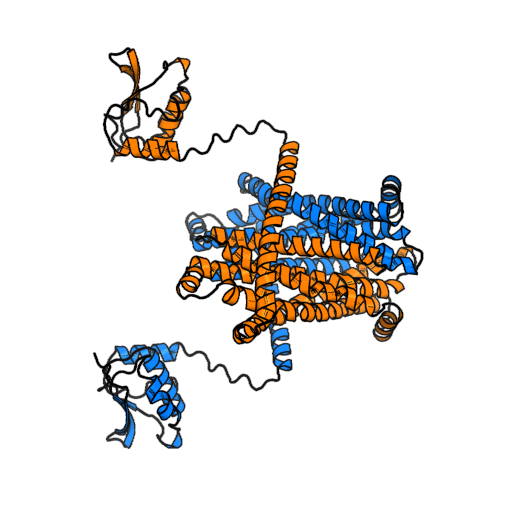  TM=8.918E-01  e=3.789E-08  Mycolicibacterium smegmatis MC2 155